Protein AF-A0A967WKM5-F1 (afdb_monomer)

Structure (mmCIF, N/CA/C/O backbone):
data_AF-A0A967WKM5-F1
#
_entry.id   AF-A0A967WKM5-F1
#
loop_
_atom_site.group_PDB
_atom_site.id
_atom_site.type_symbol
_atom_site.label_atom_id
_atom_site.label_alt_id
_atom_site.label_comp_id
_atom_site.label_asym_id
_atom_site.label_entity_id
_atom_site.label_seq_id
_atom_site.pdbx_PDB_ins_code
_atom_site.Cartn_x
_atom_site.Cartn_y
_atom_site.Cartn_z
_atom_site.occupancy
_atom_site.B_iso_or_equiv
_atom_site.auth_seq_id
_atom_site.auth_comp_id
_atom_site.auth_asym_id
_atom_site.auth_atom_id
_atom_site.pdbx_PDB_model_num
ATOM 1 N N . MET A 1 1 ? 4.775 59.586 15.380 1.00 35.59 1 MET A N 1
ATOM 2 C CA . MET A 1 1 ? 4.699 60.990 14.916 1.00 35.59 1 MET A CA 1
ATOM 3 C C . MET A 1 1 ? 3.391 61.178 14.154 1.00 35.59 1 MET A C 1
ATOM 5 O O . MET A 1 1 ? 3.144 60.388 13.263 1.00 35.59 1 MET A O 1
ATOM 9 N N . GLN A 1 2 ? 2.584 62.161 14.587 1.00 34.91 2 GLN A N 1
ATOM 10 C CA . GLN A 1 2 ? 1.493 62.902 13.900 1.00 34.91 2 GLN A CA 1
ATOM 11 C C . GLN A 1 2 ? 0.478 62.128 13.020 1.00 34.91 2 GLN A C 1
ATOM 13 O O . GLN A 1 2 ? 0.831 61.613 11.975 1.00 34.91 2 GLN A O 1
ATOM 18 N N . SER A 1 3 ? -0.787 61.973 13.456 1.00 36.44 3 SER A N 1
ATOM 19 C CA . SER A 1 3 ? -1.965 62.875 13.260 1.00 36.44 3 SER A CA 1
ATOM 20 C C . SER A 1 3 ? -2.527 62.838 11.819 1.00 36.44 3 SER A C 1
ATOM 22 O O . SER A 1 3 ? -1.747 63.012 10.897 1.00 36.44 3 SER A O 1
ATOM 24 N N . ARG A 1 4 ? -3.835 62.728 11.516 1.00 38.47 4 ARG A N 1
ATOM 25 C CA . ARG A 1 4 ? -4.995 63.443 12.092 1.00 38.47 4 ARG A CA 1
ATOM 26 C C . ARG A 1 4 ? -6.330 63.007 11.420 1.00 38.47 4 ARG A C 1
ATOM 28 O O . ARG A 1 4 ? -6.313 62.712 10.232 1.00 38.47 4 ARG A O 1
ATOM 35 N N . ARG A 1 5 ? -7.438 63.235 12.157 1.00 38.34 5 ARG A N 1
ATOM 36 C CA . ARG A 1 5 ? -8.863 63.504 11.780 1.00 38.34 5 ARG A CA 1
ATOM 37 C C . ARG A 1 5 ? -9.783 62.309 11.479 1.00 38.34 5 ARG A C 1
ATOM 39 O O . ARG A 1 5 ? -9.512 61.555 10.563 1.00 38.34 5 ARG A O 1
ATOM 46 N N . GLU A 1 6 ? -10.803 62.000 12.292 1.00 37.56 6 GLU A N 1
ATOM 47 C CA . GLU A 1 6 ? -12.009 62.733 12.787 1.00 37.56 6 GLU A CA 1
ATOM 48 C C . GLU A 1 6 ? -13.243 62.593 11.871 1.00 37.56 6 GLU A C 1
ATOM 50 O O . GLU A 1 6 ? -13.252 63.085 10.747 1.00 37.56 6 GLU A O 1
ATOM 55 N N . GLY A 1 7 ? -14.309 61.998 12.428 1.00 32.78 7 GLY A N 1
ATOM 56 C CA . GLY A 1 7 ? -15.678 61.968 11.904 1.00 32.78 7 GLY A CA 1
ATOM 57 C C . GLY A 1 7 ? -16.673 61.536 12.998 1.00 32.78 7 GLY A C 1
ATOM 58 O O . GLY A 1 7 ? -16.654 60.395 13.440 1.00 32.78 7 GLY A O 1
ATOM 59 N N . GLN A 1 8 ? -17.476 62.496 13.460 1.00 33.38 8 GLN A N 1
ATOM 60 C CA . GLN A 1 8 ? -18.478 62.516 14.550 1.00 33.38 8 GLN A CA 1
ATOM 61 C C . GLN A 1 8 ? -19.630 61.489 14.384 1.00 33.38 8 GLN A C 1
ATOM 63 O O . GLN A 1 8 ? -20.042 61.225 13.264 1.00 33.38 8 GLN A O 1
ATOM 68 N N . ALA A 1 9 ? -20.086 60.761 15.418 1.00 33.50 9 ALA A N 1
ATOM 69 C CA . ALA A 1 9 ? -20.976 61.095 16.555 1.00 33.50 9 ALA A CA 1
ATOM 70 C C . ALA A 1 9 ? -22.497 60.998 16.273 1.00 33.50 9 ALA A C 1
ATOM 72 O O . ALA A 1 9 ? -23.031 61.801 15.520 1.00 33.50 9 ALA A O 1
ATOM 73 N N . ALA A 1 10 ? -23.201 60.109 16.995 1.00 31.89 10 ALA A N 1
ATOM 74 C CA . ALA A 1 10 ? -24.553 60.348 17.531 1.00 31.89 10 ALA A CA 1
ATOM 75 C C . ALA A 1 10 ? -24.936 59.289 18.589 1.00 31.89 10 ALA A C 1
ATOM 77 O O . ALA A 1 10 ? -25.088 58.106 18.302 1.00 31.89 10 ALA A O 1
ATOM 78 N N . LEU A 1 11 ? -25.090 59.758 19.828 1.00 31.45 11 LEU A N 1
ATOM 79 C CA . LEU A 1 11 ? -25.551 59.040 21.017 1.00 31.45 11 LEU A CA 1
ATOM 80 C C . LEU A 1 11 ? -27.080 58.865 21.032 1.00 31.45 11 LEU A C 1
ATOM 82 O O . LEU A 1 11 ? -27.805 59.798 20.688 1.00 31.45 11 LEU A O 1
ATOM 86 N N . ARG A 1 12 ? -27.580 57.771 21.625 1.00 30.39 12 ARG A N 1
ATOM 87 C CA . ARG A 1 12 ? -28.900 57.765 22.282 1.00 30.39 12 ARG A CA 1
ATOM 88 C C . ARG A 1 12 ? -28.853 56.995 23.608 1.00 30.39 12 ARG A C 1
ATOM 90 O O . ARG A 1 12 ? -28.205 55.964 23.726 1.00 30.39 12 ARG A O 1
ATOM 97 N N . ARG A 1 13 ? -29.461 57.610 24.625 1.00 30.33 13 ARG A N 1
ATOM 98 C CA . ARG A 1 13 ? -29.318 57.375 26.070 1.00 30.33 13 ARG A CA 1
ATOM 99 C C . ARG A 1 13 ? -30.378 56.399 26.635 1.00 30.33 13 ARG A C 1
ATOM 101 O O . ARG A 1 13 ? -31.543 56.617 26.340 1.00 30.33 13 ARG A O 1
ATOM 108 N N . TRP A 1 14 ? -29.928 55.501 27.536 1.00 27.58 14 TRP A N 1
ATOM 109 C CA . TRP A 1 14 ? -30.427 55.170 28.908 1.00 27.58 14 TRP A CA 1
ATOM 110 C C . TRP A 1 14 ? -31.851 54.581 29.127 1.00 27.58 14 TRP A C 1
ATOM 112 O O . TRP A 1 14 ? -32.716 54.827 28.297 1.00 27.58 14 TRP A O 1
ATOM 122 N N . PRO A 1 15 ? -32.188 53.984 30.308 1.00 40.38 15 PRO A N 1
ATOM 123 C CA . PRO A 1 15 ? -31.382 53.320 31.361 1.00 40.38 15 PRO A CA 1
ATOM 124 C C . PRO A 1 15 ? -31.992 52.006 31.949 1.00 40.38 15 PRO A C 1
ATOM 126 O O . PRO A 1 15 ? -33.096 51.586 31.625 1.00 40.38 15 PRO A O 1
ATOM 129 N N . ARG A 1 16 ? -31.235 51.396 32.879 1.00 33.00 16 ARG A N 1
ATOM 130 C CA . ARG A 1 16 ? -31.607 50.330 33.838 1.00 33.00 16 ARG A CA 1
ATOM 131 C C . ARG A 1 16 ? -32.724 50.753 34.814 1.00 33.00 16 ARG A C 1
ATOM 133 O O . ARG A 1 16 ? -32.742 51.925 35.177 1.00 33.00 16 ARG A O 1
ATOM 140 N N . LEU A 1 17 ? -33.514 49.789 35.323 1.00 25.77 17 LEU A N 1
ATOM 141 C CA . LEU A 1 17 ? -33.870 49.566 36.751 1.00 25.77 17 LEU A CA 1
ATOM 142 C C . LEU A 1 17 ? -34.860 48.375 36.916 1.00 25.77 17 LEU A C 1
ATOM 144 O O . LEU A 1 17 ? -35.818 48.243 36.166 1.00 25.77 17 LEU A O 1
ATOM 148 N N . ILE A 1 18 ? -34.602 47.536 37.923 1.00 28.62 18 ILE A N 1
ATOM 149 C CA . ILE A 1 18 ? -35.412 46.445 38.534 1.00 28.62 18 ILE A CA 1
ATOM 150 C C . ILE A 1 18 ? -35.580 46.856 40.038 1.00 28.62 18 ILE A C 1
ATOM 152 O O . ILE A 1 18 ? -34.804 47.743 40.422 1.00 28.62 18 ILE A O 1
ATOM 156 N N . PRO A 1 19 ? -36.381 46.264 40.977 1.00 46.28 19 PRO A N 1
ATOM 157 C CA . PRO A 1 19 ? -37.577 45.370 41.003 1.00 46.28 19 PRO A CA 1
ATOM 158 C C . PRO A 1 19 ? -38.739 45.873 41.939 1.00 46.28 19 PRO A C 1
ATOM 160 O O . PRO A 1 19 ? -38.638 46.946 42.524 1.00 46.28 19 PRO A O 1
ATOM 163 N N . ILE A 1 20 ? -39.763 45.014 42.167 1.00 26.56 20 ILE A N 1
ATOM 164 C CA . ILE A 1 20 ? -40.458 44.674 43.456 1.00 26.56 20 ILE A CA 1
ATOM 165 C C . ILE A 1 20 ? -42.008 44.794 43.485 1.00 26.56 20 ILE A C 1
ATOM 167 O O . ILE A 1 20 ? -42.565 45.882 43.462 1.00 26.56 20 ILE A O 1
ATOM 171 N N . LEU A 1 21 ? -42.624 43.602 43.629 1.00 24.45 21 LEU A N 1
ATOM 172 C CA . LEU A 1 21 ? -43.833 43.133 44.351 1.00 24.45 21 LEU A CA 1
ATOM 173 C C . LEU A 1 21 ? -45.179 43.911 44.424 1.00 24.45 21 LEU A C 1
ATOM 175 O O . LEU A 1 21 ? -45.234 45.081 44.778 1.00 24.45 21 LEU A O 1
ATOM 179 N N . LEU A 1 22 ? -46.252 43.088 44.353 1.00 23.94 22 LEU A N 1
ATOM 180 C CA . LEU A 1 22 ? -47.340 42.847 45.347 1.00 23.94 22 LEU A CA 1
ATOM 181 C C . LEU A 1 22 ? -48.809 43.013 44.850 1.00 23.94 22 LEU A C 1
ATOM 183 O O . LEU A 1 22 ? -49.324 44.117 44.754 1.00 23.94 22 LEU A O 1
ATOM 187 N N . ILE A 1 23 ? -49.460 41.849 44.641 1.00 27.53 23 ILE A N 1
ATOM 188 C CA . ILE A 1 23 ? -50.830 41.400 45.026 1.00 27.53 23 ILE A CA 1
ATOM 189 C C . ILE A 1 23 ? -52.077 42.229 44.621 1.00 27.53 23 ILE A C 1
ATOM 191 O O . ILE A 1 23 ? -52.278 43.321 45.133 1.00 27.53 23 ILE A O 1
ATOM 195 N N . LEU A 1 24 ? -53.015 41.606 43.873 1.00 25.86 24 LEU A N 1
ATOM 196 C CA . LEU A 1 24 ? -54.389 41.198 44.296 1.00 25.86 24 LEU A CA 1
ATOM 197 C C . LEU A 1 24 ? -55.247 40.765 43.084 1.00 25.86 24 LEU A C 1
ATOM 199 O O . LEU A 1 24 ? -55.237 41.454 42.070 1.00 25.86 24 LEU A O 1
ATOM 203 N N . GLY A 1 25 ? -56.078 39.715 43.225 1.00 25.89 25 GLY A N 1
ATOM 204 C CA . GLY A 1 25 ? -57.298 39.598 42.398 1.00 25.89 25 GLY A CA 1
ATOM 205 C C . GLY A 1 25 ? -57.788 38.215 41.944 1.00 25.89 25 GLY A C 1
ATOM 206 O O . GLY A 1 25 ? -57.901 37.987 40.752 1.00 25.89 25 GLY A O 1
ATOM 207 N N . LEU A 1 26 ? -58.093 37.333 42.899 1.00 26.80 26 LEU A N 1
ATOM 208 C CA . LEU A 1 26 ? -59.172 36.325 42.927 1.00 26.80 26 LEU A CA 1
ATOM 209 C C . LEU A 1 26 ? -59.821 35.739 41.633 1.00 26.80 26 LEU A C 1
ATOM 211 O O . LEU A 1 26 ? -60.539 36.410 40.899 1.00 26.80 26 LEU A O 1
ATOM 215 N N . SER A 1 27 ? -59.777 34.397 41.602 1.00 25.61 27 SER A N 1
ATOM 216 C CA . SER A 1 27 ? -60.871 33.427 41.356 1.00 25.61 27 SER A CA 1
ATOM 217 C C . SER A 1 27 ? -61.491 33.249 39.962 1.00 25.61 27 SER A C 1
ATOM 219 O O . SER A 1 27 ? -62.365 34.010 39.560 1.00 25.61 27 SER A O 1
ATOM 221 N N . LEU A 1 28 ? -61.231 32.076 39.367 1.00 27.50 28 LEU A N 1
ATOM 222 C CA . LEU A 1 28 ? -62.293 31.177 38.896 1.00 27.50 28 LEU A CA 1
ATOM 223 C C . LEU A 1 28 ? -61.802 29.718 38.893 1.00 27.50 28 LEU A C 1
ATOM 225 O O . LEU A 1 28 ? -60.849 29.359 38.212 1.00 27.50 28 LEU A O 1
ATOM 229 N N . LEU A 1 29 ? -62.461 28.911 39.726 1.00 29.61 29 LEU A N 1
ATOM 230 C CA . LEU A 1 29 ? -62.327 27.462 39.847 1.00 29.61 29 LEU A CA 1
ATOM 231 C C . LEU A 1 29 ? -62.986 26.774 38.644 1.00 29.61 29 LEU A C 1
ATOM 233 O O . LEU A 1 29 ? -64.179 26.961 38.413 1.00 29.61 29 LEU A O 1
ATOM 237 N N . ALA A 1 30 ? -62.243 25.907 37.963 1.00 30.12 30 ALA A N 1
ATOM 238 C CA . ALA A 1 30 ? -62.787 24.759 37.247 1.00 30.12 30 ALA A CA 1
ATOM 239 C C . ALA A 1 30 ? -61.919 23.552 37.619 1.00 30.12 30 ALA A C 1
ATOM 241 O O . ALA A 1 30 ? -60.694 23.614 37.544 1.00 30.12 30 ALA A O 1
ATOM 242 N N . GLY A 1 31 ? -62.570 22.517 38.148 1.00 34.44 31 GLY A N 1
ATOM 243 C CA . GLY A 1 31 ? -61.935 21.392 38.818 1.00 34.44 31 GLY A CA 1
ATOM 244 C C . GLY A 1 31 ? -60.987 20.606 37.921 1.00 34.44 31 GLY A C 1
ATOM 245 O O . GLY A 1 31 ? -61.375 20.119 36.863 1.00 34.44 31 GLY A O 1
ATOM 246 N N . VAL A 1 32 ? -59.771 20.423 38.420 1.00 32.19 32 VAL A N 1
ATOM 247 C CA . VAL A 1 32 ? -58.906 19.305 38.066 1.00 32.19 32 VAL A CA 1
ATOM 248 C C . VAL A 1 32 ? -58.900 18.426 39.311 1.00 32.19 32 VAL A C 1
ATOM 250 O O . VAL A 1 32 ? -58.536 18.880 40.397 1.00 32.19 32 VAL A O 1
ATOM 253 N N . ALA A 1 33 ? -59.417 17.206 39.180 1.00 30.12 33 ALA A N 1
ATOM 254 C CA . ALA A 1 33 ? -59.194 16.168 40.177 1.00 30.12 33 ALA A CA 1
ATOM 255 C C . ALA A 1 33 ? -57.677 16.041 40.389 1.00 30.12 33 ALA A C 1
ATOM 257 O O . ALA A 1 33 ? -56.952 16.101 39.396 1.00 30.12 33 ALA A O 1
ATOM 258 N N . PRO A 1 34 ? -57.164 15.892 41.621 1.00 31.75 34 PRO A N 1
ATOM 259 C CA . PRO A 1 34 ? -55.751 15.616 41.785 1.00 31.75 34 PRO A CA 1
ATOM 260 C C . PRO A 1 34 ? -55.500 14.254 41.139 1.00 31.75 34 PRO A C 1
ATOM 262 O O . PRO A 1 34 ? -55.938 13.225 41.654 1.00 31.75 34 PRO A O 1
ATOM 265 N N . ALA A 1 35 ? -54.843 14.266 39.977 1.00 33.22 35 ALA A N 1
ATOM 266 C CA . ALA A 1 35 ? -54.069 13.122 39.555 1.00 33.22 35 ALA A CA 1
ATOM 267 C C . ALA A 1 35 ? -53.138 12.817 40.728 1.00 33.22 35 ALA A C 1
ATOM 269 O O . ALA A 1 35 ? -52.466 13.701 41.266 1.00 33.22 35 ALA A O 1
ATOM 270 N N . THR A 1 36 ? -53.256 11.585 41.196 1.00 31.77 36 THR A N 1
ATOM 271 C CA . THR A 1 36 ? -52.388 10.937 42.165 1.00 31.77 36 THR A CA 1
ATOM 272 C C . THR A 1 36 ? -50.953 11.414 42.010 1.00 31.77 36 THR A C 1
ATOM 274 O O . THR A 1 36 ? -50.439 11.455 40.896 1.00 31.77 36 THR A O 1
ATOM 277 N N . ALA A 1 37 ? -50.335 11.777 43.134 1.00 32.66 37 ALA A N 1
ATOM 278 C CA . ALA A 1 37 ? -48.906 12.012 43.227 1.00 32.66 37 ALA A CA 1
ATOM 279 C C . ALA A 1 37 ? -48.169 10.854 42.538 1.00 32.66 37 ALA A C 1
ATOM 281 O O . ALA A 1 37 ? -48.200 9.723 43.022 1.00 32.66 37 ALA A O 1
ATOM 282 N N . GLN A 1 38 ? -47.593 11.142 41.375 1.00 40.69 38 GLN A N 1
ATOM 283 C CA . GLN A 1 38 ? -46.623 10.291 40.711 1.00 40.69 38 GLN A CA 1
ATOM 284 C C . GLN A 1 38 ? -45.405 10.323 41.631 1.00 40.69 38 GLN A C 1
ATOM 286 O O . GLN A 1 38 ? -44.848 11.394 41.870 1.00 40.69 38 GLN A O 1
ATOM 291 N N . GLY A 1 39 ? -45.118 9.200 42.290 1.00 45.22 39 GLY A N 1
ATOM 292 C CA . GLY A 1 39 ? -43.896 9.082 43.076 1.00 45.22 39 GLY A CA 1
ATOM 293 C C . GLY A 1 39 ? -42.715 9.382 42.162 1.00 45.22 39 GLY A C 1
ATOM 294 O O . GLY A 1 39 ? -42.736 8.975 41.002 1.00 45.22 39 GLY A O 1
ATOM 295 N N . ASP A 1 40 ? -41.729 10.124 42.660 1.00 61.94 40 ASP A N 1
ATOM 296 C CA . ASP A 1 40 ? -40.439 10.241 41.985 1.00 61.94 40 ASP A CA 1
ATOM 297 C C . ASP A 1 40 ? -39.851 8.824 41.918 1.00 61.94 40 ASP A C 1
ATOM 299 O O . ASP A 1 40 ? -39.311 8.324 42.905 1.00 61.94 40 ASP A O 1
ATOM 303 N N . GLY A 1 41 ? -40.083 8.128 40.803 1.00 74.50 41 GLY A N 1
ATOM 304 C CA . GLY A 1 41 ? -39.574 6.782 40.575 1.00 74.50 41 GLY A CA 1
ATOM 305 C C . GLY A 1 41 ? -38.047 6.765 40.623 1.00 74.50 41 GLY A C 1
ATOM 306 O O . GLY A 1 41 ? -37.394 7.772 40.332 1.00 74.50 41 GLY A O 1
ATOM 307 N N . ALA A 1 42 ? -37.471 5.632 41.020 1.00 89.69 42 ALA A N 1
ATOM 308 C CA . ALA A 1 42 ? -36.025 5.474 41.116 1.00 89.69 42 ALA A CA 1
ATOM 309 C C . ALA A 1 42 ? -35.390 5.659 39.735 1.00 89.69 42 ALA A C 1
ATOM 311 O O . ALA A 1 42 ? -35.893 5.083 38.774 1.00 89.69 42 ALA A O 1
ATOM 312 N N . ILE A 1 43 ? -34.293 6.415 39.628 1.00 93.44 43 ILE A N 1
ATOM 313 C CA . ILE A 1 43 ? -33.552 6.598 38.373 1.00 93.44 43 ILE A CA 1
ATOM 314 C C . ILE A 1 43 ? -32.066 6.347 38.611 1.00 93.44 43 ILE A C 1
ATOM 316 O O . ILE A 1 43 ? -31.456 6.944 39.504 1.00 93.44 43 ILE A O 1
ATOM 320 N N . GLN A 1 44 ? -31.469 5.533 37.746 1.00 94.44 44 GLN A N 1
ATOM 321 C CA . GLN A 1 44 ? -30.039 5.259 37.710 1.00 94.44 44 GLN A CA 1
ATOM 322 C C . GLN A 1 44 ? -29.469 5.560 36.322 1.00 94.44 44 GLN A C 1
ATOM 324 O O . GLN A 1 44 ? -30.098 5.288 35.301 1.00 94.44 44 GLN A O 1
ATOM 329 N N . VAL A 1 45 ? -28.250 6.102 36.295 1.00 93.44 45 VAL A N 1
ATOM 330 C CA . VAL A 1 45 ? -27.464 6.284 35.070 1.00 93.44 45 VAL A CA 1
ATOM 331 C C . VAL A 1 45 ? -26.225 5.410 35.155 1.00 93.44 45 VAL A C 1
ATOM 333 O O . VAL A 1 45 ? -25.474 5.486 36.128 1.00 93.44 45 VAL A O 1
ATOM 336 N N . LEU A 1 46 ? -26.009 4.608 34.123 1.00 91.81 46 LEU A N 1
ATOM 337 C CA . LEU A 1 46 ? -24.822 3.797 33.920 1.00 91.81 46 LEU A CA 1
ATOM 338 C C . LEU A 1 46 ? -24.137 4.234 32.626 1.00 91.81 46 LEU A C 1
ATOM 340 O O . LEU A 1 46 ? -24.783 4.651 31.665 1.00 91.81 46 LEU A O 1
ATOM 344 N N . THR A 1 47 ? -22.814 4.165 32.613 1.00 90.75 47 THR A N 1
ATOM 345 C CA . THR A 1 47 ? -21.998 4.451 31.433 1.00 90.75 47 THR A CA 1
ATOM 346 C C . THR A 1 47 ? -20.975 3.349 31.278 1.00 90.75 47 THR A C 1
ATOM 348 O O . THR A 1 47 ? -20.397 2.908 32.273 1.00 90.75 47 THR A O 1
ATOM 351 N N . GLY A 1 48 ? -20.721 2.950 30.044 1.00 85.50 48 GLY A N 1
ATOM 352 C CA . GLY A 1 48 ? -19.718 1.951 29.723 1.00 85.50 48 GLY A CA 1
ATOM 353 C C . GLY A 1 48 ? -19.304 2.055 28.267 1.00 85.50 48 GLY A C 1
ATOM 354 O O . GLY A 1 48 ? -19.715 2.975 27.560 1.00 85.50 48 GLY A O 1
ATOM 355 N N . ARG A 1 49 ? -18.494 1.096 27.837 1.00 84.88 49 ARG A N 1
ATOM 356 C CA . ARG A 1 49 ? -18.071 0.913 26.455 1.00 84.88 49 ARG A CA 1
ATOM 357 C C . ARG A 1 49 ? -18.341 -0.529 26.071 1.00 84.88 49 ARG A C 1
ATOM 359 O O . ARG A 1 49 ? -18.079 -1.404 26.889 1.00 84.88 49 ARG A O 1
ATOM 366 N N . ILE A 1 50 ? -18.889 -0.723 24.880 1.00 85.12 50 ILE A N 1
ATOM 367 C CA . ILE A 1 50 ? -19.036 -2.025 24.233 1.00 85.12 50 ILE A CA 1
ATOM 368 C C . ILE A 1 50 ? -17.922 -2.111 23.200 1.00 85.12 50 ILE A C 1
ATOM 370 O O . ILE A 1 50 ? -17.865 -1.272 22.296 1.00 85.12 50 ILE A O 1
ATOM 374 N N . GLU A 1 51 ? -17.018 -3.067 23.362 1.00 80.88 51 GLU A N 1
ATOM 375 C CA . GLU A 1 51 ? -16.093 -3.471 22.304 1.00 80.88 51 GLU A CA 1
ATOM 376 C C . GLU A 1 51 ? -16.824 -4.345 21.261 1.00 80.88 51 GLU A C 1
ATOM 378 O O . GLU A 1 51 ? -17.910 -4.857 21.548 1.00 80.88 51 GLU A O 1
ATOM 383 N N . PRO A 1 52 ? -16.291 -4.508 20.035 1.00 76.38 52 PRO A N 1
ATOM 384 C CA . PRO A 1 52 ? -16.924 -5.343 19.014 1.00 76.38 52 PRO A CA 1
ATOM 385 C C . PRO A 1 52 ? -17.270 -6.740 19.550 1.00 76.38 52 PRO A C 1
ATOM 387 O O . PRO A 1 52 ? -16.389 -7.476 19.987 1.00 76.38 52 PRO A O 1
ATOM 390 N N . GLY A 1 53 ? -18.565 -7.070 19.558 1.00 74.00 53 GLY A N 1
ATOM 391 C CA . GLY A 1 53 ? -19.066 -8.382 19.979 1.00 74.00 53 GLY A CA 1
ATOM 392 C C . GLY A 1 53 ? -19.168 -8.575 21.487 1.00 74.00 53 GLY A C 1
ATOM 393 O O . GLY A 1 53 ? -19.615 -9.628 21.927 1.00 74.00 53 GLY A O 1
ATOM 394 N N . GLU A 1 54 ? -18.803 -7.569 22.284 1.00 78.75 54 GLU A N 1
ATOM 395 C CA . GLU A 1 54 ? -18.941 -7.622 23.736 1.00 78.75 54 GLU A CA 1
ATOM 396 C C . GLU A 1 54 ? -20.426 -7.582 24.131 1.00 78.75 54 GLU A C 1
ATOM 398 O O . GLU A 1 54 ? -21.228 -6.778 23.637 1.00 78.75 54 GLU A O 1
ATOM 403 N N . ILE A 1 55 ? -20.781 -8.451 25.073 1.00 81.81 55 ILE A N 1
ATOM 404 C CA . ILE A 1 55 ? -22.070 -8.448 25.754 1.00 81.81 55 ILE A CA 1
ATOM 405 C C . ILE A 1 55 ? -21.811 -8.105 27.218 1.00 81.81 55 ILE A C 1
ATOM 407 O O . ILE A 1 55 ? -20.961 -8.703 27.876 1.00 81.81 55 ILE A O 1
ATOM 411 N N . ILE A 1 56 ? -22.548 -7.129 27.741 1.00 85.81 56 ILE A N 1
ATOM 412 C CA . ILE A 1 56 ? -22.461 -6.708 29.140 1.00 85.81 56 ILE A CA 1
ATOM 413 C C . ILE A 1 56 ? -23.757 -7.099 29.841 1.00 85.81 56 ILE A C 1
ATOM 415 O O . ILE A 1 56 ? -24.842 -6.724 29.392 1.00 85.81 56 ILE A O 1
ATOM 419 N N . LEU A 1 57 ? -23.654 -7.812 30.965 1.00 88.94 57 LEU A N 1
ATOM 420 C CA . LEU A 1 57 ? -24.813 -8.208 31.760 1.00 88.94 57 LEU A CA 1
ATOM 421 C C . LEU A 1 57 ? -24.914 -7.372 33.036 1.00 88.94 57 LEU A C 1
ATOM 423 O O . LEU A 1 57 ? -23.963 -7.213 33.807 1.00 88.94 57 LEU A O 1
ATOM 427 N N . TYR A 1 58 ? -26.115 -6.868 33.285 1.00 91.75 58 TYR A N 1
ATOM 428 C CA . TYR A 1 58 ? -26.485 -6.201 34.523 1.00 91.75 58 TYR A CA 1
ATOM 429 C C . TYR A 1 58 ? -27.543 -7.018 35.259 1.00 91.75 58 TYR A C 1
ATOM 431 O O . TYR A 1 58 ? -28.567 -7.382 34.684 1.00 91.75 58 TYR A O 1
ATOM 439 N N . LEU A 1 59 ? -27.331 -7.262 36.549 1.00 93.12 59 LEU A N 1
ATOM 440 C CA . LEU A 1 59 ? -28.333 -7.846 37.428 1.00 93.12 59 LEU A CA 1
ATOM 441 C C . LEU A 1 59 ? -29.321 -6.759 37.866 1.00 93.12 59 LEU A C 1
ATOM 443 O O . LEU A 1 59 ? -28.916 -5.700 38.352 1.00 93.12 59 LEU A O 1
ATOM 447 N N . LEU A 1 60 ? -30.610 -7.051 37.722 1.00 94.38 60 LEU A N 1
ATOM 448 C CA . LEU A 1 60 ? -31.749 -6.258 38.178 1.00 94.38 60 LEU A CA 1
ATOM 449 C C . LEU A 1 60 ? -32.383 -6.970 39.387 1.00 94.38 60 LEU A C 1
ATOM 451 O O . LEU A 1 60 ? -33.263 -7.818 39.197 1.00 94.38 60 LEU A O 1
ATOM 455 N N . PRO A 1 61 ? -31.915 -6.704 40.618 1.00 93.50 61 PRO A N 1
ATOM 456 C CA . PRO A 1 61 ? -32.362 -7.442 41.788 1.00 93.50 61 PRO A CA 1
ATOM 457 C C . PRO A 1 61 ? -33.752 -7.011 42.264 1.00 93.50 61 PRO A C 1
ATOM 459 O O . PRO A 1 61 ? -34.133 -5.842 42.181 1.00 93.50 61 PRO A O 1
ATOM 462 N N . ASP A 1 62 ? -34.467 -7.954 42.874 1.00 91.94 62 ASP A N 1
ATOM 463 C CA . ASP A 1 62 ? -35.632 -7.712 43.726 1.00 91.94 62 ASP A CA 1
ATOM 464 C C . ASP A 1 62 ? -36.839 -7.015 43.062 1.00 91.94 62 ASP A C 1
ATOM 466 O O . ASP A 1 62 ? -37.713 -6.501 43.776 1.00 91.94 62 ASP A O 1
ATOM 470 N N . LEU A 1 63 ? -36.962 -7.059 41.730 1.00 93.62 63 LEU A N 1
ATOM 471 C CA . LEU A 1 63 ? -38.100 -6.481 41.008 1.00 93.62 63 LEU A CA 1
ATOM 472 C C . LEU A 1 63 ? -39.426 -7.114 41.455 1.00 93.62 63 LEU A C 1
ATOM 474 O O . LEU A 1 63 ? -39.513 -8.321 41.698 1.00 93.62 63 LEU A O 1
ATOM 478 N N . LYS A 1 64 ? -40.472 -6.291 41.594 1.00 93.88 64 LYS A N 1
ATOM 479 C CA . LYS A 1 64 ? -41.808 -6.707 42.047 1.00 93.88 64 LYS A CA 1
ATOM 480 C C . LYS A 1 64 ? -42.800 -6.735 40.899 1.00 93.88 64 LYS A C 1
ATOM 482 O O . LYS A 1 64 ? -42.820 -5.841 40.056 1.00 93.88 64 LYS A O 1
ATOM 487 N N . GLN A 1 65 ? -43.667 -7.737 40.910 1.00 94.62 65 GLN A N 1
ATOM 488 C CA . GLN A 1 65 ? -44.730 -7.914 39.937 1.00 94.62 65 GLN A CA 1
ATOM 489 C C . GLN A 1 65 ? -45.568 -6.635 39.795 1.00 94.62 65 GLN A C 1
ATOM 491 O O . GLN A 1 65 ? -46.063 -6.082 40.780 1.00 94.62 65 GLN A O 1
ATOM 496 N N . GLY A 1 66 ? -45.754 -6.192 38.552 1.00 91.25 66 GLY A N 1
ATOM 497 C CA . GLY A 1 66 ? -46.512 -4.990 38.209 1.00 91.25 66 GLY A CA 1
ATOM 498 C C . GLY A 1 66 ? -45.739 -3.671 38.322 1.00 91.25 66 GLY A C 1
ATOM 499 O O . GLY A 1 66 ? -46.304 -2.639 37.964 1.00 91.25 66 GLY A O 1
ATOM 500 N N . GLN A 1 67 ? -44.477 -3.676 38.776 1.00 93.81 67 GLN A N 1
ATOM 501 C CA . GLN A 1 67 ? -43.587 -2.523 38.589 1.00 93.81 67 GLN A CA 1
ATOM 502 C C . GLN A 1 67 ? -43.270 -2.333 37.107 1.00 93.81 67 GLN A C 1
ATOM 504 O O . GLN A 1 67 ? -43.212 -3.302 36.343 1.00 93.81 67 GLN A O 1
ATOM 509 N N . ARG A 1 68 ? -43.041 -1.082 36.707 1.00 94.94 68 ARG A N 1
ATOM 510 C CA . ARG A 1 68 ? -42.658 -0.733 35.337 1.00 94.94 68 ARG A CA 1
ATOM 511 C C . ARG A 1 68 ? -41.204 -0.303 35.294 1.00 94.94 68 ARG A C 1
ATOM 513 O O . ARG A 1 68 ? -40.835 0.706 35.890 1.00 94.94 68 ARG A O 1
ATOM 520 N N . LEU A 1 69 ? -40.391 -1.070 34.582 1.00 95.62 69 LEU A N 1
ATOM 521 C CA . LEU A 1 69 ? -39.008 -0.736 34.289 1.00 95.62 69 LEU A CA 1
ATOM 522 C C . LEU A 1 69 ? -38.950 0.011 32.954 1.00 95.62 69 LEU A C 1
ATOM 524 O O . LEU A 1 69 ? -39.391 -0.498 31.928 1.00 95.62 69 LEU A O 1
ATOM 528 N N . TYR A 1 70 ? -38.395 1.213 32.977 1.00 95.88 70 TYR A N 1
ATOM 529 C CA . TYR A 1 70 ? -38.134 2.033 31.803 1.00 95.88 70 TYR A CA 1
ATOM 530 C C . TYR A 1 70 ? -36.635 2.020 31.533 1.00 95.88 70 TYR A C 1
ATOM 532 O O . TYR A 1 70 ? -35.841 2.304 32.433 1.00 95.88 70 TYR A O 1
ATOM 540 N N . ILE A 1 71 ? -36.251 1.686 30.307 1.00 95.88 71 ILE A N 1
ATOM 541 C CA . ILE A 1 71 ? -34.855 1.568 29.885 1.00 95.88 71 ILE A CA 1
ATOM 542 C C . ILE A 1 71 ? -34.657 2.457 28.667 1.00 95.88 71 ILE A C 1
ATOM 544 O O . ILE A 1 71 ? -35.479 2.444 27.755 1.00 95.88 71 ILE A O 1
ATOM 548 N N . ARG A 1 72 ? -33.570 3.226 28.647 1.00 95.31 72 ARG A N 1
ATOM 549 C CA . ARG A 1 72 ? -33.129 3.973 27.467 1.00 95.31 72 ARG A CA 1
ATOM 550 C C . ARG A 1 72 ? -31.616 3.894 27.342 1.00 95.31 72 ARG A C 1
ATOM 552 O O . ARG A 1 72 ? -30.910 4.209 28.299 1.00 95.31 72 ARG A O 1
ATOM 559 N N . MET A 1 73 ? -31.117 3.520 26.173 1.00 94.69 73 MET A N 1
ATOM 560 C CA . MET A 1 73 ? -29.691 3.382 25.903 1.00 94.69 73 MET A CA 1
ATOM 561 C C . MET A 1 73 ? -29.287 4.228 24.699 1.00 94.69 73 MET A C 1
ATOM 563 O O . MET A 1 73 ? -29.878 4.133 23.632 1.00 94.69 73 MET A O 1
ATOM 567 N N . GLU A 1 74 ? -28.269 5.065 24.882 1.00 92.56 74 GLU A N 1
ATOM 568 C CA . GLU A 1 74 ? -27.824 6.038 23.883 1.00 92.56 74 GLU A CA 1
ATOM 569 C C . GLU A 1 74 ? -26.352 5.824 23.525 1.00 92.56 74 GLU A C 1
ATOM 571 O O . GLU A 1 74 ? -25.511 5.709 24.423 1.00 92.56 74 GLU A O 1
ATOM 576 N N . ASN A 1 75 ? -26.029 5.899 22.232 1.00 91.94 75 ASN A N 1
ATOM 577 C CA . ASN A 1 75 ? -24.655 6.020 21.744 1.00 91.94 75 ASN A CA 1
ATOM 578 C C . ASN A 1 75 ? -24.004 7.331 22.245 1.00 91.94 75 ASN A C 1
ATOM 580 O O . ASN A 1 75 ? -24.631 8.399 22.272 1.00 91.94 75 ASN A O 1
ATOM 584 N N . LYS A 1 76 ? -22.730 7.250 22.647 1.00 91.00 76 LYS A N 1
ATOM 585 C CA . LYS A 1 76 ? -21.869 8.395 22.990 1.00 91.00 76 LYS A CA 1
ATOM 586 C C . LYS A 1 76 ? -20.589 8.475 22.159 1.00 91.00 76 LYS A C 1
ATOM 588 O O . LYS A 1 76 ? -20.049 9.575 22.036 1.00 91.00 76 LYS A O 1
ATOM 593 N N . SER A 1 77 ? -20.111 7.369 21.594 1.00 89.12 77 SER A N 1
ATOM 594 C CA . SER A 1 77 ? -18.968 7.353 20.675 1.00 89.12 77 SER A CA 1
ATOM 595 C C . SER A 1 77 ? -19.016 6.143 19.738 1.00 89.12 77 SER A C 1
ATOM 597 O O . SER A 1 77 ? -19.873 5.273 19.887 1.00 89.12 77 SER A O 1
ATOM 599 N N . GLY A 1 78 ? -18.098 6.094 18.768 1.00 87.94 78 GLY A N 1
ATOM 600 C CA . GLY A 1 78 ? -18.014 5.005 17.795 1.00 87.94 78 GLY A CA 1
ATOM 601 C C . GLY A 1 78 ? -19.248 4.915 16.898 1.00 87.94 78 GLY A C 1
ATOM 602 O O . GLY A 1 78 ? -19.981 5.892 16.724 1.00 87.94 78 GLY A O 1
ATOM 603 N N . ASN A 1 79 ? -19.474 3.731 16.339 1.00 89.19 79 ASN A N 1
ATOM 604 C CA . ASN A 1 79 ? -20.625 3.423 15.493 1.00 89.19 79 ASN A CA 1
ATOM 605 C C . ASN A 1 79 ? -21.714 2.639 16.225 1.00 89.19 79 ASN A C 1
ATOM 607 O O . ASN A 1 79 ? -22.591 2.106 15.551 1.00 89.19 79 ASN A O 1
ATOM 611 N N . LEU A 1 80 ? -21.625 2.538 17.559 1.00 90.69 80 LEU A N 1
ATOM 612 C CA . LEU A 1 80 ? -22.536 1.759 18.390 1.00 90.69 80 LEU A CA 1
ATOM 613 C C . LEU A 1 80 ? -23.988 2.032 18.005 1.00 90.69 80 LEU A C 1
ATOM 615 O O . LEU A 1 80 ? -24.455 3.165 18.125 1.00 90.69 80 LEU A O 1
ATOM 619 N N . ASP A 1 81 ? -24.674 0.978 17.603 1.00 90.25 81 ASP A N 1
ATOM 620 C CA . ASP A 1 81 ? -26.116 0.932 17.480 1.00 90.25 81 ASP A CA 1
ATOM 621 C C . ASP A 1 81 ? -26.623 0.195 18.728 1.00 90.25 81 ASP A C 1
ATOM 623 O O . ASP A 1 81 ? -26.429 -1.015 18.832 1.00 90.25 81 ASP A O 1
ATOM 627 N N . PRO A 1 82 ? -27.084 0.902 19.771 1.00 92.00 82 PRO A N 1
ATOM 628 C CA . PRO A 1 82 ? -27.412 0.302 21.057 1.00 92.00 82 PRO A CA 1
ATOM 629 C C . PRO A 1 82 ? -28.505 -0.759 20.933 1.00 92.00 82 PRO A C 1
ATOM 631 O O . PRO A 1 82 ? -29.556 -0.492 20.374 1.00 92.00 82 PRO A O 1
ATOM 634 N N . ALA A 1 83 ? -28.309 -1.921 21.548 1.00 92.12 83 ALA A N 1
ATOM 635 C CA . ALA A 1 83 ? -29.350 -2.929 21.693 1.00 92.12 83 ALA A CA 1
ATOM 636 C C . ALA A 1 83 ? -29.338 -3.511 23.105 1.00 92.12 83 ALA A C 1
ATOM 638 O O . ALA A 1 83 ? -28.280 -3.687 23.720 1.00 92.12 83 ALA A O 1
ATOM 639 N N . PHE A 1 84 ? -30.512 -3.846 23.629 1.00 94.06 84 PHE A N 1
ATOM 640 C CA . PHE A 1 84 ? -30.603 -4.534 24.910 1.00 94.06 84 PHE A CA 1
ATOM 641 C C . PHE A 1 84 ? -31.759 -5.530 24.978 1.00 94.06 84 PHE A C 1
ATOM 643 O O . PHE A 1 84 ? -32.724 -5.466 24.219 1.00 94.06 84 PHE A O 1
ATOM 650 N N . GLY A 1 85 ? -31.662 -6.453 25.932 1.00 94.06 85 GLY A N 1
ATOM 651 C CA . GLY A 1 85 ? -32.644 -7.506 26.175 1.00 94.06 85 GLY A CA 1
ATOM 652 C C . GLY A 1 85 ? -32.804 -7.824 27.655 1.00 94.06 85 GLY A C 1
ATOM 653 O O . GLY A 1 85 ? -31.863 -7.680 28.427 1.00 94.06 85 GLY A O 1
ATOM 654 N N . ILE A 1 86 ? -33.985 -8.272 28.068 1.00 95.25 86 ILE A N 1
ATOM 655 C CA . ILE A 1 86 ? -34.277 -8.686 29.443 1.00 95.25 86 ILE A CA 1
ATOM 656 C C . ILE A 1 86 ? -34.523 -10.190 29.469 1.00 95.25 86 ILE A C 1
ATOM 658 O O . ILE A 1 86 ? -35.330 -10.711 28.698 1.00 95.25 86 ILE A O 1
ATOM 662 N N . VAL A 1 87 ? -33.876 -10.880 30.403 1.00 94.25 87 VAL A N 1
ATOM 663 C CA . VAL A 1 87 ? -34.101 -12.303 30.687 1.00 94.25 87 VAL A CA 1
ATOM 664 C C . VAL A 1 87 ? -34.285 -12.537 32.181 1.00 94.25 87 VAL A C 1
ATOM 666 O O . VAL A 1 87 ? -33.934 -11.704 33.016 1.00 94.25 87 VAL A O 1
ATOM 669 N N . ASP A 1 88 ? -34.855 -13.683 32.538 1.00 92.25 88 ASP A N 1
ATOM 670 C CA . ASP A 1 88 ? -34.913 -14.126 33.932 1.00 92.25 88 ASP A CA 1
ATOM 671 C C . ASP A 1 88 ? -33.490 -14.414 34.441 1.00 92.25 88 ASP A C 1
ATOM 673 O O . ASP A 1 88 ? -32.719 -15.063 33.731 1.00 92.25 88 ASP A O 1
ATOM 677 N N . ALA A 1 89 ? -33.130 -13.980 35.656 1.00 88.38 89 ALA A N 1
ATOM 678 C CA . ALA A 1 89 ? -31.771 -14.168 36.180 1.00 88.38 89 ALA A CA 1
ATOM 679 C C . ALA A 1 89 ? -31.385 -15.643 36.399 1.00 88.38 89 ALA A C 1
ATOM 681 O O . ALA A 1 89 ? -30.210 -15.957 36.564 1.00 88.38 89 ALA A O 1
ATOM 682 N N . ARG A 1 90 ? -32.350 -16.573 36.383 1.00 87.62 90 ARG A N 1
ATOM 683 C CA . ARG A 1 90 ? -32.088 -18.023 36.419 1.00 87.62 90 ARG A CA 1
ATOM 684 C C . ARG A 1 90 ? -31.649 -18.583 35.066 1.00 87.62 90 ARG A C 1
ATOM 686 O O . ARG A 1 90 ? -31.243 -19.741 35.010 1.00 87.62 90 ARG A O 1
ATOM 693 N N . THR A 1 91 ? -31.780 -17.805 33.994 1.00 86.75 91 THR A N 1
ATOM 694 C CA . THR A 1 91 ? -31.339 -18.190 32.651 1.00 86.75 91 THR A CA 1
ATOM 695 C C . THR A 1 91 ? -29.822 -18.208 32.620 1.00 86.75 91 THR A C 1
ATOM 697 O O . THR A 1 91 ? -29.192 -17.216 32.982 1.00 86.75 91 THR A O 1
ATOM 700 N N . ASP A 1 92 ? -29.251 -19.331 32.204 1.00 85.06 92 ASP A N 1
ATOM 701 C CA . ASP A 1 92 ? -27.812 -19.482 32.022 1.00 85.06 92 ASP A CA 1
ATOM 702 C C . ASP A 1 92 ? -27.352 -18.655 30.800 1.00 85.06 92 ASP A C 1
ATOM 704 O O . ASP A 1 92 ? -27.848 -18.919 29.699 1.00 85.06 92 ASP A O 1
ATOM 708 N N . PRO A 1 93 ? -26.486 -17.636 30.975 1.00 82.44 93 PRO A N 1
ATOM 709 C CA . PRO A 1 93 ? -26.033 -16.770 29.888 1.00 82.44 93 PRO A CA 1
ATOM 710 C C . PRO A 1 93 ? -25.314 -17.535 28.775 1.00 82.44 93 PRO A C 1
ATOM 712 O O . PRO A 1 93 ? -25.618 -17.311 27.608 1.00 82.44 93 PRO A O 1
ATOM 715 N N . ASP A 1 94 ? -24.457 -18.495 29.126 1.00 80.19 94 ASP A N 1
ATOM 716 C CA . ASP A 1 94 ? -23.668 -19.257 28.150 1.00 80.19 94 ASP A CA 1
ATOM 717 C C . ASP A 1 94 ? -24.583 -20.142 27.291 1.00 80.19 94 ASP A C 1
ATOM 719 O O . ASP A 1 94 ? -24.442 -20.262 26.073 1.00 80.19 94 ASP A O 1
ATOM 723 N N . ALA A 1 95 ? -25.594 -20.746 27.923 1.00 83.88 95 ALA A N 1
ATOM 724 C CA . ALA A 1 95 ? -26.590 -21.545 27.217 1.00 83.88 95 ALA A CA 1
ATOM 725 C C . ALA A 1 95 ? -27.497 -20.688 26.320 1.00 83.88 95 ALA A C 1
ATOM 727 O O . ALA A 1 95 ? -27.971 -21.171 25.289 1.00 83.88 95 ALA A O 1
ATOM 728 N N . LEU A 1 96 ? -27.770 -19.443 26.722 1.00 84.81 96 LEU A N 1
ATOM 729 C CA . LEU A 1 96 ? -28.534 -18.483 25.932 1.00 84.81 96 LEU A CA 1
ATOM 730 C C . LEU A 1 96 ? -27.747 -18.059 24.689 1.00 84.81 96 LEU A C 1
ATOM 732 O O . LEU A 1 96 ? -28.296 -18.112 23.592 1.00 84.81 96 LEU A O 1
ATOM 736 N N . GLU A 1 97 ? -26.476 -17.699 24.850 1.00 81.75 97 GLU A N 1
ATOM 737 C CA . GLU A 1 97 ? -25.579 -17.344 23.748 1.00 81.75 97 GLU A CA 1
ATOM 738 C C . GLU A 1 97 ? -25.459 -18.492 22.738 1.00 81.75 97 GLU A C 1
ATOM 740 O O . GLU A 1 97 ? -25.767 -18.309 21.559 1.00 81.75 97 GLU A O 1
ATOM 745 N N . ALA A 1 98 ? -25.187 -19.713 23.208 1.00 82.19 98 ALA A N 1
ATOM 746 C CA . ALA A 1 98 ? -25.137 -20.897 22.349 1.00 82.19 98 ALA A CA 1
ATOM 747 C C . ALA A 1 98 ? -26.467 -21.159 21.613 1.00 82.19 98 ALA A C 1
ATOM 749 O O . ALA A 1 98 ? -26.482 -21.628 20.474 1.00 82.19 98 ALA A O 1
ATOM 750 N N . ALA A 1 99 ? -27.610 -20.870 22.244 1.00 84.31 99 ALA A N 1
ATOM 751 C CA . ALA A 1 99 ? -28.913 -21.011 21.598 1.00 84.31 99 ALA A CA 1
ATOM 752 C C . ALA A 1 99 ? -29.136 -19.962 20.495 1.00 84.31 99 ALA A C 1
ATOM 754 O O . ALA A 1 99 ? -29.714 -20.295 19.456 1.00 84.31 99 ALA A O 1
ATOM 755 N N . PHE A 1 100 ? -28.660 -18.730 20.697 1.00 83.69 100 PHE A N 1
ATOM 756 C CA . PHE A 1 100 ? -28.662 -17.679 19.679 1.00 83.69 100 PHE A CA 1
ATOM 757 C C . PHE A 1 100 ? -27.782 -18.053 18.485 1.00 83.69 100 PHE A C 1
ATOM 759 O O . PHE A 1 100 ? -28.251 -17.974 17.351 1.00 83.69 100 PHE A O 1
ATOM 766 N N . GLU A 1 101 ? -26.555 -18.521 18.722 1.00 82.75 101 GLU A N 1
ATOM 767 C CA . GLU A 1 101 ? -25.650 -18.965 17.654 1.00 82.75 101 GLU A CA 1
ATOM 768 C C . GLU A 1 101 ? -26.279 -20.074 16.808 1.00 82.75 101 GLU A C 1
ATOM 770 O O . GLU A 1 101 ? -26.346 -19.968 15.585 1.00 82.75 101 GLU A O 1
ATOM 775 N N . VAL A 1 102 ? -26.844 -21.102 17.452 1.00 85.81 102 VAL A N 1
ATOM 776 C CA . VAL A 1 102 ? -27.517 -22.203 16.747 1.00 85.81 102 VAL A CA 1
ATOM 777 C C . VAL A 1 102 ? -28.699 -21.706 15.911 1.00 85.81 102 VAL A C 1
ATOM 779 O O . VAL A 1 102 ? -28.921 -22.214 14.809 1.00 85.81 102 VAL A O 1
ATOM 782 N N . ALA A 1 103 ? -29.467 -20.734 16.409 1.00 83.31 103 ALA A N 1
ATOM 783 C CA . ALA A 1 103 ? -30.584 -20.154 15.667 1.00 83.31 103 ALA A CA 1
ATOM 784 C C . ALA A 1 103 ? -30.104 -19.373 14.431 1.00 83.31 103 ALA A C 1
ATOM 786 O O . ALA A 1 103 ? -30.677 -19.527 13.348 1.00 83.31 103 ALA A O 1
ATOM 787 N N . LEU A 1 104 ? -29.031 -18.588 14.566 1.00 83.25 104 LEU A N 1
ATOM 788 C CA . LEU A 1 104 ? -28.436 -17.831 13.463 1.00 83.25 104 LEU A CA 1
ATOM 789 C C . LEU A 1 104 ? -27.792 -18.750 12.415 1.00 83.25 104 LEU A C 1
ATOM 791 O O . LEU A 1 104 ? -28.003 -18.543 11.220 1.00 83.25 104 LEU A O 1
ATOM 795 N N . ASP A 1 105 ? -27.093 -19.805 12.835 1.00 84.62 105 ASP A N 1
ATOM 796 C CA . ASP A 1 105 ? -26.498 -20.805 11.941 1.00 84.62 105 ASP A CA 1
ATOM 797 C C . ASP A 1 105 ? -27.558 -21.554 11.125 1.00 84.62 105 ASP A C 1
ATOM 799 O O . ASP A 1 105 ? -27.399 -21.777 9.920 1.00 84.62 105 ASP A O 1
ATOM 803 N N . GLN A 1 106 ? -28.670 -21.930 11.763 1.00 84.38 106 GLN A N 1
ATOM 804 C CA . GLN A 1 106 ? -29.802 -22.551 11.073 1.00 84.38 106 GLN A CA 1
ATOM 805 C C . GLN A 1 106 ? -30.421 -21.595 10.056 1.00 84.38 106 GLN A C 1
ATOM 807 O O . GLN A 1 106 ? -30.644 -21.980 8.907 1.00 84.38 106 GLN A O 1
ATOM 812 N N . ALA A 1 107 ? -30.637 -20.340 10.442 1.00 82.44 107 ALA A N 1
ATOM 813 C CA . ALA A 1 107 ? -31.180 -19.327 9.552 1.00 82.44 107 ALA A CA 1
ATOM 814 C C . ALA A 1 107 ? -30.254 -19.057 8.351 1.00 82.44 107 ALA A C 1
ATOM 816 O O . ALA A 1 107 ? -30.723 -18.982 7.212 1.00 82.44 107 ALA A O 1
ATOM 817 N N . ALA A 1 108 ? -28.938 -19.006 8.574 1.00 81.62 108 ALA A N 1
ATOM 818 C CA . ALA A 1 108 ? -27.940 -18.879 7.517 1.00 81.62 108 ALA A CA 1
ATOM 819 C C . ALA A 1 108 ? -27.963 -20.083 6.558 1.00 81.62 108 ALA A C 1
ATOM 821 O O . ALA A 1 108 ? -27.931 -19.901 5.338 1.00 81.62 108 ALA A O 1
ATOM 822 N N . ALA A 1 109 ? -28.086 -21.310 7.078 1.00 85.94 109 ALA A N 1
ATOM 823 C CA . ALA A 1 109 ? -28.213 -22.523 6.266 1.00 85.94 109 ALA A CA 1
ATOM 824 C C . ALA A 1 109 ? -29.506 -22.551 5.425 1.00 85.94 109 ALA A C 1
ATOM 826 O O . ALA A 1 109 ? -29.526 -23.119 4.330 1.00 85.94 109 ALA A O 1
ATOM 827 N N . GLU A 1 110 ? -30.571 -21.915 5.911 1.00 88.31 110 GLU A N 1
ATOM 828 C CA . GLU A 1 110 ? -31.851 -21.754 5.212 1.00 88.31 110 GLU A CA 1
ATOM 829 C C . GLU A 1 110 ? -31.878 -20.545 4.254 1.00 88.31 110 GLU A C 1
ATOM 831 O O . GLU A 1 110 ? -32.845 -20.367 3.509 1.00 88.31 110 GLU A O 1
ATOM 836 N N . GLY A 1 111 ? -30.806 -19.743 4.214 1.00 83.44 111 GLY A N 1
ATOM 837 C CA . GLY A 1 111 ? -30.697 -18.547 3.375 1.00 83.44 111 GLY A CA 1
ATOM 838 C C . GLY A 1 111 ? -31.559 -17.373 3.852 1.0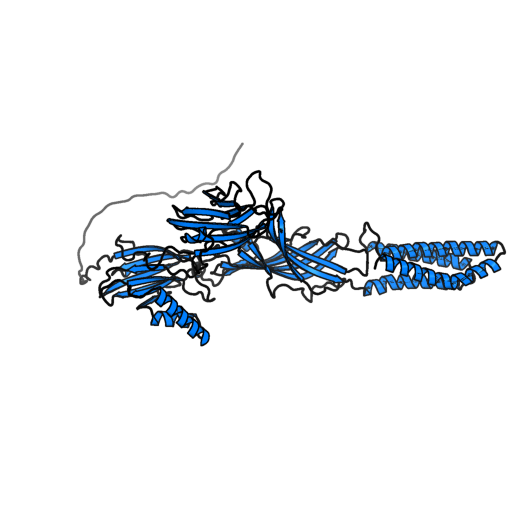0 83.44 111 GLY A C 1
ATOM 839 O O . GLY A 1 111 ? -31.908 -16.506 3.048 1.00 83.44 111 GLY A O 1
ATOM 840 N N . ILE A 1 112 ? -31.930 -17.360 5.133 1.00 83.50 112 ILE A N 1
ATOM 841 C CA . ILE A 1 112 ? -32.654 -16.266 5.786 1.00 83.50 112 ILE A CA 1
ATOM 842 C C . ILE A 1 112 ? -31.681 -15.100 6.013 1.00 83.50 112 ILE A C 1
ATOM 844 O O . ILE A 1 112 ? -30.486 -15.298 6.235 1.00 83.50 112 ILE A O 1
ATOM 848 N N . ASN A 1 113 ? -32.182 -13.865 5.924 1.00 81.56 113 ASN A N 1
ATOM 849 C CA . ASN A 1 113 ? -31.381 -12.687 6.235 1.00 81.56 113 ASN A CA 1
ATOM 850 C C . ASN A 1 113 ? -30.958 -12.715 7.715 1.00 81.56 113 ASN A C 1
ATOM 852 O O . ASN A 1 113 ? -31.782 -12.976 8.587 1.00 81.56 113 ASN A O 1
ATOM 856 N N . VAL A 1 114 ? -29.685 -12.426 7.994 1.00 76.31 114 VAL A N 1
ATOM 857 C CA . VAL A 1 114 ? -29.126 -12.452 9.357 1.00 76.31 114 VAL A CA 1
ATOM 858 C C . VAL A 1 114 ? -29.874 -11.502 10.301 1.00 76.31 114 VAL A C 1
ATOM 860 O O . VAL A 1 114 ? -30.067 -11.840 11.465 1.00 76.31 114 VAL A O 1
ATOM 863 N N . LEU A 1 115 ? -30.345 -10.353 9.810 1.00 75.81 115 LEU A N 1
ATOM 864 C CA . LEU A 1 115 ? -31.106 -9.393 10.610 1.00 75.81 115 LEU A CA 1
ATOM 865 C C . LEU A 1 115 ? -32.460 -9.978 11.043 1.00 75.81 115 LEU A C 1
ATOM 867 O O . LEU A 1 115 ? -32.731 -10.051 12.238 1.00 75.81 115 LEU A O 1
ATOM 871 N N . ASP A 1 116 ? -33.236 -10.511 10.092 1.00 80.06 116 ASP A N 1
ATOM 872 C CA . ASP A 1 116 ? -34.530 -11.160 10.365 1.00 80.06 116 ASP A CA 1
ATOM 873 C C . ASP A 1 116 ? -34.368 -12.353 11.329 1.00 80.06 116 ASP A C 1
ATOM 875 O O . ASP A 1 116 ? -35.189 -12.583 12.219 1.00 80.06 116 ASP A O 1
ATOM 879 N N . ALA A 1 117 ? -33.287 -13.122 11.164 1.00 82.44 117 ALA A N 1
ATOM 880 C CA . ALA A 1 117 ? -32.948 -14.233 12.046 1.00 82.44 117 ALA A CA 1
ATOM 881 C C . ALA A 1 117 ? -32.626 -13.769 13.474 1.00 82.44 117 ALA A C 1
ATOM 883 O O . ALA A 1 117 ? -33.027 -14.417 14.442 1.00 82.44 117 ALA A O 1
ATOM 884 N N . THR A 1 118 ? -31.926 -12.639 13.603 1.00 80.88 118 THR A N 1
ATOM 885 C CA . THR A 1 118 ? -31.565 -12.050 14.896 1.00 80.88 118 THR A CA 1
ATOM 886 C C . THR A 1 118 ? -32.809 -11.587 15.647 1.00 80.88 118 THR A C 1
ATOM 888 O O . THR A 1 118 ? -32.957 -11.911 16.824 1.00 80.88 118 THR A O 1
ATOM 891 N N . GLU A 1 119 ? -33.736 -10.899 14.977 1.00 83.50 119 GLU A N 1
ATOM 892 C CA . GLU A 1 119 ? -35.015 -10.489 15.573 1.00 83.50 119 GLU A CA 1
ATOM 893 C C . GLU A 1 119 ? -35.840 -11.700 16.031 1.00 83.50 119 GLU A C 1
ATOM 895 O O . GLU A 1 119 ? -36.296 -11.750 17.174 1.00 83.50 119 GLU A O 1
ATOM 900 N N . GLY A 1 120 ? -35.952 -12.732 15.186 1.00 84.94 120 GLY A N 1
ATOM 901 C CA . GLY A 1 120 ? -36.669 -13.961 15.532 1.00 84.94 120 GLY A CA 1
ATOM 902 C C . GLY A 1 120 ? -36.077 -14.693 16.741 1.00 84.94 120 GLY A C 1
ATOM 903 O O . GLY A 1 120 ? -36.820 -15.195 17.587 1.00 84.94 120 GLY A O 1
ATOM 904 N N . ALA A 1 121 ? -34.746 -14.726 16.862 1.00 86.06 121 ALA A N 1
ATOM 905 C CA . ALA A 1 121 ? -34.074 -15.290 18.031 1.00 86.06 121 ALA A CA 1
ATOM 906 C C . ALA A 1 121 ? -34.346 -14.454 19.295 1.00 86.06 121 ALA A C 1
ATOM 908 O O . ALA A 1 121 ? -34.665 -15.012 20.348 1.00 86.06 121 ALA A O 1
ATOM 909 N N . ARG A 1 122 ? -34.300 -13.119 19.195 1.00 88.50 122 ARG A N 1
ATOM 910 C CA . ARG A 1 122 ? -34.632 -12.217 20.310 1.00 88.50 122 ARG A CA 1
ATOM 911 C C . ARG A 1 122 ? -36.056 -12.436 20.818 1.00 88.50 122 ARG A C 1
ATOM 913 O O . ARG A 1 122 ? -36.235 -12.607 22.021 1.00 88.50 122 ARG A O 1
ATOM 920 N N . ASP A 1 123 ? -37.034 -12.541 19.924 1.00 89.25 123 ASP A N 1
ATOM 921 C CA . ASP A 1 123 ? -38.433 -12.820 20.279 1.00 89.25 123 ASP A CA 1
ATOM 922 C C . ASP A 1 123 ? -38.637 -14.191 20.938 1.00 89.25 123 ASP A C 1
ATOM 924 O O . ASP A 1 123 ? -39.541 -14.374 21.757 1.00 89.25 123 ASP A O 1
ATOM 928 N N . GLN A 1 124 ? -37.818 -15.178 20.573 1.00 89.19 124 GLN A N 1
ATOM 929 C CA . GLN A 1 124 ? -37.923 -16.529 21.110 1.00 89.19 124 GLN A CA 1
ATOM 930 C C . GLN A 1 124 ? -37.324 -16.654 22.515 1.00 89.19 124 GLN A C 1
ATOM 932 O O . GLN A 1 124 ? -37.861 -17.396 23.345 1.00 89.19 124 GLN A O 1
ATOM 937 N N . TYR A 1 125 ? -36.192 -15.997 22.762 1.00 88.69 125 TYR A N 1
ATOM 938 C CA . TYR A 1 125 ? -35.367 -16.256 23.941 1.00 88.69 125 TYR A CA 1
ATOM 939 C C . TYR A 1 125 ? -35.377 -15.129 24.983 1.00 88.69 125 TYR A C 1
ATOM 941 O O . TYR A 1 125 ? -35.054 -15.387 26.145 1.00 88.69 125 TYR A O 1
ATOM 949 N N . LEU A 1 126 ? -35.759 -13.903 24.613 1.00 92.44 126 LEU A N 1
ATOM 950 C CA . LEU A 1 126 ? -35.796 -12.751 25.518 1.00 92.44 126 LEU A CA 1
ATOM 951 C C . LEU A 1 126 ? -37.227 -12.477 25.997 1.00 92.44 126 LEU A C 1
ATOM 953 O O . LEU A 1 126 ? -38.199 -12.687 25.278 1.00 92.44 126 LEU A O 1
ATOM 957 N N . LEU A 1 127 ? -37.372 -11.987 27.231 1.00 93.56 127 LEU A N 1
ATOM 958 C CA . LEU A 1 127 ? -38.674 -11.575 27.774 1.00 93.56 127 LEU A CA 1
ATOM 959 C C . LEU A 1 127 ? -39.155 -10.266 27.145 1.00 93.56 127 LEU A C 1
ATOM 961 O O . LEU A 1 127 ? -40.357 -10.063 26.978 1.00 93.56 127 LEU A O 1
ATOM 965 N N . ALA A 1 128 ? -38.210 -9.377 26.854 1.00 93.69 128 ALA A N 1
ATOM 966 C CA . ALA A 1 128 ? -38.408 -8.146 26.111 1.00 93.69 128 ALA A CA 1
ATOM 967 C C . ALA A 1 128 ? -37.049 -7.647 25.604 1.00 93.69 128 ALA A C 1
ATOM 969 O O . ALA A 1 128 ? -36.020 -7.945 26.214 1.00 93.69 128 ALA A O 1
ATOM 970 N N . TRP A 1 129 ? -37.032 -6.896 24.511 1.00 93.88 129 TRP A N 1
ATOM 971 C CA . TRP A 1 129 ? -35.816 -6.350 23.914 1.00 93.88 129 TRP A CA 1
ATOM 972 C C . TRP A 1 129 ? -36.147 -5.092 23.115 1.00 93.88 129 TRP A C 1
ATOM 974 O O . TRP A 1 129 ? -37.317 -4.856 22.813 1.00 93.88 129 TRP A O 1
ATOM 984 N N . ASP A 1 130 ? -35.131 -4.284 22.826 1.00 92.19 130 ASP A N 1
ATOM 985 C CA . ASP A 1 130 ? -35.243 -3.126 21.940 1.00 92.19 130 ASP A CA 1
ATOM 986 C C . ASP A 1 130 ? -33.871 -2.724 21.377 1.00 92.19 130 ASP A C 1
ATOM 988 O O . ASP A 1 130 ? -32.844 -2.941 22.034 1.00 92.19 130 ASP A O 1
ATOM 992 N N . ASP A 1 131 ? -33.856 -2.126 20.188 1.00 86.81 131 ASP A N 1
ATOM 993 C CA . ASP A 1 131 ? -32.678 -1.510 19.566 1.00 86.81 131 ASP A CA 1
ATOM 994 C C . ASP A 1 131 ? -32.929 -0.096 18.995 1.00 86.81 131 ASP A C 1
ATOM 996 O O . ASP A 1 131 ? -32.038 0.747 19.088 1.00 86.81 131 ASP A O 1
ATOM 1000 N N . ASP A 1 132 ? -34.131 0.236 18.505 1.00 83.62 132 ASP A N 1
ATOM 1001 C CA . ASP A 1 132 ? -34.376 1.527 17.827 1.00 83.62 132 ASP A CA 1
ATOM 1002 C C . ASP A 1 132 ? -35.638 2.323 18.257 1.00 83.62 132 ASP A C 1
ATOM 1004 O O . ASP A 1 132 ? -35.866 3.451 17.785 1.00 83.62 132 ASP A O 1
ATOM 1008 N N . SER A 1 133 ? -36.453 1.836 19.204 1.00 79.25 133 SER A N 1
ATOM 1009 C CA . SER A 1 133 ? -37.745 2.471 19.551 1.00 79.25 133 SER A CA 1
ATOM 1010 C C . SER A 1 133 ? -37.620 3.836 20.243 1.00 79.25 133 SER A C 1
ATOM 1012 O O . SER A 1 133 ? -38.591 4.597 20.328 1.00 79.25 133 SER A O 1
ATOM 1014 N N . GLY A 1 134 ? -36.434 4.193 20.736 1.00 60.16 134 GLY A N 1
ATOM 1015 C CA . GLY A 1 134 ? -36.118 5.486 21.350 1.00 60.16 134 GLY A CA 1
ATOM 1016 C C . GLY A 1 134 ? -35.946 6.640 20.361 1.00 60.16 134 GLY A C 1
ATOM 1017 O O . GLY A 1 134 ? -35.754 7.781 20.810 1.00 60.16 134 GLY A O 1
ATOM 1018 N N . GLY A 1 135 ? -36.049 6.348 19.059 1.00 71.94 135 GLY A N 1
ATOM 1019 C CA . GLY A 1 135 ? -35.929 7.276 17.942 1.00 71.94 135 GLY A CA 1
ATOM 1020 C C . GLY A 1 135 ? -34.498 7.359 17.425 1.00 71.94 135 GLY A C 1
ATOM 1021 O O . GLY A 1 135 ? -33.600 7.772 18.158 1.00 71.94 135 GLY A O 1
ATOM 1022 N N . GLY A 1 136 ? -34.313 7.035 16.146 1.00 81.00 136 GLY A N 1
ATOM 1023 C CA . GLY A 1 136 ? -32.975 6.938 15.575 1.00 81.00 136 GLY A CA 1
ATOM 1024 C C . GLY A 1 136 ? -32.302 5.612 15.938 1.00 81.00 136 GLY A C 1
ATOM 1025 O O . GLY A 1 136 ? -32.985 4.601 16.001 1.00 81.00 136 GLY A O 1
ATOM 1026 N N . LEU A 1 137 ? -31.002 5.629 16.233 1.00 81.00 137 LEU A N 1
ATOM 1027 C CA . LEU A 1 137 ? -30.215 4.508 16.770 1.00 81.00 137 LEU A CA 1
ATOM 1028 C C . LEU A 1 137 ? -30.236 4.532 18.304 1.00 81.00 137 LEU A C 1
ATOM 1030 O O . LEU A 1 137 ? -29.199 4.551 18.965 1.00 81.00 137 LEU A O 1
ATOM 1034 N N . THR A 1 138 ? -31.410 4.711 18.901 1.00 87.88 138 THR A N 1
ATOM 1035 C CA . THR A 1 138 ? -31.556 4.719 20.359 1.00 87.88 138 THR A CA 1
ATOM 1036 C C . THR A 1 138 ? -32.531 3.635 20.756 1.00 87.88 138 THR A C 1
ATOM 1038 O O . THR A 1 138 ? -33.706 3.732 20.418 1.00 87.88 138 THR A O 1
ATOM 1041 N N . ALA A 1 139 ? -32.084 2.712 21.598 1.00 92.00 139 ALA A N 1
ATOM 1042 C CA . ALA A 1 139 ? -32.958 1.722 22.195 1.00 92.00 139 ALA A CA 1
ATOM 1043 C C . ALA A 1 139 ? -33.727 2.329 23.381 1.00 92.00 139 ALA A C 1
ATOM 1045 O O . ALA A 1 139 ? -33.131 2.944 24.277 1.00 92.00 139 ALA A O 1
ATOM 1046 N N . ALA A 1 140 ? -35.046 2.167 23.423 1.00 94.06 140 ALA A N 1
ATOM 1047 C CA . ALA A 1 140 ? -35.882 2.541 24.552 1.00 94.06 140 ALA A CA 1
ATOM 1048 C C . ALA A 1 140 ? -37.098 1.615 24.713 1.00 94.06 140 ALA A C 1
ATOM 1050 O O . ALA A 1 140 ? -37.912 1.465 23.810 1.00 94.06 140 ALA A O 1
ATOM 1051 N N . LEU A 1 141 ? -37.279 1.072 25.918 1.00 95.00 141 LEU A N 1
ATOM 1052 C CA . LEU A 1 141 ? -38.298 0.065 26.211 1.00 95.00 141 LEU A CA 1
ATOM 1053 C C . LEU A 1 141 ? -38.996 0.341 27.543 1.00 95.00 141 LEU A C 1
ATOM 1055 O O . LEU A 1 141 ? -38.367 0.733 28.530 1.00 95.00 141 LEU A O 1
ATOM 1059 N N . GLU A 1 142 ? -40.296 0.054 27.583 1.00 95.19 142 GLU A N 1
ATOM 1060 C CA . GLU A 1 142 ? -41.061 -0.130 28.815 1.00 95.19 142 GLU A CA 1
ATOM 1061 C C . GLU A 1 142 ? -41.314 -1.627 29.048 1.00 95.19 142 GLU A C 1
ATOM 1063 O O . GLU A 1 142 ? -41.879 -2.311 28.195 1.00 95.19 142 GLU A O 1
ATOM 1068 N N . PHE A 1 143 ? -40.936 -2.129 30.222 1.00 95.56 143 PHE A N 1
ATOM 1069 C CA . PHE A 1 143 ? -41.124 -3.517 30.633 1.00 95.56 143 PHE A CA 1
ATOM 1070 C C . PHE A 1 143 ? -41.954 -3.598 31.918 1.00 95.56 143 PHE A C 1
ATOM 1072 O O . PHE A 1 143 ? -41.572 -3.062 32.959 1.00 95.56 143 PHE A O 1
ATOM 1079 N N . GLU A 1 144 ? -43.094 -4.289 31.862 1.00 96.38 144 GLU A N 1
ATOM 1080 C CA . GLU A 1 144 ? -43.910 -4.585 33.043 1.00 96.38 144 GLU A CA 1
ATOM 1081 C C . GLU A 1 144 ? -43.456 -5.909 33.667 1.00 96.38 144 GLU A C 1
ATOM 1083 O O . GLU A 1 144 ? -43.495 -6.956 33.021 1.00 96.38 144 GLU A O 1
ATOM 1088 N N . VAL A 1 145 ? -43.035 -5.869 34.932 1.00 95.12 145 VAL A N 1
ATOM 1089 C CA . VAL A 1 145 ? -42.445 -7.023 35.620 1.00 95.12 145 VAL A CA 1
ATOM 1090 C C . VAL A 1 145 ? -43.502 -8.125 35.809 1.00 95.12 145 VAL A C 1
ATOM 1092 O O . VAL A 1 145 ? -44.483 -7.913 36.535 1.00 95.12 145 VAL A O 1
ATOM 1095 N N . PRO A 1 146 ? -43.323 -9.321 35.213 1.00 94.06 146 PRO A N 1
ATOM 1096 C CA . PRO A 1 146 ? -44.363 -10.350 35.197 1.00 94.06 146 PRO A CA 1
ATOM 1097 C C . PRO A 1 146 ? -44.498 -11.100 36.529 1.00 94.06 146 PRO A C 1
ATOM 1099 O O . PRO A 1 146 ? -45.594 -11.553 36.874 1.00 94.06 146 PRO A O 1
ATOM 1102 N N . ALA A 1 147 ? -43.402 -11.236 37.278 1.00 94.12 147 ALA A N 1
ATOM 1103 C CA . ALA A 1 147 ? -43.344 -11.919 38.566 1.00 94.12 147 ALA A CA 1
ATOM 1104 C C . ALA A 1 147 ? -42.234 -11.339 39.456 1.00 94.12 147 ALA A C 1
ATOM 1106 O O . ALA A 1 147 ? -41.239 -10.825 38.947 1.00 94.12 147 ALA A O 1
ATOM 1107 N N . ASP A 1 148 ? -42.392 -11.465 40.775 1.00 95.00 148 ASP A N 1
ATOM 1108 C CA . ASP A 1 148 ? -41.350 -11.096 41.736 1.00 95.00 148 ASP A CA 1
ATOM 1109 C C . ASP A 1 148 ? -40.073 -11.914 41.493 1.00 95.00 148 ASP A C 1
ATOM 1111 O O . ASP A 1 148 ? -40.132 -13.148 41.434 1.00 95.00 148 ASP A O 1
ATOM 1115 N N . GLY A 1 149 ? -38.922 -11.251 41.410 1.00 94.31 149 GLY A N 1
ATOM 1116 C CA . GLY A 1 149 ? -37.636 -11.929 41.275 1.00 94.31 149 GLY A CA 1
ATOM 1117 C C . GLY A 1 149 ? -36.528 -11.059 40.700 1.00 94.31 149 GLY A C 1
ATOM 1118 O O . GLY A 1 149 ? -36.708 -9.866 40.459 1.00 94.31 149 GLY A O 1
ATOM 1119 N N . ASP A 1 150 ? -35.387 -11.703 40.481 1.00 94.62 150 ASP A N 1
ATOM 1120 C CA . ASP A 1 150 ? -34.216 -11.096 39.863 1.00 94.62 150 ASP A CA 1
ATOM 1121 C C . ASP A 1 150 ? -34.258 -11.310 38.346 1.00 94.62 150 ASP A C 1
ATOM 1123 O O . ASP A 1 150 ? -34.615 -12.386 37.852 1.00 94.62 150 ASP A O 1
ATOM 1127 N N . TYR A 1 151 ? -33.856 -10.286 37.603 1.00 95.06 151 TYR A N 1
ATOM 1128 C CA . TYR A 1 151 ? -33.767 -10.310 36.145 1.00 95.06 151 TYR A CA 1
ATOM 1129 C C . TYR A 1 151 ? -32.356 -9.920 35.706 1.00 95.06 151 TYR A C 1
ATOM 1131 O O . TYR A 1 151 ? -31.587 -9.352 36.480 1.00 95.06 151 TYR A O 1
ATOM 1139 N N . ARG A 1 152 ? -32.009 -10.211 34.456 1.00 94.00 152 ARG A N 1
ATOM 1140 C CA . ARG A 1 152 ? -30.774 -9.744 33.825 1.00 94.00 152 ARG A CA 1
ATOM 1141 C C . ARG A 1 152 ? -31.099 -8.854 32.643 1.00 94.00 152 ARG A C 1
ATOM 1143 O O . ARG A 1 152 ? -31.973 -9.178 31.842 1.00 94.00 152 ARG A O 1
ATOM 1150 N N . LEU A 1 153 ? -30.369 -7.754 32.550 1.00 94.56 153 LEU A N 1
ATOM 1151 C CA . LEU A 1 153 ? -30.352 -6.860 31.409 1.00 94.56 153 LEU A CA 1
ATOM 1152 C C . LEU A 1 153 ? -29.080 -7.123 30.604 1.00 94.56 153 LEU A C 1
ATOM 1154 O O . LEU A 1 153 ? -27.972 -6.925 31.099 1.00 94.56 153 LEU A O 1
ATOM 1158 N N . ILE A 1 154 ? -29.273 -7.569 29.373 1.00 91.94 154 ILE A N 1
ATOM 1159 C CA . ILE A 1 154 ? -28.251 -7.793 28.359 1.00 91.94 154 ILE A CA 1
ATOM 1160 C C . ILE A 1 154 ? -28.061 -6.486 27.604 1.00 91.94 154 ILE A C 1
ATOM 1162 O O . ILE A 1 154 ? -29.040 -5.930 27.119 1.00 91.94 154 ILE A O 1
ATOM 1166 N N . VAL A 1 155 ? -26.829 -5.998 27.502 1.00 91.88 155 VAL A N 1
ATOM 1167 C CA . VAL A 1 155 ? -26.469 -4.751 26.817 1.00 91.88 155 VAL A CA 1
ATOM 1168 C C . VAL A 1 155 ? -25.412 -5.059 25.761 1.00 91.88 155 VAL A C 1
ATOM 1170 O O . VAL A 1 155 ? -24.367 -5.620 26.086 1.00 91.88 155 VAL A O 1
ATOM 1173 N N . THR A 1 156 ? -25.681 -4.715 24.502 1.00 88.94 156 THR A N 1
ATOM 1174 C CA . THR A 1 156 ? -24.798 -5.011 23.363 1.00 88.94 156 THR A CA 1
ATOM 1175 C C . THR A 1 156 ? -24.998 -4.006 22.216 1.00 88.94 156 THR A C 1
ATOM 1177 O O . THR A 1 156 ? -25.757 -3.043 22.345 1.00 88.94 156 THR A O 1
ATOM 1180 N N . GLY A 1 157 ? -24.275 -4.193 21.112 1.00 87.69 157 GLY A N 1
ATOM 1181 C CA . GLY A 1 157 ? -24.473 -3.469 19.860 1.00 87.69 157 GLY A CA 1
ATOM 1182 C C . GLY A 1 157 ? -25.287 -4.294 18.860 1.00 87.69 157 GLY A C 1
ATOM 1183 O O . GLY A 1 157 ? -25.045 -5.489 18.689 1.00 87.69 157 GLY A O 1
ATOM 1184 N N . ALA A 1 158 ? -26.241 -3.671 18.171 1.00 83.88 158 ALA A N 1
ATOM 1185 C CA . ALA A 1 158 ? -26.922 -4.266 17.030 1.00 83.88 158 ALA A CA 1
ATOM 1186 C C . ALA A 1 158 ? -25.949 -4.475 15.856 1.00 83.88 158 ALA A C 1
ATOM 1188 O O . ALA A 1 158 ? -24.892 -3.837 15.757 1.00 83.88 158 ALA A O 1
ATOM 1189 N N . LEU A 1 159 ? -26.310 -5.386 14.951 1.00 75.81 159 LEU A N 1
ATOM 1190 C CA . LEU A 1 159 ? -25.566 -5.599 13.715 1.00 75.81 159 LEU A CA 1
ATOM 1191 C C . LEU A 1 159 ? -25.800 -4.420 12.769 1.00 75.81 159 LEU A C 1
ATOM 1193 O O . LEU A 1 159 ? -26.933 -4.053 12.473 1.00 75.81 159 LEU A O 1
ATOM 1197 N N . SER A 1 160 ? -24.718 -3.861 12.234 1.00 73.62 160 SER A N 1
ATOM 1198 C CA . SER A 1 160 ? -24.808 -2.847 11.186 1.00 73.62 160 SER A CA 1
ATOM 1199 C C . SER A 1 160 ? -25.442 -3.415 9.910 1.00 73.62 160 SER A C 1
ATOM 1201 O O . SER A 1 160 ? -25.422 -4.618 9.656 1.00 73.62 160 SER A O 1
ATOM 1203 N N . ILE A 1 161 ? -25.897 -2.532 9.016 1.00 64.81 161 ILE A N 1
ATOM 1204 C CA . ILE A 1 161 ? -26.454 -2.894 7.695 1.00 64.81 161 ILE A CA 1
ATOM 1205 C C . ILE A 1 161 ? -25.478 -3.742 6.848 1.00 64.81 161 ILE A C 1
ATOM 1207 O O . ILE A 1 161 ? -25.899 -4.471 5.951 1.00 64.81 161 ILE A O 1
ATOM 1211 N N . ARG A 1 162 ? -24.166 -3.666 7.114 1.00 65.69 162 ARG A N 1
ATOM 1212 C CA . ARG A 1 162 ? -23.140 -4.483 6.438 1.00 65.69 162 ARG A CA 1
ATOM 1213 C C . ARG A 1 162 ? -22.847 -5.810 7.151 1.00 65.69 162 ARG A C 1
ATOM 1215 O O . ARG A 1 162 ? -21.938 -6.517 6.730 1.00 65.69 162 ARG A O 1
ATOM 1222 N N . GLY A 1 163 ? -23.590 -6.135 8.208 1.00 65.00 163 GLY A N 1
ATOM 1223 C CA . GLY A 1 163 ? -23.407 -7.324 9.042 1.00 65.00 163 GLY A CA 1
ATOM 1224 C C . GLY A 1 163 ? -22.255 -7.221 10.045 1.00 65.00 163 GLY A C 1
ATOM 1225 O O . GLY A 1 163 ? -21.977 -8.190 10.739 1.00 65.00 163 GLY A O 1
ATOM 1226 N N . GLY A 1 164 ? -21.572 -6.074 10.126 1.00 72.00 164 GLY A N 1
ATOM 1227 C CA . GLY A 1 164 ? -20.505 -5.842 11.103 1.00 72.00 164 GLY A CA 1
ATOM 1228 C C . GLY A 1 164 ? -21.062 -5.460 12.473 1.00 72.00 164 GLY A C 1
ATOM 1229 O O . GLY A 1 164 ? -22.076 -4.764 12.544 1.00 72.00 164 GLY A O 1
ATOM 1230 N N . GLN A 1 165 ? -20.390 -5.879 13.544 1.00 81.88 165 GLN A N 1
ATOM 1231 C CA . GLN A 1 165 ? -20.729 -5.490 14.914 1.00 81.88 165 GLN A CA 1
ATOM 1232 C C . GLN A 1 165 ? -20.518 -3.986 15.126 1.00 81.88 165 GLN A C 1
ATOM 1234 O O . GLN A 1 165 ? -19.596 -3.382 14.569 1.00 81.88 165 GLN A O 1
ATOM 1239 N N . THR A 1 166 ? -21.384 -3.378 15.930 1.00 87.62 166 THR A N 1
ATOM 1240 C CA . THR A 1 166 ? -21.275 -1.968 16.305 1.00 87.62 166 THR A CA 1
ATOM 1241 C C . THR A 1 166 ? -20.702 -1.840 17.714 1.00 87.62 166 THR A C 1
ATOM 1243 O O . THR A 1 166 ? -20.913 -2.701 18.565 1.00 87.62 166 THR A O 1
ATOM 1246 N N . PHE A 1 167 ? -19.921 -0.790 17.955 1.00 89.88 167 PHE A N 1
ATOM 1247 C CA . PHE A 1 167 ? -19.141 -0.637 19.183 1.00 89.88 167 PHE A CA 1
ATOM 1248 C C . PHE A 1 167 ? -18.967 0.837 19.552 1.00 89.88 167 PHE A C 1
ATOM 1250 O O . PHE A 1 167 ? -19.070 1.739 18.711 1.00 89.88 167 PHE A O 1
ATOM 1257 N N . GLY A 1 168 ? -18.690 1.100 20.826 1.00 89.12 168 GLY A N 1
ATOM 1258 C CA . GLY A 1 168 ? -18.504 2.455 21.334 1.00 89.12 168 GLY A CA 1
ATOM 1259 C C . GLY A 1 168 ? -19.012 2.663 22.753 1.00 89.12 168 GLY A C 1
ATOM 1260 O O . GLY A 1 168 ? -19.467 1.739 23.430 1.00 89.12 168 GLY A O 1
ATOM 1261 N N . ASP A 1 169 ? -18.903 3.903 23.220 1.00 90.69 169 ASP A N 1
ATOM 1262 C CA . ASP A 1 169 ? -19.353 4.277 24.557 1.00 90.69 169 ASP A CA 1
ATOM 1263 C C . ASP A 1 169 ? -20.875 4.458 24.568 1.00 90.69 169 ASP A C 1
ATOM 1265 O O . ASP A 1 169 ? -21.454 5.003 23.624 1.00 90.69 169 ASP A O 1
ATOM 1269 N N . TYR A 1 170 ? -21.523 4.059 25.659 1.00 92.69 170 TYR A N 1
ATOM 1270 C CA . TYR A 1 170 ? -22.965 4.185 25.846 1.00 92.69 170 TYR A CA 1
ATOM 1271 C C . TYR A 1 170 ? -23.331 4.892 27.150 1.00 92.69 170 TYR A C 1
ATOM 1273 O O . TYR A 1 170 ? -22.588 4.902 28.137 1.00 92.69 170 TYR A O 1
ATOM 1281 N N . ARG A 1 171 ? -24.541 5.453 27.163 1.00 94.00 171 ARG A N 1
ATOM 1282 C CA . ARG A 1 171 ? -25.247 5.895 28.370 1.00 94.00 171 ARG A CA 1
ATOM 1283 C C . ARG A 1 171 ? -26.530 5.089 28.503 1.00 94.00 171 ARG A C 1
ATOM 1285 O O . ARG A 1 171 ? -27.383 5.165 27.628 1.00 94.00 171 ARG A O 1
ATOM 1292 N N . LEU A 1 172 ? -26.671 4.381 29.614 1.00 94.75 172 LEU A N 1
ATOM 1293 C CA . LEU A 1 172 ? -27.836 3.580 29.962 1.00 94.75 172 LEU A CA 1
ATOM 1294 C C . LEU A 1 172 ? -28.603 4.262 31.103 1.00 94.75 172 LEU A C 1
ATOM 1296 O O . LEU A 1 172 ? -28.067 4.477 32.191 1.00 94.75 172 LEU A O 1
ATOM 1300 N N . LEU A 1 173 ? -29.850 4.630 30.839 1.00 94.62 173 LEU A N 1
ATOM 1301 C CA . LEU A 1 173 ? -30.795 5.210 31.786 1.00 94.62 173 LEU A CA 1
ATOM 1302 C C . LEU A 1 173 ? -31.797 4.135 32.197 1.00 94.62 173 LEU A C 1
ATOM 1304 O O . LEU A 1 173 ? -32.440 3.528 31.342 1.00 94.62 173 LEU A O 1
ATOM 1308 N N . LEU A 1 174 ? -31.942 3.931 33.501 1.00 95.62 174 LEU A N 1
ATOM 1309 C CA . LEU A 1 174 ? -32.869 2.966 34.082 1.00 95.62 174 LEU A CA 1
ATOM 1310 C C . LEU A 1 174 ? -33.817 3.685 35.030 1.00 95.62 174 LEU A C 1
ATOM 1312 O O . LEU A 1 174 ? -33.376 4.523 35.817 1.00 95.62 174 LEU A O 1
ATOM 1316 N N . GLY A 1 175 ? -35.101 3.347 34.962 1.00 94.50 175 GLY A N 1
ATOM 1317 C CA . GLY A 1 175 ? -36.145 3.947 35.781 1.00 94.50 175 GLY A CA 1
ATOM 1318 C C . GLY A 1 175 ? -37.136 2.921 36.302 1.00 94.50 175 GLY A C 1
ATOM 1319 O O . GLY A 1 175 ? -37.721 2.201 35.503 1.00 94.50 175 GLY A O 1
ATOM 1320 N N . LEU A 1 176 ? -37.389 2.882 37.609 1.00 93.62 176 LEU A N 1
ATOM 1321 C CA . LEU A 1 176 ? -38.502 2.115 38.179 1.00 93.62 176 LEU A CA 1
ATOM 1322 C C . LEU A 1 176 ? -39.678 3.048 38.434 1.00 93.62 176 LEU A C 1
ATOM 1324 O O . LEU A 1 176 ? -39.563 4.001 39.201 1.00 93.62 176 LEU A O 1
ATOM 1328 N N . ASP A 1 177 ? -40.794 2.780 37.760 1.00 92.12 177 ASP A N 1
ATOM 1329 C CA . ASP A 1 177 ? -42.007 3.599 37.767 1.00 92.12 177 ASP A CA 1
ATOM 1330 C C . ASP A 1 177 ? -41.741 5.071 37.364 1.00 92.12 177 ASP A C 1
ATOM 1332 O O . ASP A 1 177 ? -42.457 5.992 37.761 1.00 92.12 177 ASP A O 1
ATOM 1336 N N . ALA A 1 178 ? -40.710 5.283 36.534 1.00 92.31 178 ALA A N 1
ATOM 1337 C CA . ALA A 1 178 ? -40.196 6.582 36.096 1.00 92.31 178 ALA A CA 1
ATOM 1338 C C . ALA A 1 178 ? -40.255 6.738 34.557 1.00 92.31 178 ALA A C 1
ATOM 1340 O O . ALA A 1 178 ? -39.221 6.644 33.889 1.00 92.31 178 ALA A O 1
ATOM 1341 N N . PRO A 1 179 ? -41.437 7.006 33.964 1.00 91.44 179 PRO A N 1
ATOM 1342 C CA . PRO A 1 179 ? -41.606 7.095 32.507 1.00 91.44 179 PRO A CA 1
ATOM 1343 C C . PRO A 1 179 ? -40.755 8.182 31.835 1.00 91.44 179 PRO A C 1
ATOM 1345 O O . PRO A 1 179 ? -40.409 8.056 30.663 1.00 91.44 179 PRO A O 1
ATOM 1348 N N . GLN A 1 180 ? -40.355 9.219 32.578 1.00 89.25 180 GLN A N 1
ATOM 1349 C CA . GLN A 1 180 ? -39.454 10.275 32.109 1.00 89.25 180 GLN A CA 1
ATOM 1350 C C . GLN A 1 180 ? -38.085 9.757 31.626 1.00 89.25 180 GLN A C 1
ATOM 1352 O O . GLN A 1 180 ? -37.381 10.465 30.911 1.00 89.25 180 GLN A O 1
ATOM 1357 N N . VAL A 1 181 ? -37.693 8.524 31.970 1.00 90.75 181 VAL A N 1
ATOM 1358 C CA . VAL A 1 181 ? -36.469 7.894 31.444 1.00 90.75 181 VAL A CA 1
ATOM 1359 C C . VAL A 1 181 ? -36.494 7.775 29.922 1.00 90.75 181 VAL A C 1
ATOM 1361 O O . VAL A 1 181 ? -35.469 8.016 29.281 1.00 90.75 181 VAL A O 1
ATOM 1364 N N . LEU A 1 182 ? -37.659 7.499 29.332 1.00 90.31 182 LEU A N 1
ATOM 1365 C CA . LEU A 1 182 ? -37.797 7.373 27.880 1.00 90.31 182 LEU A CA 1
ATOM 1366 C C . LEU A 1 182 ? -37.563 8.708 27.150 1.00 90.31 182 LEU A C 1
ATOM 1368 O O . LEU A 1 182 ? -37.186 8.705 25.980 1.00 90.31 182 LEU A O 1
ATOM 1372 N N . GLU A 1 183 ? -37.706 9.843 27.845 1.00 86.94 183 GLU A N 1
ATOM 1373 C CA . GLU A 1 183 ? -37.432 11.184 27.309 1.00 86.94 183 GLU A CA 1
ATOM 1374 C C . GLU A 1 183 ? -35.928 11.539 27.283 1.00 86.94 183 GLU A C 1
ATOM 1376 O O . GLU A 1 183 ? -35.545 12.542 26.679 1.00 86.94 183 GLU A O 1
ATOM 1381 N N . GLY A 1 184 ? -35.057 10.759 27.943 1.00 83.69 184 GLY A N 1
ATOM 1382 C CA . GLY A 1 184 ? -33.591 10.937 27.937 1.00 83.69 184 GLY A CA 1
ATOM 1383 C C . GLY A 1 184 ? -33.029 12.050 28.838 1.00 83.69 184 GLY A C 1
ATOM 1384 O O . GLY A 1 184 ? -31.808 12.168 29.010 1.00 83.69 184 GLY A O 1
ATOM 1385 N N . ASN A 1 185 ? -33.902 12.850 29.455 1.00 84.12 185 ASN A N 1
ATOM 1386 C CA . ASN A 1 185 ? -33.567 13.996 30.312 1.00 84.12 185 ASN A CA 1
ATOM 1387 C C . ASN A 1 185 ? -33.671 13.693 31.824 1.00 84.12 185 ASN A C 1
ATOM 1389 O O . ASN A 1 185 ? -33.558 14.607 32.640 1.00 84.12 185 ASN A O 1
ATOM 1393 N N . ALA A 1 186 ? -33.889 12.428 32.191 1.00 84.31 186 ALA A N 1
ATOM 1394 C CA . ALA A 1 186 ? -34.042 11.995 33.572 1.00 84.31 186 ALA A CA 1
ATOM 1395 C C . ALA A 1 186 ? -32.731 12.132 34.373 1.00 84.31 186 ALA A C 1
ATOM 1397 O O . ALA A 1 186 ? -31.658 11.725 33.916 1.00 84.31 186 ALA A O 1
ATOM 1398 N N . GLU A 1 187 ? -32.834 12.688 35.582 1.00 86.94 187 GLU A N 1
ATOM 1399 C CA . GLU A 1 187 ? -31.719 12.863 36.519 1.00 86.94 187 GLU A CA 1
ATOM 1400 C C . GLU A 1 187 ? -31.676 11.705 37.535 1.00 86.94 187 GLU A C 1
ATOM 1402 O O . GLU A 1 187 ? -32.732 11.290 38.020 1.00 86.94 187 GLU A O 1
ATOM 1407 N N . PRO A 1 188 ? -30.489 11.181 37.892 1.00 89.31 188 PRO A N 1
ATOM 1408 C CA . PRO A 1 188 ? -30.377 10.071 38.833 1.00 89.31 188 PRO A CA 1
ATOM 1409 C C . PRO A 1 188 ? -30.853 10.444 40.242 1.00 89.31 188 PRO A C 1
ATOM 1411 O O . PRO A 1 188 ? -30.469 11.477 40.794 1.00 89.31 188 PRO A O 1
ATOM 1414 N N . THR A 1 189 ? -31.636 9.559 40.861 1.00 88.75 189 THR A N 1
ATOM 1415 C CA . THR A 1 189 ? -32.162 9.743 42.227 1.00 88.75 189 THR A CA 1
ATOM 1416 C C . THR A 1 189 ? -31.230 9.186 43.308 1.00 88.75 189 THR A C 1
ATOM 1418 O O . THR A 1 189 ? -31.403 9.486 44.488 1.00 88.75 189 THR A O 1
ATOM 1421 N N . GLY A 1 190 ? -30.211 8.411 42.914 1.00 80.12 190 GLY A N 1
ATOM 1422 C CA . GLY A 1 190 ? -29.215 7.807 43.807 1.00 80.12 190 GLY A CA 1
ATOM 1423 C C . GLY A 1 190 ? -29.563 6.395 44.287 1.00 80.12 190 GLY A C 1
ATOM 1424 O O . GLY A 1 190 ? -28.750 5.773 44.971 1.00 80.12 190 GLY A O 1
ATOM 1425 N N . GLU A 1 191 ? -30.733 5.873 43.920 1.00 87.25 191 GLU A N 1
ATOM 1426 C CA . GLU A 1 191 ? -31.101 4.474 44.142 1.00 87.25 191 GLU A CA 1
ATOM 1427 C C . GLU A 1 191 ? -30.426 3.560 43.106 1.00 87.25 191 GLU A C 1
ATOM 1429 O O . GLU A 1 191 ? -30.184 3.951 41.964 1.00 87.25 191 GLU A O 1
ATOM 1434 N N . THR A 1 192 ? -30.078 2.340 43.521 1.00 90.56 192 THR A N 1
ATOM 1435 C CA . THR A 1 192 ? -29.465 1.333 42.644 1.00 90.56 192 THR A CA 1
ATOM 1436 C C . THR A 1 192 ? -30.549 0.396 42.129 1.00 90.56 192 THR A C 1
ATOM 1438 O O . THR A 1 192 ? -31.204 -0.271 42.922 1.00 90.56 192 THR A O 1
ATOM 1441 N N . ILE A 1 193 ? -30.727 0.365 40.811 1.00 91.69 193 ILE A N 1
ATOM 1442 C CA . ILE A 1 193 ? -31.703 -0.459 40.082 1.00 91.69 193 ILE A CA 1
ATOM 1443 C C . ILE A 1 193 ? -31.001 -1.655 39.435 1.00 91.69 193 ILE A C 1
ATOM 1445 O O . ILE A 1 193 ? -31.528 -2.760 39.438 1.00 91.69 193 ILE A O 1
ATOM 1449 N N . ALA A 1 194 ? -29.805 -1.428 38.898 1.00 92.62 194 ALA A N 1
ATOM 1450 C CA . ALA A 1 194 ? -28.964 -2.408 38.242 1.00 92.62 194 ALA A CA 1
ATOM 1451 C C . ALA A 1 194 ? -27.546 -2.376 38.813 1.00 92.62 194 ALA A C 1
ATOM 1453 O O . ALA A 1 194 ? -26.980 -1.307 39.081 1.00 92.62 194 ALA A O 1
ATOM 1454 N N . VAL A 1 195 ? -26.946 -3.553 38.939 1.00 90.19 195 VAL A N 1
ATOM 1455 C CA . VAL A 1 195 ? -25.532 -3.732 39.284 1.00 90.19 195 VAL A CA 1
ATOM 1456 C C . VAL A 1 195 ? -24.857 -4.593 38.218 1.00 90.19 195 VAL A C 1
ATOM 1458 O O . VAL A 1 195 ? -25.513 -5.479 37.678 1.00 90.19 195 VAL A O 1
ATOM 1461 N N . PRO A 1 196 ? -23.580 -4.351 37.871 1.00 84.12 196 PRO A N 1
ATOM 1462 C CA . PRO A 1 196 ? -22.856 -5.243 36.968 1.00 84.12 196 PRO A CA 1
ATOM 1463 C C . PRO A 1 196 ? -22.906 -6.684 37.489 1.00 84.12 196 PRO A C 1
ATOM 1465 O O . PRO A 1 196 ? -22.566 -6.922 38.652 1.00 84.12 196 PRO A O 1
ATOM 1468 N N . ASP A 1 197 ? -23.336 -7.629 36.655 1.00 82.25 197 ASP A N 1
ATOM 1469 C CA . ASP A 1 197 ? -23.327 -9.051 36.999 1.00 82.25 197 ASP A CA 1
ATOM 1470 C C . ASP A 1 197 ? -21.921 -9.599 36.732 1.00 82.25 197 ASP A C 1
ATOM 1472 O O . ASP A 1 197 ? -21.623 -10.071 35.641 1.00 82.25 197 ASP A O 1
ATOM 1476 N N . LEU A 1 198 ? -21.027 -9.455 37.715 1.00 68.94 198 LEU A N 1
ATOM 1477 C CA . LEU A 1 198 ? -19.618 -9.860 37.602 1.00 68.94 198 LEU A CA 1
ATOM 1478 C C . LEU A 1 198 ? -19.419 -11.384 37.609 1.00 68.94 198 LEU A C 1
ATOM 1480 O O . LEU A 1 198 ? -18.343 -11.847 37.243 1.00 68.94 198 LEU A O 1
ATOM 1484 N N . GLU A 1 199 ? -20.416 -12.153 38.063 1.00 65.19 199 GLU A N 1
ATOM 1485 C CA . GLU A 1 199 ? -20.379 -13.620 37.997 1.00 65.19 199 GLU A CA 1
ATOM 1486 C C . GLU A 1 199 ? -20.755 -14.108 36.593 1.00 65.19 199 GLU A C 1
ATOM 1488 O O . GLU A 1 199 ? -20.129 -15.037 36.096 1.00 65.19 199 GLU A O 1
ATOM 1493 N N . ALA A 1 200 ? -21.728 -13.456 35.946 1.00 65.38 200 ALA A N 1
ATOM 1494 C CA . ALA A 1 200 ? -22.132 -13.741 34.567 1.00 65.38 200 ALA A CA 1
ATOM 1495 C C . ALA A 1 200 ? -21.296 -13.000 33.505 1.00 65.38 200 ALA A C 1
ATOM 1497 O O . ALA A 1 200 ? -21.277 -13.401 32.350 1.00 65.38 200 ALA A O 1
ATOM 1498 N N . THR A 1 201 ? -20.611 -11.920 33.892 1.00 61.62 201 THR A N 1
ATOM 1499 C CA . THR A 1 201 ? -19.683 -11.135 33.060 1.00 61.62 201 THR A CA 1
ATOM 1500 C C . THR A 1 201 ? -18.311 -11.128 33.746 1.00 61.62 201 THR A C 1
ATOM 1502 O O . THR A 1 201 ? -17.922 -10.112 34.341 1.00 61.62 201 THR A O 1
ATOM 1505 N N . PRO A 1 202 ? -17.586 -12.263 33.769 1.00 57.94 202 PRO A N 1
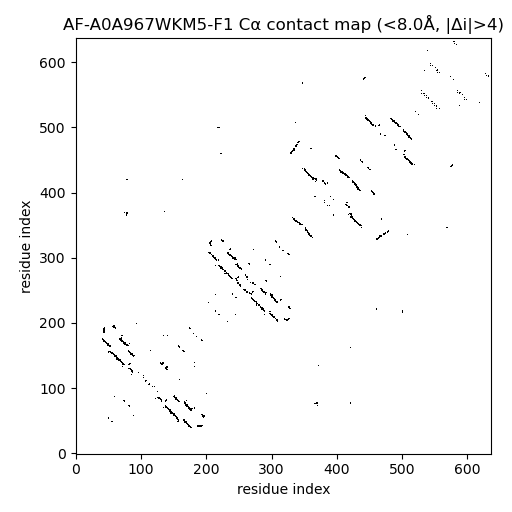ATOM 1506 C CA . PRO A 1 202 ? -16.269 -12.318 34.391 1.00 57.94 202 PRO A CA 1
ATOM 1507 C C . PRO A 1 202 ? -15.339 -11.249 33.786 1.00 57.94 202 PRO A C 1
ATOM 1509 O O . PRO A 1 202 ? -15.518 -10.855 32.629 1.00 57.94 202 PRO A O 1
ATOM 1512 N N . PRO A 1 203 ? -14.346 -10.735 34.545 1.00 60.72 203 PRO A N 1
ATOM 1513 C CA . PRO A 1 203 ? -13.355 -9.808 34.008 1.00 60.72 203 PRO A CA 1
ATOM 1514 C C . PRO A 1 203 ? -12.771 -10.417 32.742 1.00 60.72 203 PRO A C 1
ATOM 1516 O O . PRO A 1 203 ? -12.223 -11.512 32.828 1.00 60.72 203 PRO A O 1
ATOM 1519 N N . GLY A 1 204 ? -12.924 -9.736 31.600 1.00 65.62 204 GLY A N 1
ATOM 1520 C CA . GLY A 1 204 ? -12.599 -10.310 30.295 1.00 65.62 204 GLY A CA 1
ATOM 1521 C C . GLY A 1 204 ? -11.251 -11.016 30.341 1.00 65.62 204 GLY A C 1
ATOM 1522 O O . GLY A 1 204 ? -10.232 -10.367 30.594 1.00 65.62 204 GLY A O 1
ATOM 1523 N N . VAL A 1 205 ? -11.288 -12.337 30.186 1.00 76.06 205 VAL A N 1
ATOM 1524 C CA . VAL A 1 205 ? -10.112 -13.174 29.998 1.00 76.06 205 VAL A CA 1
ATOM 1525 C C . VAL A 1 205 ? -9.800 -13.144 28.511 1.00 76.06 205 VAL A C 1
ATOM 1527 O O . VAL A 1 205 ? -10.693 -13.040 27.669 1.00 76.06 205 VAL A O 1
ATOM 1530 N N . GLY A 1 206 ? -8.523 -13.147 28.179 1.00 82.81 206 GLY A N 1
ATOM 1531 C CA . GLY A 1 206 ? -8.094 -13.202 26.795 1.00 82.81 206 GLY A CA 1
ATOM 1532 C C . GLY A 1 206 ? -6.661 -13.660 26.747 1.00 82.81 206 GLY A C 1
ATOM 1533 O O . GLY A 1 206 ? -5.839 -13.160 27.515 1.00 82.81 206 GLY A O 1
ATOM 1534 N N . VAL A 1 207 ? -6.377 -14.615 25.871 1.00 88.31 207 VAL A N 1
ATOM 1535 C CA . VAL A 1 207 ? -5.032 -15.117 25.610 1.00 88.31 207 VAL A CA 1
ATOM 1536 C C . VAL A 1 207 ? -4.793 -15.014 24.113 1.00 88.31 207 VAL A C 1
ATOM 1538 O O . VAL A 1 207 ? -5.594 -15.480 23.312 1.00 88.31 207 VAL A O 1
ATOM 1541 N N . GLN A 1 208 ? -3.690 -14.387 23.732 1.00 90.94 208 GLN A N 1
ATOM 1542 C CA . GLN A 1 208 ? -3.274 -14.246 22.346 1.00 90.94 208 GLN A CA 1
ATOM 1543 C C . GLN A 1 208 ? -1.818 -14.656 22.193 1.00 90.94 208 GLN A C 1
ATOM 1545 O O . GLN A 1 208 ? -0.974 -14.412 23.061 1.00 90.94 208 GLN A O 1
ATOM 1550 N N . GLU A 1 209 ? -1.531 -15.264 21.050 1.00 92.00 209 GLU A N 1
ATOM 1551 C CA . GLU A 1 209 ? -0.197 -15.689 20.667 1.00 92.00 209 GLU A CA 1
ATOM 1552 C C . GLU A 1 209 ? 0.276 -14.913 19.440 1.00 92.00 209 GLU A C 1
ATOM 1554 O O . GLU A 1 209 ? -0.462 -14.727 18.476 1.00 92.00 209 GLU A O 1
ATOM 1559 N N . LEU A 1 210 ? 1.538 -14.499 19.466 1.00 92.00 210 LEU A N 1
ATOM 1560 C CA . LEU A 1 210 ? 2.230 -13.878 18.351 1.00 92.00 210 LEU A CA 1
ATOM 1561 C C . LEU A 1 210 ? 3.593 -14.546 18.169 1.00 92.00 210 LEU A C 1
ATOM 1563 O O . LEU A 1 210 ? 4.354 -14.706 19.123 1.00 92.00 210 LEU A O 1
ATOM 1567 N N . ALA A 1 211 ? 3.940 -14.876 16.930 1.00 93.25 211 ALA A N 1
ATOM 1568 C CA . ALA A 1 211 ? 5.288 -15.296 16.566 1.00 93.25 211 ALA A CA 1
ATOM 1569 C C . ALA A 1 211 ? 6.035 -14.154 15.865 1.00 93.25 211 ALA A C 1
ATOM 1571 O O . ALA A 1 211 ? 5.441 -13.352 15.140 1.00 93.25 211 ALA A O 1
ATOM 1572 N N . GLY A 1 212 ? 7.350 -14.092 16.049 1.00 91.62 212 GLY A N 1
ATOM 1573 C CA . GLY A 1 212 ? 8.194 -13.114 15.372 1.00 91.62 212 GLY A CA 1
ATOM 1574 C C . GLY A 1 212 ? 9.664 -13.504 15.378 1.00 91.62 212 GLY A C 1
ATOM 1575 O O . GLY A 1 212 ? 10.040 -14.550 15.896 1.00 91.62 212 GLY A O 1
ATOM 1576 N N . SER A 1 213 ? 10.504 -12.650 14.799 1.00 91.81 213 SER A N 1
ATOM 1577 C CA . SER A 1 213 ? 11.947 -12.876 14.694 1.00 91.81 213 SER A CA 1
ATOM 1578 C C . SER A 1 213 ? 12.728 -11.607 15.011 1.00 91.81 213 SER A C 1
ATOM 1580 O O . SER A 1 213 ? 12.314 -10.508 14.632 1.00 91.81 213 SER A O 1
ATOM 1582 N N . LEU A 1 214 ? 13.883 -11.762 15.654 1.00 90.50 214 LEU A N 1
ATOM 1583 C CA . LEU A 1 214 ? 14.859 -10.697 15.872 1.00 90.50 214 LEU A CA 1
ATOM 1584 C C . LEU A 1 214 ? 16.161 -11.047 15.152 1.00 90.50 214 LEU A C 1
ATOM 1586 O O . LEU A 1 214 ? 16.692 -12.150 15.301 1.00 90.50 214 LEU A O 1
ATOM 1590 N N . THR A 1 215 ? 16.679 -10.100 14.374 1.00 88.50 215 THR A N 1
ATOM 1591 C CA . THR A 1 215 ? 17.908 -10.266 13.586 1.00 88.50 215 THR A CA 1
ATOM 1592 C C . THR A 1 215 ? 18.969 -9.264 14.043 1.00 88.50 215 THR A C 1
ATOM 1594 O O . THR A 1 215 ? 18.650 -8.314 14.762 1.00 88.50 215 THR A O 1
ATOM 1597 N N . PRO A 1 216 ? 20.237 -9.416 13.624 1.00 84.50 216 PRO A N 1
ATOM 1598 C CA . PRO A 1 216 ? 21.262 -8.411 13.899 1.00 84.50 216 PRO A CA 1
ATOM 1599 C C . PRO A 1 216 ? 20.913 -7.003 13.383 1.00 84.50 216 PRO A C 1
ATOM 1601 O O . PRO A 1 216 ? 21.390 -6.013 13.933 1.00 84.50 216 PRO A O 1
ATOM 1604 N N . GLU A 1 217 ? 20.077 -6.909 12.348 1.00 81.31 217 GLU A N 1
ATOM 1605 C CA . GLU A 1 217 ? 19.579 -5.662 11.758 1.00 81.31 217 GLU A CA 1
ATOM 1606 C C . GLU A 1 217 ? 18.289 -5.158 12.430 1.00 81.31 217 GLU A C 1
ATOM 1608 O O . GLU A 1 217 ? 18.030 -3.955 12.415 1.00 81.31 217 GLU A O 1
ATOM 1613 N N . LYS A 1 218 ? 17.500 -6.056 13.038 1.00 83.69 218 LYS A N 1
ATOM 1614 C CA . LYS A 1 218 ? 16.283 -5.758 13.812 1.00 83.69 218 LYS A CA 1
ATOM 1615 C C . LYS A 1 218 ? 16.422 -6.311 15.230 1.00 83.69 218 LYS A C 1
ATOM 1617 O O . LYS A 1 218 ? 15.878 -7.361 15.571 1.00 83.69 218 LYS A O 1
ATOM 1622 N N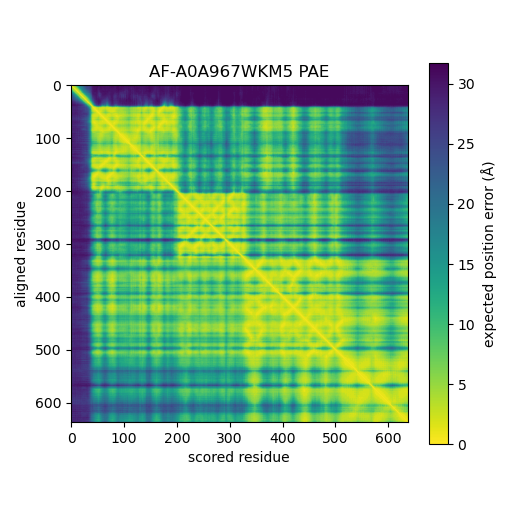 . THR A 1 219 ? 17.170 -5.589 16.062 1.00 87.75 219 THR A N 1
ATOM 1623 C CA . THR A 1 219 ? 17.518 -6.017 17.427 1.00 87.75 219 THR A CA 1
ATOM 1624 C C . THR A 1 219 ? 16.382 -5.855 18.433 1.00 87.75 219 THR A C 1
ATOM 1626 O O . THR A 1 219 ? 16.472 -6.410 19.528 1.00 87.75 219 THR A O 1
ATOM 1629 N N . ALA A 1 220 ? 15.343 -5.088 18.096 1.00 89.50 220 ALA A N 1
ATOM 1630 C CA . ALA A 1 220 ? 14.156 -4.889 18.917 1.00 89.50 220 ALA A CA 1
ATOM 1631 C C . ALA A 1 220 ? 12.910 -4.654 18.049 1.00 89.50 220 ALA A C 1
ATOM 1633 O O . ALA A 1 220 ? 12.996 -4.206 16.906 1.00 89.50 220 ALA A O 1
ATOM 1634 N N . THR A 1 221 ? 11.745 -4.944 18.612 1.00 90.94 221 THR A N 1
ATOM 1635 C CA . THR A 1 221 ? 10.418 -4.661 18.056 1.00 90.94 221 THR A CA 1
ATOM 1636 C C . THR A 1 221 ? 9.452 -4.371 19.204 1.00 90.94 221 THR A C 1
ATOM 1638 O O . THR A 1 221 ? 9.825 -4.447 20.376 1.00 90.94 221 THR A O 1
ATOM 1641 N N . PHE A 1 222 ? 8.216 -3.995 18.903 1.00 92.44 222 PHE A N 1
ATOM 1642 C CA . PHE A 1 222 ? 7.209 -3.797 19.934 1.00 92.44 222 PHE A CA 1
ATOM 1643 C C . PHE A 1 222 ? 5.821 -4.181 19.442 1.00 92.44 222 PHE A C 1
ATOM 1645 O O . PHE A 1 222 ? 5.530 -4.129 18.252 1.00 92.44 222 PHE A O 1
ATOM 1652 N N . VAL A 1 223 ? 4.951 -4.508 20.391 1.00 92.12 223 VAL A N 1
ATOM 1653 C CA . VAL A 1 223 ? 3.532 -4.773 20.149 1.00 92.12 223 VAL A CA 1
ATOM 1654 C C . VAL A 1 223 ? 2.713 -3.794 20.975 1.00 92.12 223 VAL A C 1
ATOM 1656 O O . VAL A 1 223 ? 3.026 -3.537 22.142 1.00 92.12 223 VAL A O 1
ATOM 1659 N N . GLN A 1 224 ? 1.690 -3.195 20.371 1.00 91.56 224 GLN A N 1
ATOM 1660 C CA . GLN A 1 224 ? 0.765 -2.328 21.098 1.00 91.56 224 GLN A CA 1
ATOM 1661 C C . GLN A 1 224 ? -0.248 -3.167 21.863 1.00 91.56 224 GLN A C 1
ATOM 1663 O O . GLN A 1 224 ? -0.621 -4.247 21.424 1.00 91.56 224 GLN A O 1
ATOM 1668 N N . LEU A 1 225 ? -0.695 -2.664 23.007 1.00 91.50 225 LEU A N 1
ATOM 1669 C CA . LEU A 1 225 ? -1.721 -3.318 23.808 1.00 91.50 225 LEU A CA 1
ATOM 1670 C C . LEU A 1 225 ? -3.047 -2.563 23.701 1.00 91.50 225 LEU A C 1
ATOM 1672 O O . LEU A 1 225 ? -3.065 -1.329 23.579 1.00 91.50 225 LEU A O 1
ATOM 1676 N N . HIS A 1 226 ? -4.154 -3.298 23.794 1.00 87.81 226 HIS A N 1
ATOM 1677 C CA . HIS A 1 226 ? -5.463 -2.710 24.055 1.00 87.81 226 HIS A CA 1
ATOM 1678 C C . HIS A 1 226 ? -5.488 -2.023 25.431 1.00 87.81 226 HIS A C 1
ATOM 1680 O O . HIS A 1 226 ? -4.569 -2.139 26.245 1.00 87.81 226 HIS A O 1
ATOM 1686 N N . SER A 1 227 ? -6.525 -1.222 25.671 1.00 85.94 227 SER A N 1
ATOM 1687 C CA . SER A 1 227 ? -6.694 -0.536 26.955 1.00 85.94 227 SER A CA 1
ATOM 1688 C C . SER A 1 227 ? -6.988 -1.550 28.059 1.00 85.94 227 SER A C 1
ATOM 1690 O O . SER A 1 227 ? -7.617 -2.560 27.770 1.00 85.94 227 SER A O 1
ATOM 1692 N N . PHE A 1 228 ? -6.612 -1.267 29.307 1.00 85.94 228 PHE A N 1
ATOM 1693 C CA . PHE A 1 228 ? -6.882 -2.107 30.482 1.00 85.94 228 PHE A CA 1
ATOM 1694 C C . PHE A 1 228 ? -7.774 -1.374 31.490 1.00 85.94 228 PHE A C 1
ATOM 1696 O O . PHE A 1 228 ? -7.563 -0.187 31.757 1.00 85.94 228 PHE A O 1
ATOM 1703 N N . LYS A 1 229 ? -8.754 -2.087 32.058 1.00 83.69 229 LYS A N 1
ATOM 1704 C CA . LYS A 1 229 ? -9.647 -1.611 33.122 1.00 83.69 229 LYS A CA 1
ATOM 1705 C C . LYS A 1 229 ? -8.896 -1.677 34.470 1.00 83.69 229 LYS A C 1
ATOM 1707 O O . LYS A 1 229 ? -7.975 -2.483 34.627 1.00 83.69 229 LYS A O 1
ATOM 1712 N N . PRO A 1 230 ? -9.251 -0.846 35.469 1.00 82.75 230 PRO A N 1
ATOM 1713 C CA . PRO A 1 230 ? -8.687 -0.974 36.812 1.00 82.75 230 PRO A CA 1
ATOM 1714 C C . PRO A 1 230 ? -8.906 -2.387 37.375 1.00 82.75 230 PRO A C 1
ATOM 1716 O O . PRO A 1 230 ? -10.037 -2.860 37.424 1.00 82.75 230 PRO A O 1
ATOM 1719 N N . GLY A 1 231 ? -7.838 -3.039 37.832 1.00 84.25 231 GLY A N 1
ATOM 1720 C CA . GLY A 1 231 ? -7.868 -4.405 38.365 1.00 84.25 231 GLY A CA 1
ATOM 1721 C C . GLY A 1 231 ? -7.469 -5.494 37.366 1.00 84.25 231 GLY A C 1
ATOM 1722 O O . GLY A 1 231 ? -7.093 -6.576 37.813 1.00 84.25 231 GLY A O 1
ATOM 1723 N N . ASP A 1 232 ? -7.455 -5.203 36.060 1.00 88.62 232 ASP A N 1
ATOM 1724 C CA . ASP A 1 232 ? -6.958 -6.146 35.053 1.00 88.62 232 ASP A CA 1
ATOM 1725 C C . ASP A 1 232 ? -5.492 -6.494 35.328 1.00 88.62 232 ASP A C 1
ATOM 1727 O O . ASP A 1 232 ? -4.671 -5.617 35.629 1.00 88.62 232 ASP A O 1
ATOM 1731 N N . THR A 1 233 ? -5.145 -7.774 35.199 1.00 92.31 233 THR A N 1
ATOM 1732 C CA . THR A 1 233 ? -3.761 -8.245 35.309 1.00 92.31 233 THR A CA 1
ATOM 1733 C C . THR A 1 233 ? -3.267 -8.776 33.975 1.00 92.31 233 THR A C 1
ATOM 1735 O O . THR A 1 233 ? -3.799 -9.746 33.455 1.00 92.31 233 THR A O 1
ATOM 1738 N N . LEU A 1 234 ? -2.228 -8.144 33.433 1.00 95.25 234 LEU A N 1
ATOM 1739 C CA . LEU A 1 234 ? -1.507 -8.598 32.250 1.00 95.25 234 LEU A CA 1
ATOM 1740 C C . LEU A 1 234 ? -0.464 -9.643 32.642 1.00 95.25 234 LEU A C 1
ATOM 1742 O O . LEU A 1 234 ? 0.365 -9.386 33.522 1.00 95.25 234 LEU A O 1
ATOM 1746 N N . TYR A 1 235 ? -0.465 -10.761 31.931 1.00 96.19 235 TYR A N 1
ATOM 1747 C CA . TYR A 1 235 ? 0.511 -11.838 31.994 1.00 96.19 235 TYR A CA 1
ATOM 1748 C C . TYR A 1 235 ? 1.185 -11.971 30.631 1.00 96.19 235 TYR A C 1
ATOM 1750 O O . TYR A 1 235 ? 0.526 -11.938 29.596 1.00 96.19 235 TYR A O 1
ATOM 1758 N N . VAL A 1 236 ? 2.509 -12.089 30.619 1.00 97.12 236 VAL A N 1
ATOM 1759 C CA . VAL A 1 236 ? 3.294 -12.220 29.387 1.00 97.12 236 VAL A CA 1
ATOM 1760 C C . VAL A 1 236 ? 4.313 -13.326 29.565 1.00 97.12 236 VAL A C 1
ATOM 1762 O O . VAL A 1 236 ? 5.033 -13.362 30.569 1.00 97.12 236 VAL A O 1
ATOM 1765 N N . TYR A 1 237 ? 4.405 -14.172 28.553 1.00 96.88 237 TYR A N 1
ATOM 1766 C CA . TYR A 1 237 ? 5.396 -15.216 28.397 1.00 96.88 237 TYR A CA 1
ATOM 1767 C C . TYR A 1 237 ? 6.028 -15.095 27.015 1.00 96.88 237 TYR A C 1
ATOM 1769 O O . TYR A 1 237 ? 5.341 -15.088 26.002 1.00 96.88 237 TYR A O 1
ATOM 1777 N N . LEU A 1 238 ? 7.345 -14.960 26.971 1.00 96.69 238 LEU A N 1
ATOM 1778 C CA . LEU A 1 238 ? 8.114 -14.816 25.746 1.00 96.69 238 LEU A CA 1
ATOM 1779 C C . LEU A 1 238 ? 9.213 -15.872 25.744 1.00 96.69 238 LEU A C 1
ATOM 1781 O O . LEU A 1 238 ? 10.051 -15.869 26.642 1.00 96.69 238 LEU A O 1
ATOM 1785 N N . GLU A 1 239 ? 9.238 -16.742 24.744 1.00 95.94 239 GLU A N 1
ATOM 1786 C CA . GLU A 1 239 ? 10.266 -17.773 24.587 1.00 95.94 239 GLU A CA 1
ATOM 1787 C C . GLU A 1 239 ? 10.995 -17.639 23.251 1.00 95.94 239 GLU A C 1
ATOM 1789 O O . GLU A 1 239 ? 10.389 -17.330 22.227 1.00 95.94 239 GLU A O 1
ATOM 1794 N N . ALA A 1 240 ? 12.304 -17.884 23.254 1.00 95.44 240 ALA A N 1
ATOM 1795 C CA . ALA A 1 240 ? 13.068 -18.084 22.031 1.00 95.44 240 ALA A CA 1
ATOM 1796 C C . ALA A 1 240 ? 12.797 -19.489 21.477 1.00 95.44 240 ALA A C 1
ATOM 1798 O O . ALA A 1 240 ? 12.978 -20.488 22.176 1.00 95.44 240 ALA A O 1
ATOM 1799 N N . THR A 1 241 ? 12.394 -19.571 20.212 1.00 95.56 241 THR A N 1
ATOM 1800 C CA . THR A 1 241 ? 12.070 -20.828 19.522 1.00 95.56 241 THR A CA 1
ATOM 1801 C C . THR A 1 241 ? 13.177 -21.276 18.568 1.00 95.56 241 THR A C 1
ATOM 1803 O O . THR A 1 241 ? 13.245 -22.456 18.215 1.00 95.56 241 THR A O 1
ATOM 1806 N N . SER A 1 242 ? 14.081 -20.374 18.175 1.00 94.44 242 SER A N 1
ATOM 1807 C CA . SER A 1 242 ? 15.231 -20.687 17.326 1.00 94.44 242 SER A CA 1
ATOM 1808 C C . SER A 1 242 ? 16.439 -19.783 17.619 1.00 94.44 242 SER A C 1
ATOM 1810 O O . SER A 1 242 ? 16.346 -18.806 18.360 1.00 94.44 242 SER A O 1
ATOM 1812 N N . GLY A 1 243 ? 17.591 -20.117 17.026 1.00 90.81 243 GLY A N 1
ATOM 1813 C CA . GLY A 1 243 ? 18.800 -19.292 17.091 1.00 90.81 243 GLY A CA 1
ATOM 1814 C C . GLY A 1 243 ? 19.499 -19.283 18.454 1.00 90.81 243 GLY A C 1
ATOM 1815 O O . GLY A 1 243 ? 19.416 -20.241 19.224 1.00 90.81 243 GLY A O 1
ATOM 1816 N N . ASP A 1 244 ? 20.246 -18.212 18.716 1.00 91.19 244 ASP A N 1
ATOM 1817 C CA . ASP A 1 244 ? 20.917 -17.934 19.991 1.00 91.19 244 ASP A CA 1
ATOM 1818 C C . ASP A 1 244 ? 20.211 -16.827 20.790 1.00 91.19 244 ASP A C 1
ATOM 1820 O O . ASP A 1 244 ? 20.792 -16.262 21.719 1.00 91.19 244 ASP A O 1
ATOM 1824 N N . LEU A 1 245 ? 18.960 -16.520 20.421 1.00 92.31 245 LEU A N 1
ATOM 1825 C CA . LEU A 1 245 ? 18.163 -15.443 20.986 1.00 92.31 245 LEU A CA 1
ATOM 1826 C C . LEU A 1 245 ? 18.029 -15.568 22.508 1.00 92.31 245 LEU A C 1
ATOM 1828 O O . LEU A 1 245 ? 17.530 -16.560 23.039 1.00 92.31 245 LEU A O 1
ATOM 1832 N N . ILE A 1 246 ? 18.408 -14.496 23.200 1.00 93.25 246 ILE A N 1
ATOM 1833 C CA . ILE A 1 246 ? 18.098 -14.275 24.612 1.00 93.25 246 ILE A CA 1
ATOM 1834 C C . ILE A 1 246 ? 17.114 -13.102 24.652 1.00 93.25 246 ILE A C 1
ATOM 1836 O O . ILE A 1 246 ? 17.543 -11.948 24.537 1.00 93.25 246 ILE A O 1
ATOM 1840 N N . PRO A 1 247 ? 15.800 -13.373 24.733 1.00 94.00 247 PRO A N 1
ATOM 1841 C CA . PRO A 1 247 ? 14.792 -12.342 24.586 1.00 94.00 247 PRO A CA 1
ATOM 1842 C C . PRO A 1 247 ? 14.586 -11.587 25.899 1.00 94.00 247 PRO A C 1
ATOM 1844 O O . PRO A 1 247 ? 14.553 -12.170 26.983 1.00 94.00 247 PRO A O 1
ATOM 1847 N N . THR A 1 248 ? 14.386 -10.282 25.800 1.00 93.75 248 THR A N 1
ATOM 1848 C CA . THR A 1 248 ? 13.961 -9.421 26.904 1.00 93.75 248 THR A CA 1
ATOM 1849 C C . THR A 1 248 ? 12.614 -8.806 26.559 1.00 93.75 248 THR A C 1
ATOM 1851 O O . THR A 1 248 ? 12.334 -8.539 25.389 1.00 93.75 248 THR A O 1
ATOM 1854 N N . VAL A 1 249 ? 11.769 -8.608 27.569 1.00 94.94 249 VAL A N 1
ATOM 1855 C CA . VAL A 1 249 ? 10.457 -7.980 27.385 1.00 94.94 249 VAL A CA 1
ATOM 1856 C C . VAL A 1 249 ? 10.259 -6.862 28.391 1.00 94.94 249 VAL A C 1
ATOM 1858 O O . VAL A 1 249 ? 10.558 -7.015 29.576 1.00 94.94 249 VAL A O 1
ATOM 1861 N N . GLU A 1 250 ? 9.740 -5.730 27.936 1.00 95.44 250 GLU A N 1
ATOM 1862 C CA . GLU A 1 250 ? 9.465 -4.573 28.775 1.00 95.44 250 GLU A CA 1
ATOM 1863 C C . GLU A 1 250 ? 8.067 -4.019 28.508 1.00 95.44 250 GLU A C 1
ATOM 1865 O O . GLU A 1 250 ? 7.731 -3.616 27.398 1.00 95.44 250 GLU A O 1
ATOM 1870 N N . LEU A 1 251 ? 7.251 -3.952 29.558 1.00 96.88 251 LEU A N 1
ATOM 1871 C CA . LEU A 1 251 ? 5.994 -3.222 29.543 1.00 96.88 251 LEU A CA 1
ATOM 1872 C C . LEU A 1 251 ? 6.281 -1.735 29.719 1.00 96.88 251 LEU A C 1
ATOM 1874 O O . LEU A 1 251 ? 6.760 -1.305 30.774 1.00 96.88 251 LEU A O 1
ATOM 1878 N N . GLN A 1 252 ? 5.908 -0.949 28.719 1.00 95.69 252 GLN A N 1
ATOM 1879 C CA . GLN A 1 252 ? 6.072 0.495 28.709 1.00 95.69 252 GLN A CA 1
ATOM 1880 C C . GLN A 1 252 ? 4.726 1.203 28.613 1.00 95.69 252 GLN A C 1
ATOM 1882 O O . GLN A 1 252 ? 3.804 0.753 27.932 1.00 95.69 252 GLN A O 1
ATOM 1887 N N . ASN A 1 253 ? 4.628 2.353 29.275 1.00 92.44 253 ASN A N 1
ATOM 1888 C CA . ASN A 1 253 ? 3.479 3.239 29.108 1.00 92.44 253 ASN A CA 1
ATOM 1889 C C . ASN A 1 253 ? 3.593 4.087 27.823 1.00 92.44 253 ASN A C 1
ATOM 1891 O O . ASN A 1 253 ? 4.610 4.066 27.128 1.00 92.44 253 ASN A O 1
ATOM 1895 N N . PHE A 1 254 ? 2.580 4.917 27.562 1.00 86.69 254 PHE A N 1
ATOM 1896 C CA . PHE A 1 254 ? 2.528 5.830 26.410 1.00 86.69 254 PHE A CA 1
ATOM 1897 C C . PHE A 1 254 ? 3.735 6.782 26.279 1.00 86.69 254 PHE A C 1
ATOM 1899 O O . PHE A 1 254 ? 4.042 7.253 25.187 1.00 86.69 254 PHE A O 1
ATOM 1906 N N . ALA A 1 255 ? 4.441 7.073 27.378 1.00 90.19 255 ALA A N 1
ATOM 1907 C CA . ALA A 1 255 ? 5.639 7.913 27.391 1.00 90.19 255 ALA A CA 1
ATOM 1908 C C . ALA A 1 255 ? 6.937 7.112 27.168 1.00 90.19 255 ALA A C 1
ATOM 1910 O O . ALA A 1 255 ? 8.025 7.662 27.343 1.00 90.19 255 ALA A O 1
ATOM 1911 N N . ARG A 1 256 ? 6.831 5.822 26.814 1.00 90.44 256 ARG A N 1
ATOM 1912 C CA . ARG A 1 256 ? 7.939 4.857 26.723 1.00 90.44 256 ARG A CA 1
ATOM 1913 C C . ARG A 1 256 ? 8.709 4.694 28.034 1.00 90.44 256 ARG A C 1
ATOM 1915 O O . ARG A 1 256 ? 9.902 4.417 28.036 1.00 90.44 256 ARG A O 1
ATOM 1922 N N . LYS A 1 257 ? 8.040 4.904 29.171 1.00 92.88 257 LYS A N 1
ATOM 1923 C CA . LYS A 1 257 ? 8.638 4.668 30.485 1.00 92.88 257 LYS A CA 1
ATOM 1924 C C . LYS A 1 257 ? 8.466 3.189 30.858 1.00 92.88 257 LYS A C 1
ATOM 1926 O O . LYS A 1 257 ? 7.315 2.741 30.869 1.00 92.88 257 LYS A O 1
ATOM 1931 N N . PRO A 1 258 ? 9.544 2.485 31.251 1.00 93.06 258 PRO A N 1
ATOM 1932 C CA . PRO A 1 258 ? 9.457 1.129 31.782 1.00 93.06 258 PRO A CA 1
ATOM 1933 C C . PRO A 1 258 ? 8.539 1.077 33.006 1.00 93.06 258 PRO A C 1
ATOM 1935 O O . PRO A 1 258 ? 8.702 1.860 33.950 1.00 93.06 258 PRO A O 1
ATOM 1938 N N . ILE A 1 259 ? 7.596 0.141 33.013 1.00 95.06 259 ILE A N 1
ATOM 1939 C CA . ILE A 1 259 ? 6.693 -0.142 34.140 1.00 95.06 259 ILE A CA 1
ATOM 1940 C C . ILE A 1 259 ? 7.057 -1.473 34.794 1.00 95.06 259 ILE A C 1
ATOM 1942 O O . ILE A 1 259 ? 7.121 -1.586 36.026 1.00 95.06 259 ILE A O 1
ATOM 1946 N N . ARG A 1 260 ? 7.300 -2.482 33.958 1.00 95.19 260 ARG A N 1
ATOM 1947 C CA . ARG A 1 260 ? 7.730 -3.828 34.329 1.00 95.19 260 ARG A CA 1
ATOM 1948 C C . ARG A 1 260 ? 8.595 -4.399 33.224 1.00 95.19 260 ARG A C 1
ATOM 1950 O O . ARG A 1 260 ? 8.440 -4.022 32.072 1.00 95.19 260 ARG A O 1
ATOM 1957 N N . SER A 1 261 ? 9.463 -5.328 33.579 1.00 93.88 261 SER A N 1
ATOM 1958 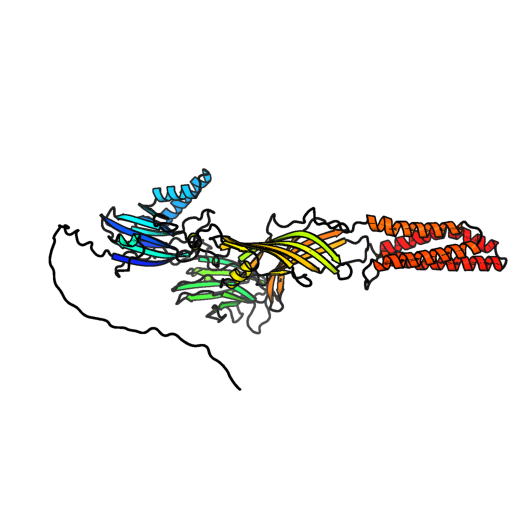C CA . SER A 1 261 ? 10.328 -5.993 32.622 1.00 93.88 261 SER A CA 1
ATOM 1959 C C . SER A 1 261 ? 10.599 -7.433 33.033 1.00 93.88 261 SER A C 1
ATOM 1961 O O . SER A 1 261 ? 10.518 -7.778 34.215 1.00 93.88 261 SER A O 1
ATOM 1963 N N . GLY A 1 262 ? 10.897 -8.262 32.040 1.00 92.62 262 GLY A N 1
ATOM 1964 C CA . GLY A 1 262 ? 11.270 -9.662 32.163 1.00 92.62 262 GLY A CA 1
ATOM 1965 C C . GLY A 1 262 ? 12.624 -9.903 31.501 1.00 92.62 262 GLY A C 1
ATOM 1966 O O . GLY A 1 262 ? 12.905 -9.361 30.432 1.00 92.62 262 GLY A O 1
ATOM 1967 N N . ASN A 1 263 ? 13.467 -10.706 32.153 1.00 90.88 263 ASN A N 1
ATOM 1968 C CA . ASN A 1 263 ? 14.780 -11.137 31.654 1.00 90.88 263 ASN A CA 1
ATOM 1969 C C . ASN A 1 263 ? 15.763 -10.009 31.247 1.00 90.88 263 ASN A C 1
ATOM 1971 O O . ASN A 1 263 ? 16.674 -10.246 30.463 1.00 90.88 263 ASN A O 1
ATOM 1975 N N . LEU A 1 264 ? 15.672 -8.794 31.815 1.00 83.69 264 LEU A N 1
ATOM 1976 C CA . LEU A 1 264 ? 16.630 -7.703 31.514 1.00 83.69 264 LEU A CA 1
ATOM 1977 C C . LEU A 1 264 ? 18.099 -8.047 31.810 1.00 83.69 264 LEU A C 1
ATOM 1979 O O . LEU A 1 264 ? 18.991 -7.362 31.327 1.00 83.69 264 LEU A O 1
ATOM 1983 N N . GLY A 1 265 ? 18.358 -9.059 32.642 1.00 76.62 265 GLY A N 1
ATOM 1984 C CA . GLY A 1 265 ? 19.711 -9.537 32.928 1.00 76.62 265 GLY A CA 1
ATOM 1985 C C . GLY A 1 265 ? 20.307 -10.443 31.844 1.00 76.62 265 GLY A C 1
ATOM 1986 O O . GLY A 1 265 ? 21.484 -10.774 31.953 1.00 76.62 265 GLY A O 1
ATOM 1987 N N . GLY A 1 266 ? 19.517 -10.853 30.842 1.00 74.31 266 GLY A N 1
ATOM 1988 C CA . GLY A 1 266 ? 19.981 -11.620 29.683 1.00 74.31 266 GLY A CA 1
ATOM 1989 C C . GLY A 1 266 ? 20.493 -13.029 30.002 1.00 74.31 266 GLY A C 1
ATOM 1990 O O . GLY A 1 266 ? 21.537 -13.424 29.487 1.00 74.31 266 GLY A O 1
ATOM 1991 N N . GLY A 1 267 ? 19.802 -13.778 30.869 1.00 79.19 267 GLY A N 1
ATOM 1992 C CA . GLY A 1 267 ? 20.275 -15.085 31.359 1.00 79.19 267 GLY A CA 1
ATOM 1993 C C . GLY A 1 267 ? 19.523 -16.303 30.824 1.00 79.19 267 GLY A C 1
ATOM 1994 O O . GLY A 1 267 ? 20.100 -17.388 30.766 1.00 79.19 267 GLY A O 1
ATOM 1995 N N . ASP A 1 268 ? 18.266 -16.119 30.428 1.00 86.38 268 ASP A N 1
ATOM 1996 C CA . ASP A 1 268 ? 17.349 -17.208 30.095 1.00 86.38 268 ASP A CA 1
ATOM 1997 C C . ASP A 1 268 ? 16.825 -17.085 28.656 1.00 86.38 268 ASP A C 1
ATOM 1999 O O . ASP A 1 268 ? 16.748 -15.993 28.097 1.00 86.38 268 ASP A O 1
ATOM 2003 N N . THR A 1 269 ? 16.418 -18.202 28.053 1.00 90.88 269 THR A N 1
ATOM 2004 C CA . THR A 1 269 ? 15.726 -18.220 26.747 1.00 90.88 269 THR A CA 1
ATOM 2005 C C . THR A 1 269 ? 14.235 -17.897 26.870 1.00 90.88 269 THR A C 1
ATOM 2007 O O . THR A 1 269 ? 13.512 -17.927 25.878 1.00 90.88 269 THR A O 1
ATOM 2010 N N . VAL A 1 270 ? 13.770 -17.615 28.089 1.00 94.00 270 VAL A N 1
ATOM 2011 C CA . VAL A 1 270 ? 12.382 -17.300 28.418 1.00 94.00 270 VAL A CA 1
ATOM 2012 C C . VAL A 1 270 ? 12.350 -16.027 29.257 1.00 94.00 270 VAL A C 1
ATOM 2014 O O . VAL A 1 270 ? 13.111 -15.878 30.213 1.00 94.00 270 VAL A O 1
ATOM 2017 N N . ALA A 1 271 ? 11.440 -15.120 28.927 1.00 94.50 271 ALA A N 1
ATOM 2018 C CA . ALA A 1 271 ? 11.164 -13.910 29.675 1.00 94.50 271 ALA A CA 1
ATOM 2019 C C . ALA A 1 271 ? 9.683 -13.860 30.046 1.00 94.50 271 ALA A C 1
ATOM 2021 O O . ALA A 1 271 ? 8.810 -13.999 29.195 1.00 94.50 271 ALA A O 1
ATOM 2022 N N . THR A 1 272 ? 9.392 -13.633 31.323 1.00 96.00 272 THR A N 1
ATOM 2023 C CA . THR A 1 272 ? 8.020 -13.475 31.808 1.00 96.00 272 THR A CA 1
ATOM 2024 C C . THR A 1 272 ? 7.856 -12.143 32.522 1.00 96.00 272 THR A C 1
ATOM 2026 O O . THR A 1 272 ? 8.783 -11.645 33.169 1.00 96.00 272 THR A O 1
ATOM 2029 N N . LEU A 1 273 ? 6.670 -11.545 32.413 1.00 95.50 273 LEU A N 1
ATOM 2030 C CA . LEU A 1 273 ? 6.278 -10.408 33.243 1.00 95.50 273 LEU A CA 1
ATOM 2031 C C . LEU A 1 273 ? 4.806 -10.507 33.641 1.00 95.50 273 LEU A C 1
ATOM 2033 O O . LEU A 1 273 ? 3.996 -11.112 32.944 1.00 95.50 273 LEU A O 1
ATOM 2037 N N . GLN A 1 274 ? 4.473 -9.893 34.777 1.00 96.56 274 GLN A N 1
ATOM 2038 C CA . GLN A 1 274 ? 3.091 -9.707 35.210 1.00 96.56 274 GLN A CA 1
ATOM 2039 C C . GLN A 1 274 ? 2.876 -8.288 35.740 1.00 96.56 274 GLN A C 1
ATOM 2041 O O . GLN A 1 274 ? 3.749 -7.721 36.420 1.00 96.56 274 GLN A O 1
ATOM 2046 N N . HIS A 1 275 ? 1.711 -7.712 35.461 1.00 95.81 275 HIS A N 1
ATOM 2047 C CA . HIS A 1 275 ? 1.353 -6.383 35.937 1.00 95.81 275 HIS A CA 1
ATOM 2048 C C . HIS A 1 275 ? -0.156 -6.212 36.112 1.00 95.81 275 HIS A C 1
ATOM 2050 O O . HIS A 1 275 ? -0.905 -6.346 35.155 1.00 95.81 275 HIS A O 1
ATOM 2056 N N . THR A 1 276 ? -0.581 -5.840 37.320 1.00 94.50 276 THR A N 1
ATOM 2057 C CA . THR A 1 276 ? -1.964 -5.428 37.599 1.00 94.50 276 THR A CA 1
ATOM 2058 C C . THR A 1 276 ? -2.098 -3.917 37.463 1.00 94.50 276 THR A C 1
ATOM 2060 O O . THR A 1 276 ? -1.355 -3.169 38.112 1.00 94.50 276 THR A O 1
ATOM 2063 N N . PHE A 1 277 ? -3.052 -3.466 36.652 1.00 91.50 277 PHE A N 1
ATOM 2064 C CA . PHE A 1 277 ? -3.289 -2.050 36.393 1.00 91.50 277 PHE A CA 1
ATOM 2065 C C . PHE A 1 277 ? -4.139 -1.429 37.513 1.00 91.50 277 PHE A C 1
ATOM 2067 O O . PHE A 1 277 ? -5.272 -1.850 37.736 1.00 91.50 277 PHE A O 1
ATOM 2074 N N . PRO A 1 278 ? -3.636 -0.416 38.242 1.00 87.25 278 PRO A N 1
ATOM 2075 C CA . PRO A 1 278 ? -4.381 0.199 39.344 1.00 87.25 278 PRO A CA 1
ATOM 2076 C C . PRO A 1 278 ? -5.467 1.172 38.868 1.00 87.25 278 PRO A C 1
ATOM 2078 O O . PRO A 1 278 ? -6.364 1.525 39.630 1.00 87.25 278 PRO A O 1
ATOM 2081 N N . THR A 1 279 ? -5.357 1.649 37.631 1.00 86.75 279 THR A N 1
ATOM 2082 C CA . THR A 1 279 ? -6.254 2.616 37.002 1.00 86.75 279 THR A CA 1
ATOM 2083 C C . THR A 1 279 ? -6.455 2.234 35.548 1.00 86.75 279 THR A C 1
ATOM 2085 O O . THR A 1 279 ? -5.658 1.479 34.984 1.00 86.75 279 THR A O 1
ATOM 2088 N N . GLU A 1 280 ? -7.468 2.827 34.927 1.00 83.12 280 GLU A N 1
ATOM 2089 C CA . GLU A 1 280 ? -7.667 2.713 33.492 1.00 83.12 280 GLU A CA 1
ATOM 2090 C C . GLU A 1 280 ? -6.401 3.160 32.754 1.00 83.12 280 GLU A C 1
ATOM 2092 O O . GLU A 1 280 ? -5.763 4.158 33.113 1.00 83.12 280 GLU A O 1
ATOM 2097 N N . SER A 1 281 ? -5.970 2.337 31.806 1.00 85.75 281 SER A N 1
ATOM 2098 C CA . SER A 1 281 ? -4.644 2.416 31.207 1.00 85.75 2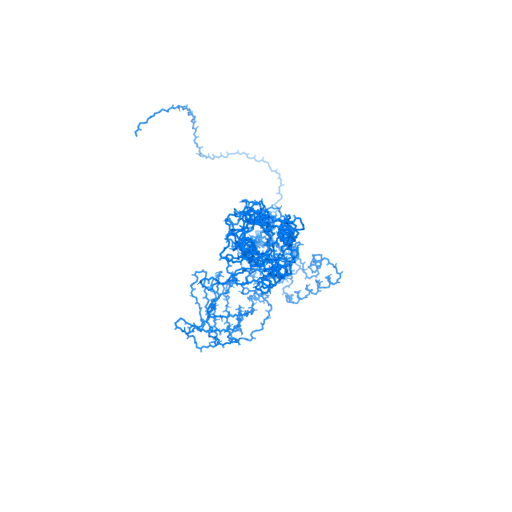81 SER A CA 1
ATOM 2099 C C . SER A 1 281 ? -4.748 2.237 29.700 1.00 85.75 281 SER A C 1
ATOM 2101 O O . SER A 1 281 ? -5.219 1.209 29.229 1.00 85.75 281 SER A O 1
ATOM 2103 N N . HIS A 1 282 ? -4.277 3.229 28.942 1.00 88.12 282 HIS A N 1
ATOM 2104 C CA . HIS A 1 282 ? -4.336 3.247 27.477 1.00 88.12 282 HIS A CA 1
ATOM 2105 C C . HIS A 1 282 ? -2.938 3.381 26.868 1.00 88.12 282 HIS A C 1
ATOM 2107 O O . HIS A 1 282 ? -2.039 3.965 27.481 1.00 88.12 282 HIS A O 1
ATOM 2113 N N . ASN A 1 283 ? -2.777 2.911 25.626 1.00 85.69 283 ASN A N 1
ATOM 2114 C CA . ASN A 1 283 ? -1.568 3.095 24.811 1.00 85.69 283 ASN A CA 1
ATOM 2115 C C . ASN A 1 283 ? -0.288 2.550 25.472 1.00 85.69 283 ASN A C 1
ATOM 2117 O O . ASN A 1 283 ? 0.778 3.168 25.403 1.00 85.69 283 ASN A O 1
ATOM 2121 N N . PHE A 1 284 ? -0.401 1.402 26.138 1.00 93.38 284 PHE A N 1
ATOM 2122 C CA . PHE A 1 284 ? 0.756 0.642 26.598 1.00 93.38 284 PHE A CA 1
ATOM 2123 C C . PHE A 1 284 ? 1.312 -0.194 25.446 1.00 93.38 284 PHE A C 1
ATOM 2125 O O . PHE A 1 284 ? 0.610 -0.502 24.481 1.00 93.38 284 PHE A O 1
ATOM 2132 N N . ARG A 1 285 ? 2.589 -0.552 25.544 1.00 94.62 285 ARG A N 1
ATOM 2133 C CA . ARG A 1 285 ? 3.250 -1.434 24.582 1.00 94.62 285 ARG A CA 1
ATOM 2134 C C . ARG A 1 285 ? 4.175 -2.411 25.289 1.00 94.62 285 ARG A C 1
ATOM 2136 O O . ARG A 1 285 ? 4.708 -2.093 26.355 1.00 94.62 285 ARG A O 1
ATOM 2143 N N . LEU A 1 286 ? 4.377 -3.564 24.670 1.00 95.06 286 LEU A N 1
ATOM 2144 C CA . LEU A 1 286 ? 5.423 -4.512 25.025 1.00 95.06 286 LEU A CA 1
ATOM 2145 C C . LEU A 1 286 ? 6.584 -4.311 24.063 1.00 95.06 286 LEU A C 1
ATOM 2147 O O . LEU A 1 286 ? 6.433 -4.527 22.866 1.00 95.06 286 LEU A O 1
ATOM 2151 N N . GLU A 1 287 ? 7.725 -3.869 24.574 1.00 93.81 287 GLU A N 1
ATOM 2152 C CA . GLU A 1 287 ? 8.977 -3.857 23.824 1.00 93.81 287 GLU A CA 1
ATOM 2153 C C . GLU A 1 287 ? 9.650 -5.222 23.968 1.00 93.81 287 GLU A C 1
ATOM 2155 O O . GLU A 1 287 ? 9.792 -5.727 25.081 1.00 93.81 287 GLU A O 1
ATOM 2160 N N . ILE A 1 288 ? 10.023 -5.822 22.841 1.00 93.44 288 ILE A N 1
ATOM 2161 C CA . ILE A 1 288 ? 10.673 -7.127 22.737 1.00 93.44 288 ILE A CA 1
ATOM 2162 C C . ILE A 1 288 ? 12.041 -6.891 22.114 1.00 93.44 288 ILE A C 1
ATOM 2164 O O . ILE A 1 288 ? 12.131 -6.394 20.992 1.00 93.44 288 ILE A O 1
ATOM 2168 N N . ALA A 1 289 ? 13.108 -7.240 22.820 1.00 91.69 289 ALA A N 1
ATOM 2169 C CA . ALA A 1 289 ? 14.464 -6.977 22.359 1.00 91.69 289 ALA A CA 1
ATOM 2170 C C . ALA A 1 289 ? 15.377 -8.188 22.528 1.00 91.69 289 ALA A C 1
ATOM 2172 O O . ALA A 1 289 ? 15.223 -8.989 23.451 1.00 91.69 289 ALA A O 1
ATOM 2173 N N . SER A 1 290 ? 16.354 -8.283 21.632 1.00 89.00 290 SER A N 1
ATOM 2174 C CA . SER A 1 290 ? 17.503 -9.174 21.768 1.00 89.00 290 SER A CA 1
ATOM 2175 C C . SER A 1 290 ? 18.365 -8.730 22.953 1.00 89.00 290 SER A C 1
ATOM 2177 O O . SER A 1 290 ? 18.249 -7.593 23.407 1.00 89.00 290 SER A O 1
ATOM 2179 N N . CYS A 1 291 ? 19.170 -9.659 23.475 1.00 79.38 291 CYS A N 1
ATOM 2180 C CA . CYS A 1 291 ? 19.914 -9.565 24.735 1.00 79.38 291 CYS A CA 1
ATOM 2181 C C . CYS A 1 291 ? 20.401 -8.163 25.166 1.00 79.38 291 CYS A C 1
ATOM 2183 O O . CYS A 1 291 ? 20.796 -7.308 24.377 1.00 79.38 291 CYS A O 1
ATOM 2185 N N . CYS A 1 292 ? 20.407 -7.998 26.484 1.00 68.88 292 CYS A N 1
ATOM 2186 C CA . CYS A 1 292 ? 20.443 -6.770 27.264 1.00 68.88 292 CYS A CA 1
ATOM 2187 C C . CYS A 1 292 ? 21.608 -5.790 27.024 1.00 68.88 292 CYS A C 1
ATOM 2189 O O . CYS A 1 292 ? 22.667 -6.124 26.494 1.00 68.88 292 CYS A O 1
ATOM 2191 N N . GLU A 1 293 ? 21.408 -4.565 27.526 1.00 58.03 293 GLU A N 1
ATOM 2192 C CA . GLU A 1 293 ? 22.307 -3.406 27.445 1.00 58.03 293 GLU A CA 1
ATOM 2193 C C . GLU A 1 293 ? 23.796 -3.772 27.662 1.00 58.03 293 GLU A C 1
ATOM 2195 O O . GLU A 1 293 ? 24.236 -4.087 28.769 1.00 58.03 293 GLU A O 1
ATOM 2200 N N . GLY A 1 294 ? 24.592 -3.728 26.584 1.00 62.84 294 GLY A N 1
ATOM 2201 C CA . GLY A 1 294 ? 26.040 -3.990 26.604 1.00 62.84 294 GLY A CA 1
ATOM 2202 C C . GLY A 1 294 ? 26.477 -5.446 26.368 1.00 62.84 294 GLY A C 1
ATOM 2203 O O . GLY A 1 294 ? 27.683 -5.707 26.365 1.00 62.84 294 GLY A O 1
ATOM 2204 N N . GLY A 1 295 ? 25.543 -6.380 26.160 1.00 68.62 295 GLY A N 1
ATOM 2205 C CA . GLY A 1 295 ? 25.810 -7.761 25.737 1.00 68.62 295 GLY A CA 1
ATOM 2206 C C . GLY A 1 295 ? 26.007 -7.919 24.218 1.00 68.62 295 GLY A C 1
ATOM 2207 O O . GLY A 1 295 ? 25.797 -6.969 23.460 1.00 68.62 295 GLY A O 1
ATOM 2208 N N . PRO A 1 296 ? 26.444 -9.102 23.740 1.00 78.19 296 PRO A N 1
ATOM 2209 C CA . PRO A 1 296 ? 26.447 -9.408 22.313 1.00 78.19 296 PRO A CA 1
ATOM 2210 C C . PRO A 1 296 ? 25.009 -9.484 21.781 1.00 78.19 296 PRO A C 1
ATOM 2212 O O . PRO A 1 296 ? 24.123 -10.014 22.450 1.00 78.19 296 PRO A O 1
ATOM 2215 N N . VAL A 1 297 ? 24.797 -8.976 20.565 1.00 83.94 297 VAL A N 1
ATOM 2216 C CA . VAL A 1 297 ? 23.512 -9.101 19.864 1.00 83.94 297 VAL A CA 1
ATOM 2217 C C . VAL A 1 297 ? 23.227 -10.582 19.630 1.00 83.94 297 VAL A C 1
ATOM 2219 O O . VAL A 1 297 ? 24.074 -11.294 19.093 1.00 83.94 297 VAL A O 1
ATOM 2222 N N . THR A 1 298 ? 22.044 -11.022 20.050 1.00 90.50 298 THR A N 1
ATOM 2223 C CA . THR A 1 298 ? 21.535 -12.385 19.842 1.00 90.50 298 THR A CA 1
ATOM 2224 C C . THR A 1 298 ? 20.411 -12.348 18.815 1.00 90.50 298 THR A C 1
ATOM 2226 O O . THR A 1 298 ? 19.787 -11.303 18.621 1.00 90.50 298 THR A O 1
ATOM 2229 N N . SER A 1 299 ? 20.158 -13.457 18.132 1.00 91.94 299 SER A N 1
ATOM 2230 C CA . SER A 1 299 ? 19.191 -13.504 17.033 1.00 91.94 299 SER A CA 1
ATOM 2231 C C . SER A 1 299 ? 18.463 -14.838 16.971 1.00 91.94 299 SER A C 1
ATOM 2233 O O . SER A 1 299 ? 18.997 -15.876 17.364 1.00 91.94 299 SER A O 1
ATOM 2235 N N . GLY A 1 300 ? 17.236 -14.811 16.471 1.00 93.88 300 GLY A N 1
ATOM 2236 C CA . GLY A 1 300 ? 16.388 -15.990 16.383 1.00 93.88 300 GLY A CA 1
ATOM 2237 C C . GLY A 1 300 ? 14.909 -15.645 16.381 1.00 93.88 300 GLY A C 1
ATOM 2238 O O . GLY A 1 300 ? 14.515 -14.477 16.469 1.00 93.88 300 GLY A O 1
ATOM 2239 N N . ASP A 1 301 ? 14.102 -16.688 16.286 1.00 96.19 301 ASP A N 1
ATOM 2240 C CA . ASP A 1 301 ? 12.651 -16.600 16.337 1.00 96.19 301 ASP A CA 1
ATOM 2241 C C . ASP A 1 301 ? 12.171 -16.658 17.789 1.00 96.19 301 ASP A C 1
ATOM 2243 O O . ASP A 1 301 ? 12.824 -17.238 18.664 1.00 96.19 301 ASP A O 1
ATOM 2247 N N . TYR A 1 302 ? 11.020 -16.050 18.047 1.00 95.38 302 TYR A N 1
ATOM 2248 C CA . TYR A 1 302 ? 10.367 -16.059 19.343 1.00 95.38 302 TYR A CA 1
ATOM 2249 C C . TYR A 1 302 ? 8.873 -16.344 19.220 1.00 95.38 302 TYR A C 1
ATOM 2251 O O . TYR A 1 302 ? 8.237 -16.071 18.198 1.00 95.38 302 TYR A O 1
ATOM 2259 N N . ARG A 1 303 ? 8.315 -16.851 20.316 1.00 96.31 303 ARG A N 1
ATOM 2260 C CA . ARG A 1 303 ? 6.882 -16.998 20.550 1.00 96.31 303 ARG A CA 1
ATOM 2261 C C . ARG A 1 303 ? 6.503 -16.162 21.765 1.00 96.31 303 ARG A C 1
ATOM 2263 O O . ARG A 1 303 ? 7.089 -16.305 22.837 1.00 96.31 303 ARG A O 1
ATOM 2270 N N . LEU A 1 304 ? 5.556 -15.257 21.570 1.00 95.38 304 LEU A N 1
ATOM 2271 C CA . LEU A 1 304 ? 4.994 -14.374 22.578 1.00 95.38 304 LEU A CA 1
ATOM 2272 C C . LEU A 1 304 ? 3.570 -14.841 22.878 1.00 95.38 304 LEU A C 1
ATOM 2274 O O . LEU A 1 304 ? 2.711 -14.792 22.008 1.00 95.38 304 LEU A O 1
ATOM 2278 N N . LEU A 1 305 ? 3.319 -15.231 24.119 1.00 95.19 305 LEU A N 1
ATOM 2279 C CA . LEU A 1 305 ? 1.996 -15.510 24.652 1.00 95.19 305 LEU A CA 1
ATOM 2280 C C . LEU A 1 305 ? 1.641 -14.402 25.644 1.00 95.19 305 LEU A C 1
ATOM 2282 O O . LEU A 1 305 ? 2.377 -14.146 26.603 1.00 95.19 305 LEU A O 1
ATOM 2286 N N . VAL A 1 306 ? 0.536 -13.711 25.405 1.00 94.31 306 VAL A N 1
ATOM 2287 C CA . VAL A 1 306 ? 0.059 -12.614 26.249 1.00 94.31 306 VAL A CA 1
ATOM 2288 C C . VAL A 1 306 ? -1.361 -12.910 26.667 1.00 94.31 306 VAL A C 1
ATOM 2290 O O . VAL A 1 306 ? -2.171 -13.301 25.837 1.00 94.31 306 VAL A O 1
ATOM 2293 N N . GLY A 1 307 ? -1.684 -12.675 27.933 1.00 91.88 307 GLY A N 1
ATOM 2294 C CA . GLY A 1 307 ? -3.067 -12.727 28.360 1.00 91.88 307 GLY A CA 1
ATOM 2295 C C . GLY A 1 307 ? -3.424 -11.738 29.448 1.00 91.88 307 GLY A C 1
ATOM 2296 O O . GLY A 1 307 ? -2.568 -11.181 30.138 1.00 91.88 307 GLY A O 1
ATOM 2297 N N . VAL A 1 308 ? -4.720 -11.505 29.576 1.00 90.62 308 VAL A N 1
ATOM 2298 C CA . VAL A 1 308 ? -5.325 -10.671 30.606 1.00 90.62 308 VAL A CA 1
ATOM 2299 C C . VAL A 1 308 ? -6.161 -11.558 31.516 1.00 90.62 308 VAL A C 1
ATOM 2301 O O . VAL A 1 308 ? -6.927 -12.391 31.048 1.00 90.62 308 VAL A O 1
ATOM 2304 N N . ASN A 1 309 ? -5.964 -11.412 32.824 1.00 88.38 309 ASN A N 1
ATOM 2305 C CA . ASN A 1 309 ? -6.635 -12.183 33.871 1.00 88.38 309 ASN A CA 1
ATOM 2306 C C . ASN A 1 309 ? -6.445 -13.716 33.780 1.00 88.38 309 ASN A C 1
ATOM 2308 O O . ASN A 1 309 ? -7.105 -14.433 34.522 1.00 88.38 309 ASN A O 1
ATOM 2312 N N . GLU A 1 310 ? -5.482 -14.194 32.976 1.00 89.75 310 GLU A N 1
ATOM 2313 C CA . GLU A 1 310 ? -5.133 -15.614 32.823 1.00 89.75 310 GLU A CA 1
ATOM 2314 C C . GLU A 1 310 ? -3.697 -15.916 33.308 1.00 89.75 310 GLU A C 1
ATOM 2316 O O . GLU A 1 310 ? -2.723 -15.679 32.580 1.00 89.75 310 GLU A O 1
ATOM 2321 N N . PRO A 1 311 ? -3.511 -16.402 34.550 1.00 91.31 311 PRO A N 1
ATOM 2322 C CA . PRO A 1 311 ? -2.187 -16.673 35.104 1.00 91.31 311 PRO A CA 1
ATOM 2323 C C . PRO A 1 311 ? -1.461 -17.859 34.451 1.00 91.31 311 PRO A C 1
ATOM 2325 O O . PRO A 1 311 ? -0.226 -17.909 34.535 1.00 91.31 311 PRO A O 1
ATOM 2328 N N . GLU A 1 312 ? -2.159 -18.798 33.799 1.00 91.94 312 GLU A N 1
ATOM 2329 C CA . GLU A 1 312 ? -1.529 -19.941 33.123 1.00 91.94 312 GLU A CA 1
ATOM 2330 C C . GLU A 1 312 ? -0.619 -19.507 31.967 1.00 91.94 312 GLU A C 1
ATOM 2332 O O . GLU A 1 312 ? 0.313 -20.237 31.615 1.00 91.94 312 GLU A O 1
ATOM 2337 N N . VAL A 1 313 ? -0.777 -18.279 31.455 1.00 93.44 313 VAL A N 1
ATOM 2338 C CA . VAL A 1 313 ? 0.102 -17.694 30.428 1.00 93.44 313 VAL A CA 1
ATOM 2339 C C . VAL A 1 313 ? 1.563 -17.743 30.859 1.00 93.44 313 VAL A C 1
ATOM 2341 O O . VAL A 1 313 ? 2.427 -18.071 30.051 1.00 93.44 313 VAL A O 1
ATOM 2344 N N . LEU A 1 314 ? 1.861 -17.515 32.144 1.00 94.19 314 LEU A N 1
ATOM 2345 C CA . LEU A 1 314 ? 3.233 -17.540 32.671 1.00 94.19 314 LEU A CA 1
ATOM 2346 C C . LEU A 1 314 ? 3.913 -18.914 32.562 1.00 94.19 314 LEU A C 1
ATOM 2348 O O . LEU A 1 314 ? 5.131 -19.002 32.729 1.00 94.19 314 LEU A O 1
ATOM 2352 N N . THR A 1 315 ? 3.149 -19.978 32.316 1.00 91.88 315 THR A N 1
ATOM 2353 C CA . THR A 1 315 ? 3.672 -21.335 32.112 1.00 91.88 315 THR A CA 1
ATOM 2354 C C . THR A 1 315 ? 3.970 -21.647 30.643 1.00 91.88 315 THR A C 1
ATOM 2356 O O . THR A 1 315 ? 4.628 -22.648 30.367 1.00 91.88 315 THR A O 1
ATOM 2359 N N . GLY A 1 316 ? 3.500 -20.808 29.710 1.00 89.38 316 GLY A N 1
ATOM 2360 C CA . GLY A 1 316 ? 3.546 -21.058 28.266 1.00 89.38 316 GLY A CA 1
ATOM 2361 C C . GLY A 1 316 ? 2.522 -22.091 27.769 1.00 89.38 316 GLY A C 1
ATOM 2362 O O . GLY A 1 316 ? 2.581 -22.477 26.601 1.00 89.38 316 GLY A O 1
ATOM 2363 N N . GLN A 1 317 ? 1.618 -22.555 28.645 1.00 89.81 317 GLN A N 1
ATOM 2364 C CA . GLN A 1 317 ? 0.641 -23.619 28.367 1.00 89.81 317 GLN A CA 1
ATOM 2365 C C . GLN A 1 317 ? -0.821 -23.156 28.364 1.00 89.81 317 GLN A C 1
ATOM 2367 O O . GLN A 1 317 ? -1.685 -24.003 28.164 1.00 89.81 317 GLN A O 1
ATOM 2372 N N . ALA A 1 318 ? -1.100 -21.864 28.580 1.00 87.38 318 ALA A N 1
ATOM 2373 C CA . ALA A 1 318 ? -2.473 -21.365 28.531 1.00 87.38 318 ALA A CA 1
ATOM 2374 C C . ALA A 1 318 ? -3.119 -21.685 27.179 1.00 87.38 318 ALA A C 1
ATOM 2376 O O . ALA A 1 318 ? -2.500 -21.486 26.126 1.00 87.38 318 ALA A O 1
ATOM 2377 N N . GLU A 1 319 ? -4.352 -22.180 27.224 1.00 82.44 319 GLU A N 1
ATOM 2378 C CA . GLU A 1 319 ? -5.137 -22.414 26.021 1.00 82.44 319 GLU A CA 1
ATOM 2379 C C . GLU A 1 319 ? -5.530 -21.070 25.399 1.00 82.44 319 GLU A C 1
ATOM 2381 O O . GLU A 1 319 ? -5.887 -20.114 26.089 1.00 82.44 319 GLU A O 1
ATOM 2386 N N . ILE A 1 320 ? -5.419 -20.988 24.072 1.00 78.50 320 ILE A N 1
ATOM 2387 C CA . ILE A 1 320 ? -5.917 -19.847 23.304 1.00 78.50 320 ILE A CA 1
ATOM 2388 C C . ILE A 1 320 ? -7.423 -20.056 23.167 1.00 78.50 320 ILE A C 1
ATOM 2390 O O . ILE A 1 320 ? -7.914 -20.540 22.147 1.00 78.50 320 ILE A O 1
ATOM 2394 N N . GLU A 1 321 ? -8.144 -19.775 24.242 1.00 61.94 321 GLU A N 1
ATOM 2395 C CA . GLU A 1 321 ? -9.594 -19.669 24.212 1.00 61.94 321 GLU A CA 1
ATOM 2396 C C . GLU A 1 321 ? -9.954 -18.246 23.768 1.00 61.94 321 GLU A C 1
ATOM 2398 O O . GLU A 1 321 ? -9.302 -17.273 24.160 1.00 61.94 321 GLU A O 1
ATOM 2403 N N . GLY A 1 322 ? -10.947 -18.126 22.881 1.00 54.09 322 GLY A N 1
ATOM 2404 C CA . GLY A 1 322 ? -11.451 -16.827 22.437 1.00 54.09 322 GLY A CA 1
ATOM 2405 C C . GLY A 1 322 ? -11.810 -15.934 23.629 1.00 54.09 322 GLY A C 1
ATOM 2406 O O . GLY A 1 322 ? -12.127 -16.414 24.714 1.00 54.09 322 GLY A O 1
ATOM 2407 N N . GLY A 1 323 ? -11.721 -14.620 23.453 1.00 66.25 323 GLY A N 1
ATOM 2408 C CA . GLY A 1 323 ? -11.903 -13.682 24.553 1.00 66.25 323 GLY A CA 1
ATOM 2409 C C . GLY A 1 323 ? -11.492 -12.273 24.162 1.00 66.25 323 GLY A C 1
ATOM 2410 O O . GLY A 1 323 ? -11.448 -11.925 22.985 1.00 66.25 323 GLY A O 1
ATOM 2411 N N . ARG A 1 324 ? -11.180 -11.443 25.156 1.00 74.94 324 ARG A N 1
ATOM 2412 C CA . ARG A 1 324 ? -10.791 -10.050 24.918 1.00 74.94 324 ARG A CA 1
ATOM 2413 C C . ARG A 1 324 ? -9.435 -9.958 24.219 1.00 74.94 324 ARG A C 1
ATOM 2415 O O . ARG A 1 324 ? -8.435 -10.435 24.754 1.00 74.94 324 ARG A O 1
ATOM 2422 N N . ASP A 1 325 ? -9.378 -9.216 23.118 1.00 80.00 325 ASP A N 1
ATOM 2423 C CA . ASP A 1 325 ? -8.114 -8.908 22.451 1.00 80.00 325 ASP A CA 1
ATOM 2424 C C . ASP A 1 325 ? -7.170 -8.117 23.367 1.00 80.00 325 ASP A C 1
ATOM 2426 O O . ASP A 1 325 ? -7.522 -7.076 23.937 1.00 80.00 325 ASP A O 1
ATOM 2430 N N . VAL A 1 326 ? -5.942 -8.618 23.515 1.00 87.25 326 VAL A N 1
ATOM 2431 C CA . VAL A 1 326 ? -4.923 -8.015 24.387 1.00 87.25 326 VAL A CA 1
ATOM 2432 C C . VAL A 1 326 ? -3.911 -7.220 23.570 1.00 87.25 326 VAL A C 1
ATOM 2434 O O . VAL A 1 326 ? -3.497 -6.128 23.974 1.00 87.25 326 VAL A O 1
ATOM 2437 N N . LEU A 1 327 ? -3.530 -7.745 22.410 1.00 88.94 327 LEU A N 1
ATOM 2438 C CA . LEU A 1 327 ? -2.608 -7.154 21.454 1.00 88.94 327 LEU A CA 1
ATOM 2439 C C . LEU A 1 327 ? -3.387 -6.357 20.409 1.00 88.94 327 LEU A C 1
ATOM 2441 O O . LEU A 1 327 ? -4.364 -6.832 19.846 1.00 88.94 327 LEU A O 1
ATOM 2445 N N . ARG A 1 328 ? -2.920 -5.142 20.128 1.00 87.12 328 ARG A N 1
ATOM 2446 C CA . ARG A 1 328 ? -3.338 -4.374 18.956 1.00 87.12 328 ARG A CA 1
ATOM 2447 C C . ARG A 1 328 ? -2.445 -4.762 17.797 1.00 87.12 328 ARG A C 1
ATOM 2449 O O . ARG A 1 328 ? -1.274 -4.366 17.761 1.00 87.12 328 ARG A O 1
ATOM 2456 N N . GLU A 1 329 ? -3.000 -5.528 16.873 1.00 85.00 329 GLU A N 1
ATOM 2457 C CA . GLU A 1 329 ? -2.308 -5.867 15.639 1.00 85.00 329 GLU A CA 1
ATOM 2458 C C . GLU A 1 329 ? -2.120 -4.627 14.748 1.00 85.00 329 GLU A C 1
ATOM 2460 O O . GLU A 1 329 ? -2.914 -3.679 14.811 1.00 85.00 329 GLU A O 1
ATOM 2465 N N . PRO A 1 330 ? -1.056 -4.591 13.927 1.00 90.06 330 PRO A N 1
ATOM 2466 C CA . PRO A 1 330 ? -0.888 -3.550 12.925 1.00 90.06 330 PRO A CA 1
ATOM 2467 C C . PRO A 1 330 ? -2.069 -3.540 11.957 1.00 90.06 330 PRO A C 1
ATOM 2469 O O . PRO A 1 330 ? -2.497 -4.590 11.484 1.00 90.06 330 PRO A O 1
ATOM 2472 N N . LEU A 1 331 ? -2.557 -2.350 11.617 1.00 92.75 331 LEU A N 1
ATOM 2473 C CA . LEU A 1 331 ? -3.654 -2.203 10.672 1.00 92.75 331 LEU A CA 1
ATOM 2474 C C . LEU A 1 331 ? -3.203 -2.653 9.282 1.00 92.75 331 LEU A C 1
ATOM 2476 O O . LEU A 1 331 ? -2.231 -2.131 8.726 1.00 92.75 331 LEU A O 1
ATOM 2480 N N . GLU A 1 332 ? -3.923 -3.612 8.712 1.00 96.12 332 GLU A N 1
ATOM 2481 C CA . GLU A 1 332 ? -3.726 -4.002 7.323 1.00 96.12 332 GLU A CA 1
ATOM 2482 C C . GLU A 1 332 ? -4.252 -2.899 6.395 1.00 96.12 332 GLU A C 1
ATOM 2484 O O . GLU A 1 332 ? -5.393 -2.444 6.508 1.00 96.12 332 GLU A O 1
ATOM 2489 N N . VAL A 1 333 ? -3.406 -2.467 5.463 1.00 97.94 333 VAL A N 1
ATOM 2490 C CA . VAL A 1 333 ? -3.722 -1.465 4.446 1.00 97.94 333 VAL A CA 1
ATOM 2491 C C . VAL A 1 333 ? -3.586 -2.127 3.084 1.00 97.94 333 VAL A C 1
ATOM 2493 O O . VAL A 1 333 ? -2.481 -2.374 2.595 1.00 97.94 333 VAL A O 1
ATOM 2496 N N . ARG A 1 334 ? -4.718 -2.408 2.447 1.00 98.31 334 ARG A N 1
ATOM 2497 C CA . ARG A 1 334 ? -4.751 -2.975 1.100 1.00 98.31 334 ARG A CA 1
ATOM 2498 C C . ARG A 1 334 ? -4.466 -1.877 0.092 1.00 98.31 334 ARG A C 1
ATOM 2500 O O . ARG A 1 334 ? -5.214 -0.909 0.027 1.00 98.31 334 ARG A O 1
ATOM 2507 N N . ILE A 1 335 ? -3.403 -2.017 -0.686 1.00 98.44 335 ILE A N 1
ATOM 2508 C CA . ILE A 1 335 ? -2.910 -0.999 -1.615 1.00 98.44 335 ILE A CA 1
ATOM 2509 C C . ILE A 1 335 ? -2.857 -1.542 -3.045 1.00 98.44 335 ILE A C 1
ATOM 2511 O O . ILE A 1 335 ? -2.484 -2.692 -3.281 1.00 98.44 335 ILE A O 1
ATOM 2515 N N . GLY A 1 336 ? -3.226 -0.706 -4.014 1.00 97.94 336 GLY A N 1
ATOM 2516 C CA . GLY A 1 336 ? -3.111 -1.023 -5.434 1.00 97.94 336 GLY A CA 1
ATOM 2517 C C . GLY A 1 336 ? -2.864 0.216 -6.287 1.00 97.94 336 GLY A C 1
ATOM 2518 O O . GLY A 1 336 ? -3.250 1.330 -5.923 1.00 97.94 336 GLY A O 1
ATOM 2519 N N . THR A 1 337 ? -2.237 0.019 -7.446 1.00 97.62 337 THR A N 1
ATOM 2520 C CA . THR A 1 337 ? -1.882 1.098 -8.380 1.00 97.62 337 THR A CA 1
ATOM 2521 C C . THR A 1 337 ? -2.321 0.784 -9.793 1.00 97.62 337 THR A C 1
ATOM 2523 O O . THR A 1 337 ? -2.107 -0.315 -10.291 1.00 97.62 337 THR A O 1
ATOM 2526 N N . ARG A 1 338 ? -2.835 1.784 -10.491 1.00 97.12 338 ARG A N 1
ATOM 2527 C CA . ARG A 1 338 ? -3.226 1.696 -11.889 1.00 97.12 338 ARG A CA 1
ATOM 2528 C C . ARG A 1 338 ? -2.436 2.692 -12.715 1.00 97.12 338 ARG A C 1
ATOM 2530 O O . ARG A 1 338 ? -2.515 3.894 -12.464 1.00 97.12 338 ARG A O 1
ATOM 2537 N N . VAL A 1 339 ? -1.682 2.199 -13.692 1.00 97.50 339 VAL A N 1
ATOM 2538 C CA . VAL A 1 339 ? -0.974 3.049 -14.655 1.00 97.50 339 VAL A CA 1
ATOM 2539 C C . VAL A 1 339 ? -1.956 3.432 -15.749 1.00 97.50 339 VAL A C 1
ATOM 2541 O O . VAL A 1 339 ? -2.403 2.600 -16.533 1.00 97.50 339 VAL A O 1
ATOM 2544 N N . GLU A 1 340 ? -2.324 4.704 -15.778 1.00 96.56 340 GLU A N 1
ATOM 2545 C CA . GLU A 1 340 ? -3.362 5.228 -16.662 1.00 96.56 340 GLU A CA 1
ATOM 2546 C C . GLU A 1 340 ? -2.774 5.643 -18.004 1.00 96.56 340 GLU A C 1
ATOM 2548 O O . GLU A 1 340 ? -3.352 5.366 -19.052 1.00 96.56 340 GLU A O 1
ATOM 2553 N N . GLN A 1 341 ? -1.642 6.347 -17.954 1.00 96.06 341 GLN A N 1
ATOM 2554 C CA . GLN A 1 341 ? -0.930 6.871 -19.114 1.00 96.06 341 GLN A CA 1
ATOM 2555 C C . GLN A 1 341 ? 0.564 6.919 -18.822 1.00 96.06 341 GLN A C 1
ATOM 2557 O O . GLN A 1 341 ? 0.965 7.254 -17.704 1.00 96.06 341 GLN A O 1
ATOM 2562 N N . ILE A 1 342 ? 1.369 6.670 -19.846 1.00 95.50 342 ILE A N 1
ATOM 2563 C CA . ILE A 1 342 ? 2.786 7.024 -19.874 1.00 95.50 342 ILE A CA 1
ATOM 2564 C C . ILE A 1 342 ? 2.876 8.261 -20.762 1.00 95.50 342 ILE A C 1
ATOM 2566 O O . ILE A 1 342 ? 2.508 8.231 -21.932 1.00 95.50 342 ILE A O 1
ATOM 2570 N N . VAL A 1 343 ? 3.237 9.387 -20.156 1.00 93.38 343 VAL A N 1
ATOM 2571 C CA . VAL A 1 343 ? 3.179 10.709 -20.790 1.00 93.38 343 VAL A CA 1
ATOM 2572 C C . VAL A 1 343 ? 4.473 11.014 -21.523 1.00 93.38 343 VAL A C 1
ATOM 2574 O O . VAL A 1 343 ? 4.440 11.581 -22.612 1.00 93.38 343 VAL A O 1
ATOM 2577 N N . ASP A 1 344 ? 5.595 10.693 -20.888 1.00 90.31 344 ASP A N 1
ATOM 2578 C CA . ASP A 1 344 ? 6.923 10.975 -21.409 1.00 90.31 344 ASP A CA 1
ATOM 2579 C C . ASP A 1 344 ? 7.925 9.953 -20.880 1.00 90.31 344 ASP A C 1
ATOM 2581 O O . ASP A 1 344 ? 7.782 9.430 -19.770 1.00 90.31 344 ASP A O 1
ATOM 2585 N N . LEU A 1 345 ? 8.955 9.697 -21.674 1.00 89.50 345 LEU A N 1
ATOM 2586 C CA . LEU A 1 345 ? 10.032 8.779 -21.359 1.00 89.50 345 LEU A CA 1
ATOM 2587 C C . LEU A 1 345 ? 11.370 9.452 -21.664 1.00 89.50 345 LEU A C 1
ATOM 2589 O O . LEU A 1 345 ? 11.879 9.419 -22.787 1.00 89.50 345 LEU A O 1
ATOM 2593 N N . GLU A 1 346 ? 11.987 10.027 -20.638 1.00 87.31 346 GLU A N 1
ATOM 2594 C CA . GLU A 1 346 ? 13.250 10.738 -20.778 1.00 87.31 346 GLU A CA 1
ATOM 2595 C C . GLU A 1 346 ? 14.429 9.791 -20.524 1.00 87.31 346 GLU A C 1
ATOM 2597 O O . GLU A 1 346 ? 14.990 9.693 -19.428 1.00 87.31 346 GLU A O 1
ATOM 2602 N N . GLN A 1 347 ? 14.841 9.100 -21.587 1.00 83.25 347 GLN A N 1
ATOM 2603 C CA . GLN A 1 347 ? 15.938 8.126 -21.574 1.00 83.25 347 GLN A CA 1
ATOM 2604 C C . GLN A 1 347 ? 17.283 8.732 -21.134 1.00 83.25 347 GLN A C 1
ATOM 2606 O O . GLN A 1 347 ? 18.143 8.012 -20.633 1.00 83.25 347 GLN A O 1
ATOM 2611 N N . ARG A 1 348 ? 17.503 10.046 -21.301 1.00 78.88 348 ARG A N 1
ATOM 2612 C CA . ARG A 1 348 ? 18.769 10.697 -20.913 1.00 78.88 348 ARG A CA 1
ATOM 2613 C C . ARG A 1 348 ? 18.873 10.990 -19.428 1.00 78.88 348 ARG A C 1
ATOM 2615 O O . ARG A 1 348 ? 19.984 10.999 -18.901 1.00 78.88 348 ARG A O 1
ATOM 2622 N N . SER A 1 349 ? 17.751 11.321 -18.808 1.00 82.69 349 SER A N 1
ATOM 2623 C CA . SER A 1 349 ? 17.693 11.661 -17.385 1.00 82.69 349 SER A CA 1
ATOM 2624 C C . SER A 1 349 ? 17.178 10.493 -16.545 1.00 82.69 349 SER A C 1
ATOM 2626 O O . SER A 1 349 ? 17.041 10.640 -15.335 1.00 82.69 349 SER A O 1
ATOM 2628 N N . GLU A 1 350 ? 16.926 9.351 -17.192 1.00 88.69 350 GLU A N 1
ATOM 2629 C CA . GLU A 1 350 ? 16.543 8.085 -16.573 1.00 88.69 350 GLU A CA 1
ATOM 2630 C C . GLU A 1 350 ? 15.276 8.225 -15.716 1.00 88.69 350 GLU A C 1
ATOM 2632 O O . GLU A 1 350 ? 15.211 7.803 -14.561 1.00 88.69 350 GLU A O 1
ATOM 2637 N N . PHE A 1 351 ? 14.251 8.865 -16.286 1.00 92.06 351 PHE A N 1
ATOM 2638 C CA . PHE A 1 351 ? 12.925 8.929 -15.681 1.00 92.06 351 PHE A CA 1
ATOM 2639 C C . PHE A 1 351 ? 11.814 8.767 -16.719 1.00 92.06 351 PHE A C 1
ATOM 2641 O O . PHE A 1 351 ? 12.007 9.027 -17.907 1.00 92.06 351 PHE A O 1
ATOM 2648 N N . PHE A 1 352 ? 10.634 8.369 -16.253 1.00 94.75 352 PHE A N 1
ATOM 2649 C CA . PHE A 1 352 ? 9.400 8.402 -17.034 1.00 94.75 352 PHE A CA 1
ATOM 2650 C C . PHE A 1 352 ? 8.322 9.175 -16.284 1.00 94.75 352 PHE A C 1
ATOM 2652 O O . PHE A 1 352 ? 8.231 9.102 -15.058 1.00 94.75 352 PHE A O 1
ATOM 2659 N N . THR A 1 353 ? 7.502 9.912 -17.019 1.00 96.62 353 THR A N 1
ATOM 2660 C CA . THR A 1 353 ? 6.344 10.623 -16.485 1.00 96.62 353 THR A CA 1
ATOM 2661 C C . THR A 1 353 ? 5.110 9.764 -16.701 1.00 96.62 353 THR A C 1
ATOM 2663 O O . THR A 1 353 ? 4.801 9.388 -17.832 1.00 96.62 353 THR A O 1
ATOM 2666 N N . ALA A 1 354 ? 4.360 9.486 -15.639 1.00 97.00 354 ALA A N 1
ATOM 2667 C CA . ALA A 1 354 ? 3.134 8.701 -15.730 1.00 97.00 354 ALA A CA 1
ATOM 2668 C C . ALA A 1 354 ? 1.961 9.371 -15.018 1.00 97.00 354 ALA A C 1
ATOM 2670 O O . ALA A 1 354 ? 2.126 10.097 -14.035 1.00 97.00 354 AL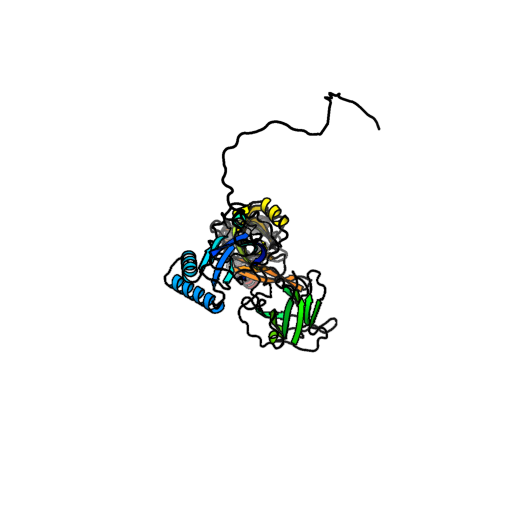A A O 1
ATOM 2671 N N . VAL A 1 355 ? 0.758 9.099 -15.522 1.00 98.06 355 VAL A N 1
ATOM 2672 C CA . VAL A 1 355 ? -0.498 9.333 -14.808 1.00 98.06 355 VAL A CA 1
ATOM 2673 C C . VAL A 1 355 ? -0.856 8.037 -14.091 1.00 98.06 355 VAL A C 1
ATOM 2675 O O . VAL A 1 355 ? -0.984 6.993 -14.730 1.00 98.06 355 VAL A O 1
ATOM 2678 N N . VAL A 1 356 ? -1.012 8.099 -12.774 1.00 98.06 356 VAL A N 1
ATOM 2679 C CA . VAL A 1 356 ? -1.224 6.928 -11.920 1.00 98.06 356 VAL A CA 1
ATOM 2680 C C . VAL A 1 356 ? -2.425 7.173 -11.016 1.00 98.06 356 VAL A C 1
ATOM 2682 O O . VAL A 1 356 ? -2.573 8.261 -10.456 1.00 98.06 356 VAL A O 1
ATOM 2685 N N . SER A 1 357 ? -3.273 6.158 -10.869 1.00 98.31 357 SER A N 1
ATOM 2686 C CA . SER A 1 357 ? -4.293 6.095 -9.822 1.00 98.31 357 SER A CA 1
ATOM 2687 C C . SER A 1 357 ? -3.814 5.156 -8.712 1.00 98.31 357 SER A C 1
ATOM 2689 O O . SER A 1 357 ? -3.432 4.022 -8.983 1.00 98.31 357 SER A O 1
ATOM 2691 N N . LEU A 1 358 ? -3.840 5.604 -7.465 1.00 98.25 358 LEU A N 1
ATOM 2692 C CA . LEU A 1 358 ? -3.505 4.835 -6.270 1.00 98.25 358 LEU A CA 1
ATOM 2693 C C . LEU A 1 358 ? -4.764 4.681 -5.417 1.00 98.25 358 LEU A C 1
ATOM 2695 O O . LEU A 1 358 ? -5.469 5.666 -5.189 1.00 98.25 358 LEU A O 1
ATOM 2699 N N . GLN A 1 359 ? -5.021 3.473 -4.923 1.00 98.38 359 GLN A N 1
ATOM 2700 C CA . GLN A 1 359 ? -6.088 3.207 -3.963 1.00 98.38 359 GLN A CA 1
ATOM 2701 C C . GLN A 1 359 ? -5.535 2.485 -2.739 1.00 98.38 359 GLN A C 1
ATOM 2703 O O . GLN A 1 359 ? -4.708 1.581 -2.864 1.00 98.38 359 GLN A O 1
ATOM 2708 N N . MET A 1 360 ? -6.002 2.902 -1.566 1.00 98.25 360 MET A N 1
ATOM 2709 C CA . MET A 1 360 ? -5.729 2.263 -0.284 1.00 98.25 360 MET A CA 1
ATOM 2710 C C . MET A 1 360 ? -7.038 2.009 0.452 1.00 98.25 360 MET A C 1
ATOM 2712 O O . MET A 1 360 ? -7.904 2.884 0.492 1.00 98.25 360 MET A O 1
ATOM 2716 N N . GLU A 1 361 ? -7.160 0.839 1.065 1.00 97.69 361 GLU A N 1
ATOM 2717 C CA . GLU A 1 361 ? -8.300 0.457 1.893 1.00 97.69 361 GLU A CA 1
ATOM 2718 C C . GLU A 1 361 ? -7.816 -0.076 3.235 1.00 97.69 361 GLU A C 1
ATOM 2720 O O . GLU A 1 361 ? -6.952 -0.949 3.283 1.00 97.69 361 GLU A O 1
ATOM 2725 N N . TRP A 1 362 ? -8.384 0.428 4.323 1.00 95.88 362 TRP A N 1
ATOM 2726 C CA . TRP A 1 362 ? -8.105 -0.047 5.678 1.00 95.88 362 TRP A CA 1
ATOM 2727 C C . TRP A 1 362 ? -9.352 0.118 6.546 1.00 95.88 362 TRP A C 1
ATOM 2729 O O . TRP A 1 362 ? -10.294 0.812 6.165 1.00 95.88 362 TRP A O 1
ATOM 2739 N N . THR A 1 363 ? -9.373 -0.518 7.714 1.00 92.31 363 THR A N 1
ATOM 2740 C CA . THR A 1 363 ? -10.437 -0.328 8.709 1.00 92.31 363 THR A CA 1
ATOM 2741 C C . THR A 1 363 ? -9.804 0.051 10.032 1.00 92.31 363 THR A C 1
ATOM 2743 O O . THR A 1 363 ? -9.049 -0.736 10.589 1.00 92.31 363 THR A O 1
ATOM 2746 N N . ASP A 1 364 ? -10.080 1.264 10.510 1.00 90.56 364 ASP A N 1
ATOM 2747 C CA . ASP A 1 364 ? -9.567 1.768 11.784 1.00 90.56 364 ASP A CA 1
ATOM 2748 C C . ASP A 1 364 ? -10.740 2.118 12.716 1.00 90.56 364 ASP A C 1
ATOM 2750 O O . ASP A 1 364 ? -11.449 3.097 12.462 1.00 90.56 364 ASP A O 1
ATOM 2754 N N . PRO A 1 365 ? -10.939 1.373 13.821 1.00 85.75 365 PRO A N 1
ATOM 2755 C CA . PRO A 1 365 ? -11.985 1.656 14.801 1.00 85.75 365 PRO A CA 1
ATOM 2756 C C . PRO A 1 365 ? -11.944 3.071 15.391 1.00 85.75 365 PRO A C 1
ATOM 2758 O O . PRO A 1 365 ? -12.967 3.577 15.851 1.00 85.75 365 PRO A O 1
ATOM 2761 N N . ALA A 1 366 ? -10.786 3.739 15.385 1.00 85.62 366 ALA A N 1
ATOM 2762 C CA . ALA A 1 366 ? -10.666 5.120 15.849 1.00 85.62 366 ALA A CA 1
ATOM 2763 C C . ALA A 1 366 ? -11.339 6.135 14.906 1.00 85.62 366 ALA A C 1
ATOM 2765 O O . ALA A 1 366 ? -11.585 7.269 15.313 1.00 85.62 366 ALA A O 1
ATOM 2766 N N . LEU A 1 367 ? -11.652 5.735 13.669 1.00 89.75 367 LEU A N 1
ATOM 2767 C CA . LEU A 1 367 ? -12.402 6.533 12.697 1.00 89.75 367 LEU A CA 1
ATOM 2768 C C . LEU A 1 367 ? -13.910 6.292 12.755 1.00 89.75 367 LEU A C 1
ATOM 2770 O O . LEU A 1 367 ? -14.653 6.963 12.037 1.00 89.75 367 LEU A O 1
ATOM 2774 N N . ALA A 1 368 ? -14.359 5.346 13.582 1.00 89.62 368 ALA A N 1
ATOM 2775 C CA . ALA A 1 368 ? -15.765 5.018 13.684 1.00 89.62 368 ALA A CA 1
ATOM 2776 C C . ALA A 1 368 ? -16.576 6.209 14.207 1.00 89.62 368 ALA A C 1
ATOM 2778 O O . ALA A 1 368 ? -16.174 6.913 15.139 1.00 89.62 368 ALA A O 1
ATOM 2779 N N . PHE A 1 369 ? -17.741 6.432 13.608 1.00 88.44 369 PHE A N 1
ATOM 2780 C CA . PHE A 1 369 ? -18.598 7.565 13.933 1.00 88.44 369 PHE A CA 1
ATOM 2781 C C . PHE A 1 369 ? -20.070 7.175 13.914 1.00 88.44 369 PHE A C 1
ATOM 2783 O O . PHE A 1 369 ? -20.492 6.282 13.180 1.00 88.44 369 PHE A O 1
ATOM 2790 N N . ASN A 1 370 ? -20.870 7.909 14.687 1.00 87.50 370 ASN A N 1
ATOM 2791 C CA . ASN A 1 370 ? -22.310 7.720 14.715 1.00 87.50 370 ASN A CA 1
ATOM 2792 C C . ASN A 1 370 ? -22.932 8.319 13.432 1.00 87.50 370 ASN A C 1
ATOM 2794 O O . ASN A 1 370 ? -22.860 9.544 13.245 1.00 87.50 370 ASN A O 1
ATOM 2798 N N . PRO A 1 371 ? -23.565 7.509 12.560 1.00 86.06 371 PRO A N 1
ATOM 2799 C CA . PRO A 1 371 ? -24.128 7.979 11.292 1.00 86.06 371 PRO A CA 1
ATOM 2800 C C . PRO A 1 371 ? -25.297 8.960 11.465 1.00 86.06 371 PRO A C 1
ATOM 2802 O O . PRO A 1 371 ? -25.565 9.759 10.564 1.00 86.06 371 PRO A O 1
ATOM 2805 N N . GLU A 1 372 ? -25.960 8.986 12.621 1.00 84.06 372 GLU A N 1
ATOM 2806 C CA . GLU A 1 372 ? -27.038 9.938 12.909 1.00 84.06 372 GLU A CA 1
ATOM 2807 C C . GLU A 1 372 ? -26.536 11.365 13.069 1.00 84.06 372 GLU A C 1
ATOM 2809 O O . GLU A 1 372 ? -27.221 12.319 12.701 1.00 84.06 372 GLU A O 1
ATOM 2814 N N . SER A 1 373 ? -25.308 11.519 13.573 1.00 84.19 373 SER A N 1
ATOM 2815 C CA . SER A 1 373 ? -24.703 12.834 13.791 1.00 84.19 373 SER A CA 1
ATOM 2816 C C . SER A 1 373 ? -24.552 13.627 12.487 1.00 84.19 373 SER A C 1
ATOM 2818 O O . SER A 1 373 ? -24.676 14.853 12.484 1.00 84.19 373 SER A O 1
ATOM 2820 N N . CYS A 1 374 ? -24.332 12.926 11.369 1.00 84.25 374 CYS A N 1
ATOM 2821 C CA . CYS A 1 374 ? -24.250 13.496 10.026 1.00 84.25 374 CYS A CA 1
ATOM 2822 C C . CYS A 1 374 ? -25.499 13.237 9.170 1.00 84.25 374 CYS A C 1
ATOM 2824 O O . CYS A 1 374 ? -25.614 13.827 8.094 1.00 84.25 374 CYS A O 1
ATOM 2826 N N . ASN A 1 375 ? -26.405 12.358 9.616 1.00 86.31 375 ASN A N 1
ATOM 2827 C CA . ASN A 1 375 ? -27.485 11.778 8.816 1.00 86.31 375 ASN A CA 1
ATOM 2828 C C . ASN A 1 375 ? -26.972 11.263 7.453 1.00 86.31 375 ASN A C 1
ATOM 2830 O O . ASN A 1 375 ? -27.462 11.655 6.389 1.00 86.31 375 ASN A O 1
ATOM 2834 N N . CYS A 1 376 ? -25.907 10.457 7.486 1.00 84.94 376 CYS A N 1
ATOM 2835 C CA . CYS A 1 376 ? -25.170 10.028 6.302 1.00 84.94 376 CYS A CA 1
ATOM 2836 C C . CYS A 1 376 ? -24.738 8.557 6.390 1.00 84.94 376 CYS A C 1
ATOM 2838 O O . CYS A 1 376 ? -24.374 8.068 7.453 1.00 84.94 376 CYS A O 1
ATOM 2840 N N . ALA A 1 377 ? -24.748 7.855 5.252 1.00 86.75 377 ALA A N 1
ATOM 2841 C CA . ALA A 1 377 ? -24.284 6.464 5.172 1.00 86.75 377 ALA A CA 1
ATOM 2842 C C . ALA A 1 377 ? -22.749 6.342 5.151 1.00 86.75 377 ALA A C 1
ATOM 2844 O O . ALA A 1 377 ? -22.206 5.292 5.477 1.00 86.75 377 ALA A O 1
ATOM 2845 N N . ALA A 1 378 ? -22.061 7.403 4.727 1.00 90.69 378 ALA A N 1
ATOM 2846 C CA . ALA A 1 378 ? -20.613 7.543 4.748 1.00 90.69 378 ALA A CA 1
ATOM 2847 C C . ALA A 1 378 ? -20.258 9.033 4.696 1.00 90.69 378 ALA A C 1
ATOM 2849 O O . ALA A 1 378 ? -21.004 9.843 4.131 1.00 90.69 378 ALA A O 1
ATOM 2850 N N . THR A 1 379 ? -19.103 9.393 5.244 1.00 91.50 379 THR A N 1
ATOM 2851 C CA . THR A 1 379 ? -18.520 10.724 5.057 1.00 91.50 379 THR A CA 1
ATOM 2852 C C . THR A 1 379 ? -17.588 10.698 3.851 1.00 91.50 379 THR A C 1
ATOM 2854 O O . THR A 1 379 ? -16.882 9.722 3.605 1.00 91.50 379 THR A O 1
ATOM 2857 N N . THR A 1 380 ? -17.620 11.749 3.032 1.00 93.25 380 THR A N 1
ATOM 2858 C CA . THR A 1 380 ? -16.788 11.847 1.827 1.00 93.25 380 THR A CA 1
ATOM 2859 C C . THR A 1 380 ? -16.071 13.183 1.800 1.00 93.25 380 THR A C 1
ATOM 2861 O O . THR A 1 380 ? -16.689 14.243 1.913 1.00 93.25 380 THR A O 1
ATOM 2864 N N . TYR A 1 381 ? -14.762 13.120 1.602 1.00 93.19 381 TYR A N 1
ATOM 2865 C CA . TYR A 1 381 ? -13.870 14.262 1.510 1.00 93.19 381 TYR A CA 1
ATOM 2866 C C . TYR A 1 381 ? -13.179 14.241 0.149 1.00 93.19 381 TYR A C 1
ATOM 2868 O O . TYR A 1 381 ? -12.804 13.183 -0.347 1.00 93.19 381 TYR A O 1
ATOM 2876 N N . SER A 1 382 ? -13.008 15.414 -0.458 1.00 94.31 382 SER A N 1
ATOM 2877 C CA . SER A 1 382 ? -12.364 15.580 -1.765 1.00 94.31 382 SER A CA 1
ATOM 2878 C C . SER A 1 382 ? -11.345 16.725 -1.774 1.00 94.31 382 SER A C 1
ATOM 2880 O O . SER A 1 382 ? -11.590 17.788 -1.183 1.00 94.31 382 SER A O 1
ATOM 2882 N N . GLY A 1 383 ? -10.230 16.548 -2.480 1.00 92.38 383 GLY A N 1
ATOM 2883 C CA . GLY A 1 383 ? -9.142 17.524 -2.588 1.00 92.38 383 GLY A CA 1
ATOM 2884 C C . GLY A 1 383 ? -8.645 17.983 -1.215 1.00 92.38 383 GLY A C 1
ATOM 2885 O O . GLY A 1 383 ? -8.569 17.200 -0.276 1.00 92.38 383 GLY A O 1
ATOM 2886 N N . SER A 1 384 ? -8.433 19.290 -1.040 1.00 88.06 384 SER A N 1
ATOM 2887 C CA . SER A 1 384 ? -7.911 19.865 0.216 1.00 88.06 384 SER A CA 1
ATOM 2888 C C . SER A 1 384 ? -8.780 19.648 1.463 1.00 88.06 384 SER A C 1
ATOM 2890 O O . SER A 1 384 ? -8.390 20.042 2.563 1.00 88.06 384 SER A O 1
ATOM 2892 N N . SER A 1 385 ? -9.997 19.106 1.332 1.00 90.50 385 SER A N 1
ATOM 2893 C CA . SER A 1 385 ? -10.786 18.699 2.503 1.00 90.50 385 SER A CA 1
ATOM 2894 C C . SER A 1 385 ? -10.293 17.399 3.130 1.00 90.50 385 SER A C 1
ATOM 2896 O O . SER A 1 385 ? -10.486 17.239 4.329 1.00 90.50 385 SER A O 1
ATOM 2898 N N . VAL A 1 386 ? -9.606 16.545 2.365 1.00 88.06 386 VAL A N 1
ATOM 2899 C CA . VAL A 1 386 ? -8.987 15.306 2.851 1.00 88.06 386 VAL A CA 1
ATOM 2900 C C . VAL A 1 386 ? -7.897 15.647 3.865 1.00 88.06 386 VAL A C 1
ATOM 2902 O O . VAL A 1 386 ? -7.997 15.255 5.021 1.00 88.06 386 VAL A O 1
ATOM 2905 N N . GLU A 1 387 ? -6.937 16.497 3.491 1.00 85.69 387 GLU A N 1
ATOM 2906 C CA . GLU A 1 387 ? -5.873 16.970 4.395 1.00 85.69 387 GLU A CA 1
ATOM 2907 C C . GLU A 1 387 ? -6.424 17.664 5.647 1.00 85.69 387 GLU A C 1
ATOM 2909 O O . GLU A 1 387 ? -5.956 17.419 6.756 1.00 85.69 387 GLU A O 1
ATOM 2914 N N . ARG A 1 388 ? -7.450 18.513 5.495 1.00 87.50 388 ARG A N 1
ATOM 2915 C CA . ARG A 1 388 ? -8.083 19.199 6.634 1.00 87.50 388 ARG A CA 1
ATOM 2916 C C . ARG A 1 388 ? -8.786 18.234 7.576 1.00 87.50 388 ARG A C 1
ATOM 2918 O O . ARG A 1 388 ? -8.730 18.443 8.783 1.00 87.50 388 ARG A O 1
ATOM 2925 N N . PHE A 1 389 ? -9.466 17.227 7.036 1.00 85.50 389 PHE A N 1
ATOM 2926 C CA . PHE A 1 389 ? -10.112 16.203 7.841 1.00 85.50 389 PHE A CA 1
ATOM 2927 C C . PHE A 1 389 ? -9.065 15.362 8.572 1.00 85.50 389 PHE A C 1
ATOM 2929 O O . PHE A 1 389 ? -9.126 15.291 9.796 1.00 85.50 389 PHE A O 1
ATOM 2936 N N . MET A 1 390 ? -8.052 14.849 7.869 1.00 83.81 390 MET A N 1
ATOM 2937 C CA . MET A 1 390 ? -6.967 14.069 8.477 1.00 83.81 390 MET A CA 1
ATOM 2938 C C . MET A 1 390 ? -6.240 14.854 9.574 1.00 83.81 390 MET A C 1
ATOM 2940 O O . MET A 1 390 ? -6.017 14.317 10.650 1.00 83.81 390 MET A O 1
ATOM 2944 N N . ALA A 1 391 ? -5.965 16.145 9.358 1.00 84.12 391 ALA A N 1
ATOM 2945 C CA . ALA A 1 391 ? -5.351 17.015 10.365 1.00 84.12 391 ALA A CA 1
ATOM 2946 C C . ALA A 1 391 ? -6.281 17.370 11.541 1.00 84.12 391 ALA A C 1
ATOM 2948 O O . ALA A 1 391 ? -5.801 17.802 12.588 1.00 84.12 391 ALA A O 1
ATOM 2949 N N . SER A 1 392 ? -7.602 17.261 11.363 1.00 84.31 392 SER A N 1
ATOM 2950 C CA . SER A 1 392 ? -8.585 17.491 12.431 1.00 84.31 392 SER A CA 1
ATOM 2951 C C . SER A 1 392 ? -8.810 16.267 13.310 1.00 84.31 392 SER A C 1
ATOM 2953 O O . SER A 1 392 ? -9.249 16.418 14.447 1.00 84.31 392 SER A O 1
ATOM 2955 N N . GLN A 1 393 ? -8.529 15.075 12.782 1.00 78.25 393 GLN A N 1
ATOM 2956 C CA . GLN A 1 393 ? -8.586 13.849 13.556 1.00 78.25 393 GLN A CA 1
ATOM 2957 C C . GLN A 1 393 ? -7.286 13.704 14.346 1.00 78.25 393 GLN A C 1
ATOM 2959 O O . GLN A 1 393 ? -6.195 13.858 13.806 1.00 78.25 393 GLN A O 1
ATOM 2964 N N . GLU A 1 394 ? -7.386 13.353 15.625 1.00 75.31 394 GLU A N 1
ATOM 2965 C CA . GLU A 1 394 ? -6.223 13.005 16.457 1.00 75.31 394 GLU A CA 1
ATOM 2966 C C . GLU A 1 394 ? -5.770 11.545 16.228 1.00 75.31 394 GLU A C 1
ATOM 2968 O O . GLU A 1 394 ? -5.134 10.928 17.083 1.00 75.31 394 GLU A O 1
ATOM 2973 N N . VAL A 1 395 ? -6.115 10.980 15.067 1.00 78.31 395 VAL A N 1
ATOM 2974 C CA . VAL A 1 395 ? -5.869 9.589 14.672 1.00 78.31 395 VAL A CA 1
ATOM 2975 C C . VAL A 1 395 ? -4.723 9.554 13.660 1.00 78.31 395 VAL A C 1
ATOM 2977 O O . VAL A 1 395 ? -4.564 10.470 12.854 1.00 78.31 395 VAL A O 1
ATOM 2980 N N . ARG A 1 396 ? -3.882 8.515 13.729 1.00 85.44 396 ARG A N 1
ATOM 2981 C CA . ARG A 1 396 ? -2.817 8.286 12.740 1.00 85.44 396 ARG A CA 1
ATOM 2982 C C . ARG A 1 396 ? -3.424 7.751 11.443 1.00 85.44 396 ARG A C 1
ATOM 2984 O O . ARG A 1 396 ? -4.430 7.055 11.475 1.00 85.44 396 ARG A O 1
ATOM 2991 N N . TRP A 1 397 ? -2.771 8.017 10.318 1.00 87.62 397 TRP A N 1
ATOM 2992 C CA . TRP A 1 397 ? -3.220 7.565 9.001 1.00 87.62 397 TRP A CA 1
ATOM 2993 C C . TRP A 1 397 ? -2.109 6.786 8.299 1.00 87.62 397 TRP A C 1
ATOM 2995 O O . TRP A 1 397 ? -0.936 7.030 8.596 1.00 87.62 397 TRP A O 1
ATOM 3005 N N . PRO A 1 398 ? -2.440 5.883 7.358 1.00 93.69 398 PRO A N 1
ATOM 3006 C CA . PRO A 1 398 ? -1.448 5.172 6.558 1.00 93.69 398 PRO A CA 1
ATOM 3007 C C . PRO A 1 398 ? -0.812 6.109 5.521 1.00 93.69 398 PRO A C 1
ATOM 3009 O O . PRO A 1 398 ? -1.081 6.044 4.323 1.00 93.69 398 PRO A O 1
ATOM 3012 N N . GLU A 1 399 ? 0.012 7.040 5.997 1.00 93.56 399 GLU A N 1
ATOM 3013 C CA . GLU A 1 399 ? 0.756 7.959 5.146 1.00 93.56 399 GLU A CA 1
ATOM 3014 C C . GLU A 1 399 ? 1.816 7.215 4.327 1.00 93.56 399 GLU A C 1
ATOM 3016 O O . GLU A 1 399 ? 2.435 6.255 4.795 1.00 93.56 399 GLU A O 1
ATOM 3021 N N . PHE A 1 400 ? 2.063 7.700 3.110 1.00 95.94 400 PHE A N 1
ATOM 3022 C CA . PHE A 1 400 ? 2.979 7.064 2.173 1.00 95.94 400 PHE A CA 1
ATOM 3023 C C . PHE A 1 400 ? 3.824 8.070 1.397 1.00 95.94 400 PHE A C 1
ATOM 3025 O O . PHE A 1 400 ? 3.478 9.244 1.244 1.00 95.94 400 PHE A O 1
ATOM 3032 N N . THR A 1 401 ? 4.915 7.569 0.830 1.00 96.12 401 THR A N 1
ATOM 3033 C CA . THR A 1 401 ? 5.743 8.288 -0.134 1.00 96.12 401 THR A CA 1
ATOM 3034 C C . THR A 1 401 ? 6.023 7.426 -1.359 1.00 96.12 401 THR A C 1
ATOM 3036 O O . THR A 1 401 ? 6.032 6.199 -1.288 1.00 96.12 401 THR A O 1
ATOM 3039 N N . LEU A 1 402 ? 6.250 8.070 -2.501 1.00 97.75 402 LEU A N 1
ATOM 3040 C CA . LEU A 1 402 ? 6.711 7.403 -3.713 1.00 97.75 402 LEU A CA 1
ATOM 3041 C C . LEU A 1 402 ? 8.239 7.418 -3.700 1.00 97.75 402 LEU A C 1
ATOM 3043 O O . LEU A 1 402 ? 8.854 8.467 -3.890 1.00 97.75 402 LEU A O 1
ATOM 3047 N N . GLN A 1 403 ? 8.859 6.270 -3.438 1.00 96.31 403 GLN A N 1
ATOM 3048 C CA . GLN A 1 403 ? 10.293 6.197 -3.164 1.00 96.31 403 GLN A CA 1
ATOM 3049 C C . GLN A 1 403 ? 11.135 6.647 -4.359 1.00 96.31 403 GLN A C 1
ATOM 3051 O O . GLN A 1 403 ? 12.129 7.349 -4.181 1.00 96.31 403 GLN A O 1
ATOM 3056 N N . ASN A 1 404 ? 10.739 6.254 -5.569 1.00 96.44 404 ASN A N 1
ATOM 3057 C CA . ASN A 1 404 ? 11.451 6.581 -6.799 1.00 96.44 404 ASN A CA 1
ATOM 3058 C C . ASN A 1 404 ? 10.889 7.822 -7.502 1.00 96.44 404 ASN A C 1
ATOM 3060 O O . ASN A 1 404 ? 11.135 8.008 -8.688 1.00 96.44 404 ASN A O 1
ATOM 3064 N N . GLN A 1 405 ? 10.143 8.675 -6.799 1.00 97.06 405 GLN A N 1
ATOM 3065 C CA . GLN A 1 405 ? 9.639 9.928 -7.353 1.00 97.06 405 GLN A CA 1
ATOM 3066 C C . GLN A 1 405 ? 10.771 10.933 -7.599 1.00 97.06 405 GLN A C 1
ATOM 3068 O O . GLN A 1 405 ? 11.604 11.184 -6.727 1.00 97.06 405 GLN A O 1
ATOM 3073 N N . GLN A 1 406 ? 10.735 11.593 -8.756 1.00 93.31 406 GLN A N 1
ATOM 3074 C CA . GLN A 1 406 ? 11.511 12.798 -9.033 1.00 93.31 406 GLN A CA 1
ATOM 3075 C C . GLN A 1 406 ? 10.590 14.022 -9.101 1.00 93.31 406 GLN A C 1
ATOM 3077 O O . GLN A 1 406 ? 9.508 13.989 -9.681 1.00 93.31 406 GLN A O 1
ATOM 3082 N N . GLY A 1 407 ? 11.018 15.129 -8.492 1.00 92.62 407 GLY A N 1
ATOM 3083 C CA . GLY A 1 407 ? 10.252 16.375 -8.511 1.00 92.62 407 GLY A CA 1
ATOM 3084 C C . GLY A 1 407 ? 8.935 16.306 -7.729 1.00 92.62 407 GLY A C 1
ATOM 3085 O O . GLY A 1 407 ? 8.841 15.660 -6.684 1.00 92.62 407 GLY A O 1
ATOM 3086 N N . ASN A 1 408 ? 7.930 17.040 -8.209 1.00 94.06 408 ASN A N 1
ATOM 3087 C CA . ASN A 1 408 ? 6.633 17.175 -7.547 1.00 94.06 408 ASN A CA 1
ATOM 3088 C C . ASN A 1 408 ? 5.596 16.223 -8.147 1.00 94.06 408 ASN A C 1
ATOM 3090 O O . ASN A 1 408 ? 5.502 16.091 -9.365 1.00 94.06 408 ASN A O 1
ATOM 3094 N N . ARG A 1 409 ? 4.733 15.691 -7.279 1.00 95.56 409 ARG A N 1
ATOM 3095 C CA . ARG A 1 409 ? 3.529 14.949 -7.651 1.00 95.56 409 ARG A CA 1
ATOM 3096 C C . ARG A 1 409 ? 2.346 15.901 -7.836 1.00 95.56 409 ARG A C 1
ATOM 3098 O O . ARG A 1 409 ? 1.996 16.647 -6.922 1.00 95.56 409 ARG A O 1
ATOM 3105 N N . TRP A 1 410 ? 1.724 15.879 -9.010 1.00 96.31 410 TRP A N 1
ATOM 3106 C CA . TRP A 1 410 ? 0.585 16.732 -9.358 1.00 96.31 410 TRP A CA 1
ATOM 3107 C C . TRP A 1 410 ? -0.727 15.969 -9.213 1.00 96.31 410 TRP A C 1
ATOM 3109 O O . TRP A 1 410 ? -1.100 15.195 -10.089 1.00 96.31 410 TRP A O 1
ATOM 3119 N N . ILE A 1 411 ? -1.432 16.208 -8.113 1.00 96.31 411 ILE A N 1
ATOM 3120 C CA . ILE A 1 411 ? -2.674 15.509 -7.769 1.00 96.31 411 ILE A CA 1
ATOM 3121 C C . ILE A 1 411 ? -3.856 16.123 -8.532 1.00 96.31 411 ILE A C 1
ATOM 3123 O O . ILE A 1 411 ? -4.159 17.304 -8.351 1.00 96.31 411 ILE A O 1
ATOM 3127 N N . GLN A 1 412 ? -4.543 15.342 -9.374 1.00 94.44 412 GLN A N 1
ATOM 3128 C CA . GLN A 1 412 ? -5.772 15.784 -10.052 1.00 94.44 412 GLN A CA 1
ATOM 3129 C C . GLN A 1 412 ? -7.024 15.497 -9.229 1.00 94.44 412 GLN A C 1
ATOM 3131 O O . GLN A 1 412 ? -7.923 16.335 -9.141 1.00 94.44 412 GLN A O 1
ATOM 3136 N N . ASN A 1 413 ? -7.097 14.304 -8.642 1.00 95.12 413 ASN A N 1
ATOM 3137 C CA . ASN A 1 413 ? -8.230 13.861 -7.845 1.00 95.12 413 ASN A CA 1
ATOM 3138 C C . ASN A 1 413 ? -7.707 13.225 -6.566 1.00 95.12 413 ASN A C 1
ATOM 3140 O O . ASN A 1 413 ? -6.794 12.414 -6.611 1.00 95.12 413 ASN A O 1
ATOM 3144 N N . GLN A 1 414 ? -8.312 13.582 -5.444 1.00 95.88 414 GLN A N 1
ATOM 3145 C CA . GLN A 1 414 ? -8.019 12.987 -4.150 1.00 95.88 414 GLN A CA 1
ATOM 3146 C C . GLN A 1 414 ? -9.343 12.852 -3.423 1.00 95.88 414 GLN A C 1
ATOM 3148 O O . GLN A 1 414 ? -10.028 13.861 -3.247 1.00 95.88 414 GLN A O 1
ATOM 3153 N N . ASN A 1 415 ? -9.714 11.637 -3.046 1.00 96.56 415 ASN A N 1
ATOM 3154 C CA . ASN A 1 415 ? -10.951 11.349 -2.340 1.00 96.56 415 ASN A CA 1
ATOM 3155 C C . ASN A 1 415 ? -10.661 10.445 -1.145 1.00 96.56 415 ASN A C 1
ATOM 3157 O O . ASN A 1 415 ? -9.843 9.534 -1.232 1.00 96.56 415 ASN A O 1
ATOM 3161 N N . LEU A 1 416 ? -11.370 10.690 -0.052 1.00 95.88 416 LEU A N 1
ATOM 3162 C CA . LEU A 1 416 ? -11.399 9.829 1.119 1.00 95.88 416 LEU A CA 1
ATOM 3163 C C . LEU A 1 416 ? -12.860 9.574 1.471 1.00 95.88 416 LEU A C 1
ATOM 3165 O O . LEU A 1 416 ? -13.617 10.525 1.684 1.00 95.88 416 LEU A O 1
ATOM 3169 N N . VAL A 1 417 ? -13.253 8.307 1.520 1.00 95.50 417 VAL A N 1
ATOM 3170 C CA . VAL A 1 417 ? -14.573 7.879 1.990 1.00 95.50 417 VAL A CA 1
ATOM 3171 C C . VAL A 1 417 ? -14.378 7.117 3.288 1.00 95.50 417 VAL A C 1
ATOM 3173 O O . VAL A 1 417 ? -13.558 6.206 3.319 1.00 95.50 417 VAL A O 1
ATOM 3176 N N . VAL A 1 418 ? -15.109 7.492 4.338 1.00 93.50 418 VAL A N 1
ATOM 3177 C CA . VAL A 1 418 ? -15.088 6.804 5.636 1.00 93.50 418 VAL A CA 1
ATOM 3178 C C . VAL A 1 418 ? -16.503 6.353 5.979 1.00 93.50 418 VAL A C 1
ATOM 3180 O O . VAL A 1 418 ? -17.444 7.155 5.963 1.00 93.50 418 VAL A O 1
ATOM 3183 N N . TRP A 1 419 ? -16.654 5.066 6.270 1.00 93.38 419 TRP A N 1
ATOM 3184 C CA . TRP A 1 419 ? -17.904 4.445 6.697 1.00 93.38 419 TRP A CA 1
ATOM 3185 C C . TRP A 1 419 ? -18.029 4.461 8.227 1.00 93.38 419 TRP A C 1
ATOM 3187 O O . TRP A 1 419 ? -17.024 4.643 8.915 1.00 93.38 419 TRP A O 1
ATOM 3197 N N . PRO A 1 420 ? -19.251 4.303 8.775 1.00 90.38 420 PRO A N 1
ATOM 3198 C CA . PRO A 1 420 ? -19.485 4.392 10.214 1.00 90.38 420 PRO A CA 1
ATOM 3199 C C . PRO A 1 420 ? -18.610 3.446 11.032 1.00 90.38 420 PRO A C 1
ATOM 3201 O O . PRO A 1 420 ? -18.124 3.848 12.073 1.00 90.38 420 PRO A O 1
ATOM 3204 N N . ASP A 1 421 ? -18.352 2.237 10.536 1.00 88.00 421 ASP A N 1
ATOM 3205 C CA . ASP A 1 421 ? -17.484 1.215 11.142 1.00 88.00 421 ASP A CA 1
ATOM 3206 C C . ASP A 1 421 ? -15.987 1.574 11.184 1.00 88.00 421 ASP A C 1
ATOM 3208 O O . ASP A 1 421 ? -15.195 0.842 11.774 1.00 88.00 421 ASP A O 1
ATOM 3212 N N . GLY A 1 422 ? -15.587 2.698 10.586 1.00 90.19 422 GLY A N 1
ATOM 3213 C CA . GLY A 1 422 ? -14.190 3.108 10.484 1.00 90.19 422 GLY A CA 1
ATOM 3214 C C . GLY A 1 422 ? -13.459 2.501 9.287 1.00 90.19 422 GLY A C 1
ATOM 3215 O O . GLY A 1 422 ? -12.263 2.754 9.114 1.00 90.19 422 GLY A O 1
ATOM 3216 N N . SER A 1 423 ? -14.146 1.743 8.421 1.00 93.44 423 SER A N 1
ATOM 3217 C CA . SER A 1 423 ? -13.604 1.410 7.104 1.00 93.44 423 SER A CA 1
ATOM 3218 C C . SER A 1 423 ? -13.367 2.693 6.317 1.00 93.44 423 SER A C 1
ATOM 3220 O O . SER A 1 423 ? -14.196 3.605 6.314 1.00 93.44 423 SER A O 1
ATOM 3222 N N . ALA A 1 424 ? -12.236 2.764 5.629 1.00 94.75 424 ALA A N 1
ATOM 3223 C CA . ALA A 1 424 ? -11.831 3.921 4.859 1.00 94.75 424 ALA A CA 1
ATOM 3224 C C . ALA A 1 424 ? -11.248 3.502 3.507 1.00 94.75 424 ALA A C 1
ATOM 3226 O O . ALA A 1 424 ? -10.503 2.528 3.400 1.00 94.75 424 ALA A O 1
ATOM 3227 N N . VAL A 1 425 ? -11.591 4.267 2.472 1.00 96.88 425 VAL A N 1
ATOM 3228 C CA . VAL A 1 425 ? -11.039 4.136 1.121 1.00 96.88 425 VAL A CA 1
ATOM 3229 C C . VAL A 1 425 ? -10.428 5.470 0.728 1.00 96.88 425 VAL A C 1
ATOM 3231 O O . VAL A 1 425 ? -11.132 6.478 0.607 1.00 96.88 425 VAL A O 1
ATOM 3234 N N . TYR A 1 426 ? -9.119 5.467 0.509 1.00 97.19 426 TYR A N 1
ATOM 3235 C CA . TYR A 1 426 ? -8.374 6.580 -0.060 1.00 97.19 426 TYR A CA 1
ATOM 3236 C C . TYR A 1 426 ? -8.113 6.319 -1.537 1.00 97.19 426 TYR A C 1
ATOM 3238 O O . TYR A 1 426 ? -7.623 5.256 -1.908 1.00 97.19 426 TYR A O 1
ATOM 3246 N N . TYR A 1 427 ? -8.412 7.304 -2.375 1.00 97.75 427 TYR A N 1
ATOM 3247 C CA . TYR A 1 427 ? -8.137 7.273 -3.805 1.00 97.75 427 TYR A CA 1
ATOM 3248 C C . TYR A 1 427 ? -7.421 8.554 -4.219 1.00 97.75 427 TYR A C 1
ATOM 3250 O O . TYR A 1 427 ? -7.892 9.658 -3.932 1.00 97.75 427 TYR A O 1
ATOM 3258 N N . GLU A 1 428 ? -6.325 8.416 -4.957 1.00 97.06 428 GLU A N 1
ATOM 3259 C CA . GLU A 1 428 ? -5.576 9.535 -5.517 1.00 97.06 428 GLU A CA 1
ATOM 3260 C C . GLU A 1 428 ? -5.226 9.272 -6.982 1.00 97.06 428 GLU A C 1
ATOM 3262 O O . GLU A 1 428 ? -4.623 8.255 -7.303 1.00 97.06 428 GLU A O 1
ATOM 3267 N N . ARG A 1 429 ? -5.548 10.215 -7.869 1.00 97.81 429 ARG A N 1
ATOM 3268 C CA . ARG A 1 429 ? -5.024 10.269 -9.238 1.00 97.81 429 ARG A CA 1
ATOM 3269 C C . ARG A 1 429 ? -4.005 11.393 -9.324 1.00 97.81 429 ARG A C 1
ATOM 3271 O O . ARG A 1 429 ? -4.337 12.534 -8.982 1.00 97.81 429 ARG A O 1
ATOM 3278 N N . PHE A 1 430 ? -2.802 11.082 -9.789 1.00 97.88 430 PHE A N 1
ATOM 3279 C CA . PHE A 1 430 ? -1.715 12.047 -9.901 1.00 97.88 430 PHE A CA 1
ATOM 3280 C C . PHE A 1 430 ? -0.857 11.844 -11.154 1.00 97.88 430 PHE A C 1
ATOM 3282 O O . PHE A 1 430 ? -0.833 10.773 -11.757 1.00 97.88 430 PHE A O 1
ATOM 3289 N N . THR A 1 431 ? -0.104 12.882 -11.519 1.00 98.31 431 THR A N 1
ATOM 3290 C CA . THR A 1 431 ? 0.988 12.814 -12.501 1.00 98.31 431 THR A CA 1
ATOM 3291 C C . THR A 1 431 ? 2.315 13.105 -11.827 1.00 98.31 431 THR A C 1
ATOM 3293 O O . THR A 1 431 ? 2.426 14.084 -11.087 1.00 98.31 431 THR A O 1
ATOM 3296 N N . THR A 1 432 ? 3.323 12.277 -12.078 1.00 97.69 432 THR A N 1
ATOM 3297 C CA . THR A 1 432 ? 4.669 12.485 -11.535 1.00 97.69 432 THR A CA 1
ATOM 3298 C C . THR A 1 432 ? 5.728 11.793 -12.380 1.00 97.69 432 THR A C 1
ATOM 3300 O O . THR A 1 432 ? 5.411 10.902 -13.171 1.00 97.69 432 THR A O 1
ATOM 3303 N N . ASP A 1 433 ? 6.978 12.190 -12.154 1.00 97.31 433 ASP A N 1
ATOM 3304 C CA . ASP A 1 433 ? 8.152 11.553 -12.733 1.00 97.31 433 ASP A CA 1
ATOM 3305 C C . ASP A 1 433 ? 8.667 10.460 -11.792 1.00 97.31 433 ASP A C 1
ATOM 3307 O O . ASP A 1 433 ? 8.753 10.660 -10.575 1.00 97.31 433 ASP A O 1
ATOM 3311 N N . PHE A 1 434 ? 9.023 9.314 -12.358 1.00 97.50 434 PHE A N 1
ATOM 3312 C CA . PHE A 1 434 ? 9.590 8.168 -11.660 1.00 97.50 434 PHE A CA 1
ATOM 3313 C C . PHE A 1 434 ? 10.978 7.865 -12.209 1.00 97.50 434 PHE A C 1
ATOM 3315 O O . PHE A 1 434 ? 11.156 7.718 -13.416 1.00 97.50 434 PHE A O 1
ATOM 3322 N N . GLN A 1 435 ? 11.959 7.747 -11.319 1.00 96.25 435 GLN A N 1
ATOM 3323 C CA . GLN A 1 435 ? 13.302 7.303 -11.657 1.00 96.25 435 GLN A CA 1
ATOM 3324 C C . GLN A 1 435 ? 13.288 5.841 -12.111 1.00 96.25 435 GLN A C 1
ATOM 3326 O O . GLN A 1 435 ? 12.666 4.992 -11.463 1.00 96.25 435 GLN A O 1
ATOM 3331 N N . VAL A 1 436 ? 14.039 5.570 -13.173 1.00 93.88 436 VAL A N 1
ATOM 3332 C CA . VAL A 1 436 ? 14.302 4.245 -13.746 1.00 93.88 436 VAL A CA 1
ATOM 3333 C C . VAL A 1 436 ? 15.810 4.031 -13.782 1.00 93.88 436 VAL A C 1
ATOM 3335 O O . VAL A 1 436 ? 16.563 4.993 -13.880 1.00 93.88 436 VAL A O 1
ATOM 3338 N N . ASP A 1 437 ? 16.260 2.785 -13.695 1.00 90.81 437 ASP A N 1
ATOM 3339 C CA . ASP A 1 437 ? 17.661 2.420 -13.920 1.00 90.81 437 ASP A CA 1
ATOM 3340 C C . ASP A 1 437 ? 17.763 1.721 -15.283 1.00 90.81 437 ASP A C 1
ATOM 3342 O O . ASP A 1 437 ? 17.499 0.525 -15.399 1.00 90.81 437 ASP A O 1
ATOM 3346 N N . PHE A 1 438 ? 18.031 2.489 -16.344 1.00 90.19 438 PHE A N 1
ATOM 3347 C CA . PHE A 1 438 ? 18.045 1.958 -17.709 1.00 90.19 438 PHE A CA 1
ATOM 3348 C C . PHE A 1 438 ? 19.361 1.232 -18.031 1.00 90.19 438 PHE A C 1
ATOM 3350 O O . PHE A 1 438 ? 20.454 1.786 -17.880 1.00 90.19 438 PHE A O 1
ATOM 3357 N N . ASP A 1 439 ? 19.273 0.034 -18.618 1.00 91.94 439 ASP A N 1
ATOM 3358 C CA . ASP A 1 439 ? 20.427 -0.645 -19.225 1.00 91.94 439 ASP A CA 1
ATOM 3359 C C . ASP A 1 439 ? 20.368 -0.559 -20.757 1.00 91.94 439 ASP A C 1
ATOM 3361 O O . ASP A 1 439 ? 19.666 -1.313 -21.432 1.00 91.94 439 ASP A O 1
ATOM 3365 N N . PHE A 1 440 ? 21.146 0.358 -21.336 1.00 91.31 440 PHE A N 1
ATOM 3366 C CA . PHE A 1 440 ? 21.220 0.561 -22.784 1.00 91.31 440 PHE A CA 1
ATOM 3367 C C . PHE A 1 440 ? 22.316 -0.265 -23.472 1.00 91.31 440 PHE A C 1
ATOM 3369 O O . PHE A 1 440 ? 22.586 -0.054 -24.657 1.00 91.31 440 PHE A O 1
ATOM 3376 N N . ARG A 1 441 ? 22.994 -1.204 -22.795 1.00 92.56 441 ARG A N 1
ATOM 3377 C CA . ARG A 1 441 ? 24.097 -1.972 -23.414 1.00 92.56 441 ARG A CA 1
ATOM 3378 C C . ARG A 1 441 ? 23.663 -2.660 -24.705 1.00 92.56 441 ARG A C 1
ATOM 3380 O O . ARG A 1 441 ? 24.382 -2.599 -25.699 1.00 92.56 441 ARG A O 1
ATOM 3387 N N . GLN A 1 442 ? 22.472 -3.252 -24.713 1.00 94.56 442 GLN A N 1
ATOM 3388 C CA . GLN A 1 442 ? 21.915 -3.959 -25.870 1.00 94.56 442 GLN A CA 1
ATOM 3389 C C . GLN A 1 442 ? 21.124 -3.060 -26.830 1.00 94.56 442 GLN A C 1
ATOM 3391 O O . GLN A 1 442 ? 20.524 -3.565 -27.776 1.00 94.56 442 GLN A O 1
ATOM 3396 N N . TYR A 1 443 ? 21.141 -1.739 -26.640 1.00 91.69 443 TYR A N 1
ATOM 3397 C CA . TYR A 1 443 ? 20.363 -0.801 -27.446 1.00 91.69 443 TYR A CA 1
ATOM 3398 C C . TYR A 1 443 ? 20.591 -0.973 -28.963 1.00 91.69 443 TYR A C 1
ATOM 3400 O O . TYR A 1 443 ? 21.748 -1.022 -29.408 1.00 91.69 443 TYR A O 1
ATOM 3408 N N . PRO A 1 444 ? 19.524 -1.016 -29.793 1.00 92.12 444 PRO A N 1
ATOM 3409 C CA . PRO A 1 444 ? 18.098 -0.813 -29.470 1.00 92.12 444 PRO A CA 1
ATOM 3410 C C . PRO A 1 444 ? 17.307 -2.104 -29.163 1.00 92.12 444 PRO A C 1
ATOM 3412 O O . PRO A 1 444 ? 16.084 -2.119 -29.269 1.00 92.12 444 PRO A O 1
ATOM 3415 N N . PHE A 1 445 ? 17.980 -3.216 -28.868 1.00 94.69 445 PHE A N 1
ATOM 3416 C CA . PHE A 1 445 ? 17.363 -4.510 -28.530 1.00 94.69 445 PHE A CA 1
ATOM 3417 C C . PHE A 1 445 ? 17.191 -4.710 -27.018 1.00 94.69 445 PHE A C 1
ATOM 3419 O O . PHE A 1 445 ? 17.049 -5.834 -26.546 1.00 94.69 445 PHE A O 1
ATOM 3426 N N . ASP A 1 446 ? 17.244 -3.619 -26.268 1.00 93.31 446 ASP A N 1
ATOM 3427 C CA . ASP A 1 446 ? 17.127 -3.571 -24.824 1.00 93.31 446 ASP A CA 1
ATOM 3428 C C . ASP A 1 446 ? 15.700 -3.875 -24.335 1.00 93.31 446 ASP A C 1
ATOM 3430 O O . ASP A 1 446 ? 14.700 -3.639 -25.023 1.00 93.31 446 ASP A O 1
ATOM 3434 N N . THR A 1 447 ? 15.626 -4.409 -23.116 1.00 94.75 447 THR A N 1
ATOM 3435 C CA . THR A 1 447 ? 14.395 -4.565 -22.334 1.00 94.75 447 THR A CA 1
ATOM 3436 C C . THR A 1 447 ? 14.600 -3.818 -21.031 1.00 94.75 447 THR A C 1
ATOM 3438 O O . THR A 1 447 ? 15.610 -4.033 -20.367 1.00 94.75 447 THR A O 1
ATOM 3441 N N . GLN A 1 448 ? 13.677 -2.917 -20.710 1.00 94.38 448 GLN A N 1
ATOM 3442 C CA . GLN A 1 448 ? 13.775 -2.059 -19.533 1.00 94.38 448 GLN A CA 1
ATOM 3443 C C . GLN A 1 448 ? 12.745 -2.476 -18.489 1.00 94.38 448 GLN A C 1
ATOM 3445 O O . GLN A 1 448 ? 11.657 -2.928 -18.842 1.00 94.38 448 GLN A O 1
ATOM 3450 N N . THR A 1 449 ? 13.084 -2.306 -17.214 1.00 95.38 449 THR A N 1
ATOM 3451 C CA . THR A 1 449 ? 12.180 -2.572 -16.092 1.00 95.38 449 THR A CA 1
ATOM 3452 C C . THR A 1 449 ? 11.691 -1.250 -15.523 1.00 95.38 449 THR A C 1
ATOM 3454 O O . THR A 1 449 ? 12.488 -0.386 -15.164 1.00 95.38 449 THR A O 1
ATOM 3457 N N . PHE A 1 450 ? 10.377 -1.099 -15.429 1.00 95.56 450 PHE A N 1
ATOM 3458 C CA . PHE A 1 450 ? 9.732 0.074 -14.859 1.00 95.56 450 PHE A CA 1
ATOM 3459 C C . PHE A 1 450 ? 9.122 -0.294 -13.520 1.00 95.56 450 PHE A C 1
ATOM 3461 O O . PHE A 1 450 ? 8.447 -1.315 -13.410 1.00 95.56 450 PHE A O 1
ATOM 3468 N N . GLU A 1 451 ? 9.334 0.550 -12.514 1.00 96.38 451 GLU A N 1
ATOM 3469 C CA . GLU A 1 451 ? 8.840 0.313 -11.162 1.00 96.38 451 GLU A CA 1
ATOM 3470 C C . GLU A 1 451 ? 8.138 1.551 -10.603 1.00 96.38 451 GLU A C 1
ATOM 3472 O O . GLU A 1 451 ? 8.548 2.688 -10.838 1.00 96.38 451 GLU A O 1
ATOM 3477 N N . ILE A 1 452 ? 7.104 1.326 -9.800 1.00 97.75 452 ILE A N 1
ATOM 3478 C CA . ILE A 1 452 ? 6.484 2.316 -8.922 1.00 97.75 452 ILE A CA 1
ATOM 3479 C C . ILE A 1 452 ? 6.574 1.749 -7.509 1.00 97.75 452 ILE A C 1
ATOM 3481 O O . ILE A 1 452 ? 5.966 0.721 -7.205 1.00 97.75 452 ILE A O 1
ATOM 3485 N N . ARG A 1 453 ? 7.353 2.411 -6.648 1.00 97.88 453 ARG A N 1
ATOM 3486 C CA . ARG A 1 453 ? 7.597 1.975 -5.267 1.00 97.88 453 ARG A CA 1
ATOM 3487 C C . ARG A 1 453 ? 6.892 2.905 -4.293 1.00 97.88 453 ARG A C 1
ATOM 3489 O O . ARG A 1 453 ? 7.214 4.092 -4.231 1.00 97.88 453 ARG A O 1
ATOM 3496 N N . VAL A 1 454 ? 5.938 2.364 -3.546 1.00 98.19 454 VAL A N 1
ATOM 3497 C CA . VAL A 1 454 ? 5.161 3.080 -2.533 1.00 98.19 454 VAL A CA 1
ATOM 3498 C C . VAL A 1 454 ? 5.596 2.605 -1.153 1.00 98.19 454 VAL A C 1
ATOM 3500 O O . VAL A 1 454 ? 5.363 1.454 -0.796 1.00 98.19 454 VAL A O 1
ATOM 3503 N N . ASP A 1 455 ? 6.203 3.494 -0.374 1.00 97.31 455 ASP A N 1
ATOM 3504 C CA . ASP A 1 455 ? 6.697 3.207 0.974 1.00 97.31 455 ASP A CA 1
ATOM 3505 C C . ASP A 1 455 ? 5.731 3.768 2.012 1.00 97.31 455 ASP A C 1
ATOM 3507 O O . ASP A 1 455 ? 5.286 4.913 1.894 1.00 97.31 455 ASP A O 1
ATOM 3511 N N . ALA A 1 456 ? 5.425 2.985 3.042 1.00 96.75 456 ALA A N 1
ATOM 3512 C CA . ALA A 1 456 ? 4.762 3.483 4.239 1.00 96.75 456 ALA A CA 1
ATOM 3513 C C . ALA A 1 456 ? 5.683 4.456 4.990 1.00 96.75 456 ALA A C 1
ATOM 3515 O O . ALA A 1 456 ? 6.885 4.222 5.116 1.00 96.75 456 ALA A O 1
ATOM 3516 N N . LEU A 1 457 ? 5.118 5.539 5.525 1.00 94.25 457 LEU A N 1
ATOM 3517 C CA . LEU A 1 457 ? 5.848 6.474 6.394 1.00 94.25 457 LEU A CA 1
ATOM 3518 C C . LEU A 1 457 ? 5.813 6.071 7.871 1.00 94.25 457 LEU A C 1
ATOM 3520 O O . LEU A 1 457 ? 6.553 6.626 8.684 1.00 94.25 457 LEU A O 1
ATOM 3524 N N . PHE A 1 458 ? 4.979 5.094 8.216 1.00 92.81 458 PHE A N 1
ATOM 3525 C CA . PHE A 1 458 ? 4.883 4.528 9.553 1.00 92.81 458 PHE A CA 1
ATOM 3526 C C . PHE A 1 458 ? 5.400 3.082 9.573 1.00 92.81 458 PHE A C 1
ATOM 3528 O O . PHE A 1 458 ? 5.228 2.368 8.584 1.00 92.81 458 PHE A O 1
ATOM 3535 N N . PRO A 1 459 ? 6.016 2.643 10.688 1.00 92.06 459 PRO A N 1
ATOM 3536 C CA . PRO A 1 459 ? 6.521 1.281 10.816 1.00 92.06 459 PRO A CA 1
ATOM 3537 C C . PRO A 1 459 ? 5.440 0.202 10.691 1.00 92.06 459 PRO A C 1
ATOM 3539 O O . PRO A 1 459 ? 4.258 0.444 10.954 1.00 92.06 459 PRO A O 1
ATOM 3542 N N . GLU A 1 460 ? 5.876 -1.019 10.391 1.00 91.88 460 GLU A N 1
ATOM 3543 C CA . GLU A 1 460 ? 5.037 -2.221 10.283 1.00 91.88 460 GLU A CA 1
ATOM 3544 C C . GLU A 1 460 ? 4.370 -2.639 11.595 1.00 91.88 460 GLU A C 1
ATOM 3546 O O . GLU A 1 460 ? 3.477 -3.484 11.589 1.00 91.88 460 GLU A O 1
ATOM 3551 N N . GLU A 1 461 ? 4.796 -2.072 12.723 1.00 88.69 461 GLU A N 1
ATOM 3552 C CA . GLU A 1 461 ? 4.107 -2.174 14.010 1.00 88.69 461 GLU A CA 1
ATOM 3553 C C . GLU A 1 461 ? 2.820 -1.319 14.074 1.00 88.69 461 GLU A C 1
ATOM 3555 O O . GLU A 1 461 ? 2.058 -1.435 15.033 1.00 88.69 461 GLU A O 1
ATOM 3560 N N . PHE A 1 462 ? 2.571 -0.448 13.087 1.00 90.88 462 PHE A N 1
ATOM 3561 C CA . PHE A 1 462 ? 1.339 0.342 12.961 1.00 90.88 462 PHE A CA 1
ATOM 3562 C C . PHE A 1 462 ? 0.532 -0.024 11.719 1.00 90.88 462 PHE A C 1
ATOM 3564 O O . PHE A 1 462 ? -0.670 -0.233 11.843 1.00 90.88 462 PHE A O 1
ATOM 3571 N N . TYR A 1 463 ? 1.178 -0.084 10.551 1.00 94.56 463 TYR A N 1
ATOM 3572 C CA . TYR A 1 463 ? 0.511 -0.352 9.277 1.00 94.56 463 TYR A CA 1
ATOM 3573 C C . TYR A 1 463 ? 1.301 -1.366 8.463 1.00 94.56 463 TYR A C 1
ATOM 3575 O O . TYR A 1 463 ? 2.502 -1.193 8.256 1.00 94.56 463 TYR A O 1
ATOM 3583 N N . ARG A 1 464 ? 0.620 -2.394 7.963 1.00 95.62 464 ARG A N 1
ATOM 3584 C CA . ARG A 1 464 ? 1.203 -3.389 7.058 1.00 95.62 464 ARG A CA 1
ATOM 3585 C C . ARG A 1 464 ? 0.479 -3.360 5.732 1.00 95.62 464 ARG A C 1
ATOM 3587 O O . ARG A 1 464 ? -0.747 -3.357 5.698 1.00 95.62 464 ARG A O 1
ATOM 3594 N N . TYR A 1 465 ? 1.233 -3.338 4.641 1.00 97.75 465 TYR A N 1
ATOM 3595 C CA . TYR A 1 465 ? 0.621 -3.393 3.320 1.00 97.75 465 TYR A CA 1
ATOM 3596 C C . TYR A 1 465 ? 0.154 -4.806 2.978 1.00 97.75 465 TYR A C 1
ATOM 3598 O O . TYR A 1 465 ? 0.840 -5.786 3.259 1.00 97.75 465 TYR A O 1
ATOM 3606 N N . ALA A 1 466 ? -0.999 -4.875 2.322 1.00 97.38 466 ALA A N 1
ATOM 3607 C CA . ALA A 1 466 ? -1.543 -6.048 1.648 1.00 97.38 466 ALA A CA 1
ATOM 3608 C C . ALA A 1 466 ? -1.928 -5.659 0.211 1.00 97.38 466 ALA A C 1
ATOM 3610 O O . ALA A 1 466 ? -2.122 -4.481 -0.090 1.00 97.38 466 ALA A O 1
ATOM 3611 N N . ALA A 1 467 ? -1.993 -6.615 -0.714 1.00 96.44 467 ALA A N 1
ATOM 3612 C CA . ALA A 1 467 ? -2.290 -6.294 -2.107 1.00 96.44 467 ALA A CA 1
ATOM 3613 C C . ALA A 1 467 ? -3.798 -6.073 -2.276 1.00 96.44 467 ALA A C 1
ATOM 3615 O O . ALA A 1 467 ? -4.602 -6.885 -1.822 1.00 96.44 467 ALA A O 1
ATOM 3616 N N . LEU A 1 468 ? -4.193 -4.989 -2.944 1.00 96.69 468 LEU A N 1
ATOM 3617 C CA . LEU A 1 468 ? -5.589 -4.763 -3.306 1.00 96.69 468 LEU A CA 1
ATOM 3618 C C . LEU A 1 468 ? -5.922 -5.517 -4.600 1.00 96.69 468 LEU A C 1
ATOM 3620 O O . LEU A 1 468 ? -5.624 -5.059 -5.709 1.00 96.69 468 LEU A O 1
ATOM 3624 N N . GLU A 1 469 ? -6.542 -6.686 -4.453 1.00 91.81 469 GLU A N 1
ATOM 3625 C CA . GLU A 1 469 ? -6.938 -7.525 -5.583 1.00 91.81 469 GLU A CA 1
ATOM 3626 C C . GLU A 1 469 ? -7.933 -6.811 -6.513 1.00 91.81 469 GLU A C 1
ATOM 3628 O O . GLU A 1 469 ? -8.884 -6.165 -6.077 1.00 91.81 469 GLU A O 1
ATOM 3633 N N . GLY A 1 470 ? -7.717 -6.932 -7.825 1.00 91.19 470 GLY A N 1
ATOM 3634 C CA . GLY A 1 470 ? -8.627 -6.410 -8.850 1.00 91.19 470 GLY A CA 1
ATOM 3635 C C . GLY A 1 470 ? -8.548 -4.903 -9.123 1.00 91.19 470 GLY A C 1
ATOM 3636 O O . GLY A 1 470 ? -9.226 -4.432 -10.036 1.00 91.19 470 GLY A O 1
ATOM 3637 N N . PHE A 1 471 ? -7.730 -4.139 -8.391 1.00 95.31 471 PHE A N 1
ATOM 3638 C CA . PHE A 1 471 ? -7.540 -2.709 -8.666 1.00 95.31 471 PHE A CA 1
ATOM 3639 C C . PHE A 1 471 ? -6.334 -2.423 -9.567 1.00 95.31 471 PHE A C 1
ATOM 3641 O O . PHE A 1 471 ? -6.431 -1.587 -10.475 1.00 95.31 471 PHE A O 1
ATOM 3648 N N . THR A 1 472 ? -5.214 -3.101 -9.297 1.00 96.00 472 THR A N 1
ATOM 3649 C CA . THR A 1 472 ? -3.946 -2.889 -9.999 1.00 96.00 472 THR A CA 1
ATOM 3650 C C . THR A 1 472 ? -4.045 -3.311 -11.459 1.00 96.00 472 THR A C 1
ATOM 3652 O O . THR A 1 472 ? -4.392 -4.452 -11.752 1.00 96.00 472 THR A O 1
ATOM 3655 N N . GLU A 1 473 ? -3.706 -2.401 -12.373 1.00 95.56 473 GLU A N 1
ATOM 3656 C CA . GLU A 1 473 ? -3.704 -2.669 -13.813 1.00 95.56 473 GLU A CA 1
ATOM 3657 C C . GLU A 1 473 ? -2.840 -1.660 -14.589 1.00 95.56 473 GLU A C 1
ATOM 3659 O O . GLU A 1 473 ? -2.494 -0.584 -14.095 1.00 95.56 473 GLU A O 1
ATOM 3664 N N . ILE A 1 474 ? -2.541 -1.990 -15.844 1.00 95.75 474 ILE A N 1
ATOM 3665 C CA . ILE A 1 474 ? -2.041 -1.046 -16.847 1.00 95.75 474 ILE A CA 1
ATOM 3666 C C . ILE A 1 474 ? -3.182 -0.792 -17.830 1.00 95.75 474 ILE A C 1
ATOM 3668 O O . ILE A 1 474 ? -3.730 -1.735 -18.403 1.00 95.75 474 ILE A O 1
ATOM 3672 N N . SER A 1 475 ? -3.542 0.474 -18.035 1.00 94.25 475 SER A N 1
ATOM 3673 C CA . SER A 1 475 ? -4.565 0.865 -19.005 1.00 94.25 475 SER A CA 1
ATOM 3674 C C . SER A 1 475 ? -4.177 0.407 -20.416 1.00 94.25 475 SER A C 1
ATOM 3676 O O . SER A 1 475 ? -3.080 0.732 -20.865 1.00 94.25 475 SER A O 1
ATOM 3678 N N . PRO A 1 476 ? -5.061 -0.261 -21.181 1.00 91.38 476 PRO A N 1
ATOM 3679 C CA . PRO A 1 476 ? -4.804 -0.576 -22.590 1.00 91.38 476 PRO A CA 1
ATOM 3680 C C . PRO A 1 476 ? -4.623 0.666 -23.478 1.00 91.38 476 PRO A C 1
ATOM 3682 O O . PRO A 1 476 ? -4.070 0.572 -24.569 1.00 91.38 476 PRO A O 1
ATOM 3685 N N . GLU A 1 477 ? -5.095 1.829 -23.021 1.00 92.50 477 GLU A N 1
ATOM 3686 C CA . GLU A 1 477 ? -4.977 3.125 -23.701 1.00 92.50 477 GLU A CA 1
ATOM 3687 C C . GLU A 1 477 ? -3.852 3.982 -23.084 1.00 92.50 477 GLU A C 1
ATOM 3689 O O . GLU A 1 477 ? -3.957 5.206 -23.011 1.00 92.50 477 GLU A O 1
ATOM 3694 N N . HIS A 1 478 ? -2.773 3.343 -22.617 1.00 92.00 478 HIS A N 1
ATOM 3695 C CA . HIS A 1 478 ? -1.660 4.001 -21.920 1.00 92.00 478 HIS A CA 1
ATOM 3696 C C . HIS A 1 478 ? -0.876 5.012 -22.781 1.00 92.00 478 HIS A C 1
ATOM 3698 O O . HIS A 1 478 ? -0.215 5.886 -22.222 1.00 92.00 478 HIS A O 1
ATOM 3704 N N . GLY A 1 479 ? -0.950 4.917 -24.114 1.00 89.88 479 GLY A N 1
ATOM 3705 C CA . GLY A 1 479 ? -0.386 5.906 -25.045 1.00 89.88 479 GLY A CA 1
ATOM 3706 C C . GLY A 1 479 ? 1.124 5.812 -25.312 1.00 89.88 479 GLY A C 1
ATOM 3707 O O . GLY A 1 479 ? 1.674 6.733 -25.903 1.00 89.88 479 GLY A O 1
ATOM 3708 N N . GLU A 1 480 ? 1.776 4.719 -24.907 1.00 91.44 480 GLU A N 1
ATOM 3709 C CA . GLU A 1 480 ? 3.209 4.468 -25.142 1.00 91.44 480 GLU A CA 1
ATOM 3710 C C . GLU A 1 480 ? 3.400 3.622 -26.409 1.00 91.44 480 GLU A C 1
ATOM 3712 O O . GLU A 1 480 ? 2.798 2.556 -26.527 1.00 91.44 480 GLU A O 1
ATOM 3717 N N . ASP A 1 481 ? 4.242 4.086 -27.335 1.00 88.56 481 ASP A N 1
ATOM 3718 C CA . ASP A 1 481 ? 4.453 3.469 -28.657 1.00 88.56 481 ASP A CA 1
ATOM 3719 C C . ASP A 1 481 ? 5.919 3.042 -28.907 1.00 88.56 481 ASP A C 1
ATOM 3721 O O . ASP A 1 481 ? 6.207 2.312 -29.862 1.00 88.56 481 ASP A O 1
ATOM 3725 N N . GLU A 1 482 ? 6.876 3.490 -28.088 1.00 88.12 482 GLU A N 1
ATOM 3726 C CA . GLU A 1 482 ? 8.294 3.123 -28.191 1.00 88.12 482 GLU A CA 1
ATOM 3727 C C . GLU A 1 482 ? 8.569 1.768 -27.526 1.00 88.12 482 GLU A C 1
ATOM 3729 O O . GLU A 1 482 ? 9.396 0.988 -28.017 1.00 88.12 482 GLU A O 1
ATOM 3734 N N . PHE A 1 483 ? 7.831 1.439 -26.464 1.00 91.00 483 PHE A N 1
ATOM 3735 C CA . PHE A 1 483 ? 7.958 0.191 -25.712 1.00 91.00 483 PHE A CA 1
ATOM 3736 C C . PHE A 1 483 ? 6.690 -0.658 -25.754 1.00 91.00 483 PHE A C 1
ATOM 3738 O O . PHE A 1 483 ? 5.572 -0.157 -25.763 1.00 91.00 483 PHE A O 1
ATOM 3745 N N . ARG A 1 484 ? 6.870 -1.982 -25.736 1.00 90.62 484 ARG A N 1
ATOM 3746 C CA . ARG A 1 484 ? 5.770 -2.932 -25.538 1.00 90.62 484 ARG A CA 1
ATOM 3747 C C . ARG A 1 484 ? 5.659 -3.247 -24.063 1.00 90.62 484 ARG A C 1
ATOM 3749 O O . ARG A 1 484 ? 6.551 -3.899 -23.542 1.00 90.62 484 ARG A O 1
ATOM 3756 N N . LEU A 1 485 ? 4.580 -2.839 -23.413 1.00 90.56 485 LEU A N 1
ATOM 3757 C CA . LEU A 1 485 ? 4.357 -3.163 -22.007 1.00 90.56 485 LEU A CA 1
ATOM 3758 C C . LEU A 1 485 ? 3.995 -4.651 -21.887 1.00 90.56 485 LEU A C 1
ATOM 3760 O O . LEU A 1 485 ? 3.107 -5.131 -22.600 1.00 90.56 485 LEU A O 1
ATOM 3764 N N . THR A 1 486 ? 4.716 -5.393 -21.044 1.00 90.25 486 THR A N 1
ATO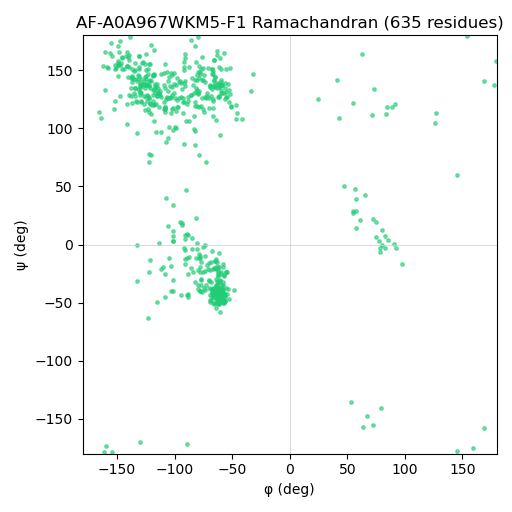M 3765 C CA . THR A 1 486 ? 4.418 -6.802 -20.745 1.00 90.25 486 THR A CA 1
ATOM 3766 C C . THR A 1 486 ? 3.455 -6.924 -19.560 1.00 90.25 486 THR A C 1
ATOM 3768 O O . THR A 1 486 ? 2.855 -5.941 -19.120 1.00 90.25 486 THR A O 1
ATOM 3771 N N . GLU A 1 487 ? 3.249 -8.151 -19.076 1.00 91.25 487 GLU A N 1
ATOM 3772 C CA . GLU A 1 487 ? 2.516 -8.387 -17.834 1.00 91.25 487 GLU A CA 1
ATOM 3773 C C . GLU A 1 487 ? 3.215 -7.688 -16.661 1.00 91.25 487 GLU A C 1
ATOM 3775 O O . GLU A 1 487 ? 4.444 -7.630 -16.591 1.00 91.25 487 GLU A O 1
ATOM 3780 N N . PHE A 1 488 ? 2.408 -7.133 -15.759 1.00 94.00 488 PHE A N 1
ATOM 3781 C CA . PHE A 1 488 ? 2.893 -6.484 -14.551 1.00 94.00 488 PHE A CA 1
ATOM 3782 C C . PHE A 1 488 ? 2.947 -7.473 -13.389 1.00 94.00 488 PHE A C 1
ATOM 3784 O O . PHE A 1 488 ? 2.191 -8.444 -13.334 1.00 94.00 488 PHE A O 1
ATOM 3791 N N . GLU A 1 489 ? 3.785 -7.160 -12.414 1.00 95.75 489 GLU A N 1
ATOM 3792 C CA . GLU A 1 489 ? 3.899 -7.862 -11.149 1.00 95.75 489 GLU A CA 1
ATOM 3793 C C . GLU A 1 489 ? 3.711 -6.875 -9.992 1.00 95.75 489 GLU A C 1
ATOM 3795 O O . GLU A 1 489 ? 4.026 -5.685 -10.081 1.00 95.75 489 GLU A O 1
ATOM 3800 N N . THR A 1 490 ? 3.179 -7.376 -8.880 1.00 96.44 490 THR A N 1
ATOM 3801 C CA . THR A 1 490 ? 3.111 -6.628 -7.622 1.00 96.44 490 THR A CA 1
ATOM 3802 C C . THR A 1 490 ? 3.759 -7.424 -6.516 1.00 96.44 490 THR A C 1
ATOM 3804 O O . THR A 1 490 ? 3.501 -8.620 -6.380 1.00 96.44 490 THR A O 1
ATOM 3807 N N . SER A 1 491 ? 4.542 -6.755 -5.681 1.00 96.88 491 SER A N 1
ATOM 3808 C CA . SER A 1 491 ? 5.155 -7.366 -4.507 1.00 96.88 491 SER A CA 1
ATOM 3809 C C . SER A 1 491 ? 5.031 -6.464 -3.289 1.00 96.88 491 SER A C 1
ATOM 3811 O O . SER A 1 491 ? 5.005 -5.235 -3.394 1.00 96.88 491 SER A O 1
ATOM 3813 N N . ILE A 1 492 ? 4.950 -7.096 -2.122 1.00 97.31 492 ILE A N 1
ATOM 3814 C CA . ILE A 1 492 ? 5.000 -6.423 -0.829 1.00 97.31 492 ILE A CA 1
ATOM 3815 C C . ILE A 1 492 ? 6.264 -6.890 -0.134 1.00 97.31 492 ILE A C 1
ATOM 3817 O O . ILE A 1 492 ? 6.545 -8.084 -0.055 1.00 97.31 492 ILE A O 1
ATOM 3821 N N . SER A 1 493 ? 7.052 -5.928 0.320 1.00 95.50 493 SER A N 1
ATOM 3822 C CA . SER A 1 493 ? 8.343 -6.156 0.956 1.00 95.50 493 SER A CA 1
ATOM 3823 C C . SER A 1 493 ? 8.515 -5.216 2.140 1.00 95.50 493 SER A C 1
ATOM 3825 O O . SER A 1 493 ? 7.813 -4.213 2.248 1.00 95.50 493 SER A O 1
ATOM 3827 N N . SER A 1 494 ? 9.463 -5.527 3.015 1.00 91.81 494 SER A N 1
ATOM 3828 C CA . SER A 1 494 ? 9.827 -4.667 4.139 1.00 91.81 494 SER A CA 1
ATOM 3829 C C . SER A 1 494 ? 11.139 -3.950 3.830 1.00 91.81 494 SER A C 1
ATOM 3831 O O . SER A 1 494 ? 12.089 -4.556 3.332 1.00 91.81 494 SER A O 1
ATOM 3833 N N . THR A 1 495 ? 11.214 -2.658 4.138 1.00 88.56 495 THR A N 1
ATOM 3834 C CA . THR A 1 495 ? 12.444 -1.863 4.072 1.00 88.56 495 THR A CA 1
ATOM 3835 C C . THR A 1 495 ? 12.812 -1.380 5.467 1.00 88.56 495 THR A C 1
ATOM 3837 O O . THR A 1 495 ? 11.953 -0.905 6.205 1.00 88.56 495 THR A O 1
ATOM 3840 N N . SER A 1 496 ? 14.087 -1.486 5.836 1.00 85.56 496 SER A N 1
ATOM 3841 C CA . SER A 1 496 ? 14.570 -1.003 7.133 1.00 85.56 496 SER A CA 1
ATOM 3842 C C . SER A 1 496 ? 15.147 0.403 7.016 1.00 85.56 496 SER A C 1
ATOM 3844 O O . SER A 1 496 ? 15.842 0.712 6.043 1.00 85.56 496 SER A O 1
ATOM 3846 N N . ASP A 1 497 ? 14.896 1.249 8.010 1.00 80.44 497 ASP A N 1
ATOM 3847 C CA . ASP A 1 497 ? 15.579 2.534 8.140 1.00 80.44 497 ASP A CA 1
ATOM 3848 C C . ASP A 1 497 ? 16.917 2.405 8.891 1.00 80.44 497 ASP A C 1
ATOM 3850 O O . ASP A 1 497 ? 17.296 1.347 9.398 1.00 80.44 497 ASP A O 1
ATOM 3854 N N . SER A 1 498 ? 17.657 3.513 8.991 1.00 74.06 498 SER A N 1
ATOM 3855 C CA . SER A 1 498 ? 18.918 3.560 9.746 1.00 74.06 498 SER A CA 1
ATOM 3856 C C . SER A 1 498 ? 18.754 3.350 11.258 1.00 74.06 498 SER A C 1
ATOM 3858 O O . SER A 1 498 ? 19.753 3.186 11.955 1.00 74.06 498 SER A O 1
ATOM 3860 N N . GLY A 1 499 ? 17.525 3.430 11.774 1.00 71.75 499 GLY A N 1
ATOM 3861 C CA . GLY A 1 499 ? 17.174 3.204 13.173 1.00 71.75 499 GLY A CA 1
ATOM 3862 C C . GLY A 1 499 ? 16.781 1.758 13.486 1.00 71.75 499 GLY A C 1
ATOM 3863 O O . GLY A 1 499 ? 16.537 1.461 14.653 1.00 71.75 499 GLY A O 1
ATOM 3864 N N . GLY A 1 500 ? 16.737 0.871 12.484 1.00 73.62 500 GLY A N 1
ATOM 3865 C CA . GLY A 1 500 ? 16.343 -0.533 12.632 1.00 73.62 500 GLY A CA 1
ATOM 3866 C C . GLY A 1 500 ? 14.827 -0.770 12.617 1.00 73.62 500 GLY A C 1
ATOM 3867 O O . GLY A 1 500 ? 14.392 -1.894 12.867 1.00 73.62 500 GLY A O 1
ATOM 3868 N N . LEU A 1 501 ? 14.016 0.255 12.330 1.00 83.50 501 LEU A N 1
ATOM 3869 C CA . LEU A 1 501 ? 12.569 0.107 12.149 1.00 83.50 501 LEU A CA 1
ATOM 3870 C C . LEU A 1 501 ? 12.268 -0.407 10.741 1.00 83.50 501 LEU A C 1
ATOM 3872 O O . LEU A 1 501 ? 12.913 0.009 9.778 1.00 83.50 501 LEU A O 1
ATOM 3876 N N . THR A 1 502 ? 11.278 -1.294 10.625 1.00 89.62 502 THR A N 1
ATOM 3877 C CA . THR A 1 502 ? 10.827 -1.845 9.341 1.00 89.62 502 THR A CA 1
ATOM 3878 C C . THR A 1 502 ? 9.555 -1.151 8.872 1.00 89.62 502 THR A C 1
ATOM 3880 O O . THR A 1 502 ? 8.653 -0.889 9.663 1.00 89.62 502 THR A O 1
ATOM 3883 N N . PHE A 1 503 ? 9.488 -0.851 7.578 1.00 93.94 503 PHE A N 1
ATOM 3884 C CA . PHE A 1 503 ? 8.378 -0.172 6.911 1.00 93.94 503 PHE A CA 1
ATOM 3885 C C . PHE A 1 503 ? 7.918 -1.015 5.725 1.00 93.94 503 PHE A C 1
ATOM 3887 O O . PHE A 1 503 ? 8.752 -1.568 5.004 1.00 93.94 503 PHE A O 1
ATOM 3894 N N . SER A 1 504 ? 6.610 -1.087 5.485 1.00 96.62 504 SER A N 1
ATOM 3895 C CA . SER A 1 504 ? 6.089 -1.786 4.311 1.00 96.62 504 SER A CA 1
ATOM 3896 C C . SER A 1 504 ? 6.337 -0.993 3.025 1.00 96.62 504 SER A C 1
ATOM 3898 O O . SER A 1 504 ? 6.152 0.224 2.974 1.00 96.62 504 SER A O 1
ATOM 3900 N N . ARG A 1 505 ? 6.709 -1.706 1.963 1.00 97.81 505 ARG A N 1
ATOM 3901 C CA . ARG A 1 505 ? 6.831 -1.221 0.588 1.00 97.81 505 ARG A CA 1
ATOM 3902 C C . ARG A 1 505 ? 5.944 -2.053 -0.321 1.00 97.81 505 ARG A C 1
ATOM 3904 O O . ARG A 1 505 ? 6.073 -3.275 -0.369 1.00 97.81 505 ARG A O 1
ATOM 3911 N N . PHE A 1 506 ? 5.109 -1.375 -1.093 1.00 98.31 506 PHE A N 1
ATOM 3912 C CA . PHE A 1 506 ? 4.412 -1.940 -2.238 1.00 98.31 506 PHE A CA 1
ATOM 3913 C C . PHE A 1 506 ? 5.176 -1.570 -3.509 1.00 98.31 506 PHE A C 1
ATOM 3915 O O . PHE A 1 506 ? 5.417 -0.390 -3.771 1.00 98.31 506 PHE A O 1
ATOM 3922 N N . THR A 1 507 ? 5.562 -2.570 -4.294 1.00 98.06 507 THR A N 1
ATOM 3923 C CA . THR A 1 507 ? 6.247 -2.383 -5.574 1.00 98.06 507 THR A CA 1
ATOM 3924 C C . THR A 1 507 ? 5.357 -2.905 -6.685 1.00 98.06 507 THR A C 1
ATOM 3926 O O . THR A 1 507 ? 5.020 -4.087 -6.707 1.00 98.06 507 THR A O 1
ATOM 3929 N N . PHE A 1 508 ? 5.017 -2.025 -7.616 1.00 97.56 508 PHE A N 1
ATOM 3930 C CA . PHE A 1 508 ? 4.437 -2.373 -8.905 1.00 97.56 508 PHE A CA 1
ATOM 3931 C C . PHE A 1 508 ? 5.546 -2.338 -9.955 1.00 97.56 508 PHE A C 1
ATOM 3933 O O . PHE A 1 508 ? 6.231 -1.321 -10.063 1.00 97.56 508 PHE A O 1
ATOM 3940 N N . SER A 1 509 ? 5.732 -3.413 -10.715 1.00 96.50 509 SER A N 1
ATOM 3941 C CA . SER A 1 509 ? 6.787 -3.515 -11.725 1.00 96.50 509 SER A CA 1
ATOM 3942 C C . SER A 1 509 ? 6.284 -4.137 -13.024 1.00 96.50 509 SER A C 1
ATOM 3944 O O . SER A 1 509 ? 5.354 -4.937 -13.027 1.00 96.50 509 SER A O 1
ATOM 3946 N N . TYR A 1 510 ? 6.890 -3.766 -14.148 1.00 95.38 510 TYR A N 1
ATOM 3947 C CA . TYR A 1 510 ? 6.681 -4.432 -15.434 1.00 95.38 510 TYR A CA 1
ATOM 3948 C C . TYR A 1 510 ? 7.933 -4.316 -16.301 1.00 95.38 510 TYR A C 1
ATOM 3950 O O . TYR A 1 510 ? 8.709 -3.362 -16.187 1.00 95.38 510 TYR A O 1
ATOM 3958 N N . GLU A 1 511 ? 8.129 -5.290 -17.183 1.00 95.25 511 GLU A N 1
ATOM 3959 C CA . GLU A 1 511 ? 9.169 -5.226 -18.204 1.00 95.25 511 GLU A CA 1
ATOM 3960 C C . GLU A 1 511 ? 8.612 -4.604 -19.490 1.00 95.25 511 GLU A C 1
ATOM 3962 O O . GLU A 1 511 ? 7.427 -4.700 -19.816 1.00 95.25 511 GLU A O 1
ATOM 3967 N N . ALA A 1 512 ? 9.471 -3.939 -20.252 1.00 95.19 512 ALA A N 1
ATOM 3968 C CA . ALA A 1 512 ? 9.086 -3.378 -21.533 1.00 95.19 512 ALA A CA 1
ATOM 3969 C C . ALA A 1 512 ? 10.221 -3.546 -22.554 1.00 95.19 512 ALA A C 1
ATOM 3971 O O . ALA A 1 512 ? 11.223 -2.825 -22.505 1.00 95.19 512 ALA A O 1
ATOM 3972 N N . PRO A 1 513 ? 10.116 -4.504 -23.494 1.00 95.44 513 PRO A N 1
ATOM 3973 C CA . PRO A 1 513 ? 11.012 -4.570 -24.637 1.00 95.44 513 PRO A CA 1
ATOM 3974 C C . PRO A 1 513 ? 10.663 -3.499 -25.672 1.00 95.44 513 PRO A C 1
ATOM 3976 O O . PRO A 1 513 ? 9.495 -3.267 -26.005 1.00 95.44 513 PRO A O 1
ATOM 3979 N N . ARG A 1 514 ? 11.694 -2.910 -26.272 1.00 93.31 514 ARG A N 1
ATOM 3980 C CA . ARG A 1 514 ? 11.551 -1.848 -27.272 1.00 93.31 514 ARG A CA 1
ATOM 3981 C C . ARG A 1 514 ? 10.892 -2.323 -28.577 1.00 93.31 514 ARG A C 1
ATOM 3983 O O . ARG A 1 514 ? 11.094 -3.454 -29.040 1.00 93.31 514 ARG A O 1
ATOM 3990 N N . HIS A 1 515 ? 10.125 -1.448 -29.226 1.00 93.62 515 HIS A N 1
ATOM 3991 C CA . HIS A 1 515 ? 9.649 -1.644 -30.593 1.00 93.62 515 HIS A CA 1
ATOM 3992 C C . HIS A 1 515 ? 10.779 -1.428 -31.610 1.00 93.62 515 HIS A C 1
ATOM 3994 O O . HIS A 1 515 ? 11.263 -0.323 -31.834 1.00 93.62 515 HIS A O 1
ATOM 4000 N N . LEU A 1 516 ? 11.169 -2.496 -32.307 1.00 93.50 516 LEU A N 1
ATOM 4001 C CA . LEU A 1 516 ? 12.317 -2.469 -33.224 1.00 93.50 516 LEU A CA 1
ATOM 4002 C C . LEU A 1 516 ? 12.023 -1.882 -34.613 1.00 93.50 516 LEU A C 1
ATOM 4004 O O . LEU A 1 516 ? 12.954 -1.646 -35.381 1.00 93.50 516 LEU A O 1
ATOM 4008 N N . SER A 1 517 ? 10.755 -1.665 -34.972 1.00 92.69 517 SER A N 1
ATOM 4009 C CA . SER A 1 517 ? 10.352 -1.264 -36.330 1.00 92.69 517 SER A CA 1
ATOM 4010 C C . SER A 1 517 ? 11.038 0.029 -36.773 1.00 92.69 517 SER A C 1
ATOM 4012 O O . SER A 1 517 ? 11.677 0.053 -37.827 1.00 92.69 517 SER A O 1
ATOM 4014 N N . TYR A 1 518 ? 10.982 1.075 -35.947 1.00 91.19 518 TYR A N 1
ATOM 4015 C CA . TYR A 1 518 ? 11.645 2.348 -36.216 1.00 91.19 518 TYR A CA 1
ATOM 4016 C C . TYR A 1 518 ? 13.152 2.165 -36.445 1.00 91.19 518 TYR A C 1
ATOM 4018 O O . TYR A 1 518 ? 13.682 2.618 -37.457 1.00 91.19 518 TYR A O 1
ATOM 4026 N N . TYR A 1 519 ? 13.835 1.434 -35.563 1.00 91.94 519 TYR A N 1
ATOM 4027 C CA . TYR A 1 519 ? 15.282 1.220 -35.645 1.00 91.94 519 TYR A CA 1
ATOM 4028 C C . TYR A 1 519 ? 15.680 0.417 -36.887 1.00 91.94 519 TYR A C 1
ATOM 4030 O O . TYR A 1 519 ? 16.659 0.739 -37.560 1.00 91.94 519 TYR A O 1
ATOM 4038 N N . VAL A 1 520 ? 14.899 -0.597 -37.258 1.00 94.00 520 VAL A N 1
ATOM 4039 C CA . VAL A 1 520 ? 15.143 -1.374 -38.479 1.00 94.00 520 VAL A CA 1
ATOM 4040 C C . VAL A 1 520 ? 15.047 -0.487 -39.721 1.00 94.00 520 VAL A C 1
ATOM 4042 O O . VAL A 1 520 ? 15.978 -0.474 -40.529 1.00 94.00 520 VAL A O 1
ATOM 4045 N N . PHE A 1 521 ? 13.966 0.281 -39.873 1.00 93.75 521 PHE A N 1
ATOM 4046 C CA . PHE A 1 521 ? 13.730 1.067 -41.088 1.00 93.75 521 PHE A CA 1
ATOM 4047 C C . PHE A 1 521 ? 14.549 2.357 -41.162 1.00 93.75 521 PHE A C 1
ATOM 4049 O O . PHE A 1 521 ? 15.055 2.690 -42.234 1.00 93.75 521 PHE A O 1
ATOM 4056 N N . SER A 1 522 ? 14.704 3.064 -40.047 1.00 90.50 522 SER A N 1
ATOM 4057 C CA . SER A 1 522 ? 15.345 4.382 -40.002 1.00 90.50 522 SER A CA 1
ATOM 4058 C C . SER A 1 522 ? 16.850 4.315 -39.745 1.00 90.50 522 SER A C 1
ATOM 4060 O O . SER A 1 522 ? 17.545 5.293 -40.013 1.00 90.50 522 SER A O 1
ATOM 4062 N N . ILE A 1 523 ? 17.375 3.182 -39.255 1.00 92.12 523 ILE A N 1
ATOM 4063 C CA . ILE A 1 523 ? 18.797 3.047 -38.901 1.00 92.12 523 ILE A CA 1
ATOM 4064 C C . ILE A 1 523 ? 19.455 1.895 -39.652 1.00 92.12 523 ILE A C 1
ATOM 4066 O O . ILE A 1 523 ? 20.354 2.121 -40.465 1.00 92.12 523 ILE A O 1
ATOM 4070 N N . PHE A 1 524 ? 19.013 0.657 -39.420 1.00 93.75 524 PHE A N 1
ATOM 4071 C CA . PHE A 1 524 ? 19.714 -0.517 -39.947 1.00 93.75 524 PHE A CA 1
ATOM 4072 C C . PHE A 1 524 ? 19.631 -0.626 -41.476 1.00 93.75 524 PHE A C 1
ATOM 4074 O O . PHE A 1 524 ? 20.633 -0.960 -42.110 1.00 93.75 524 PHE A O 1
ATOM 4081 N N . ILE A 1 525 ? 18.491 -0.293 -42.096 1.00 95.19 525 ILE A N 1
ATOM 4082 C CA . ILE A 1 525 ? 18.368 -0.265 -43.564 1.00 95.19 525 ILE A CA 1
ATOM 4083 C C . ILE A 1 525 ? 19.286 0.803 -44.193 1.00 95.19 525 ILE A C 1
ATOM 4085 O O . ILE A 1 525 ? 20.050 0.444 -45.093 1.00 95.19 525 ILE A O 1
ATOM 4089 N N . PRO A 1 526 ? 19.298 2.077 -43.751 1.00 93.81 526 PRO A N 1
ATOM 4090 C CA . PRO A 1 526 ? 20.262 3.067 -44.239 1.00 93.81 526 PRO A CA 1
ATOM 4091 C C . PRO A 1 526 ? 21.727 2.647 -44.072 1.00 93.81 526 PRO A C 1
ATOM 4093 O O . PRO A 1 526 ? 22.501 2.776 -45.021 1.00 93.81 526 PRO A O 1
ATOM 4096 N N . ILE A 1 527 ? 22.103 2.080 -42.919 1.00 93.75 527 ILE A N 1
ATOM 4097 C CA . ILE A 1 527 ? 23.452 1.531 -42.692 1.00 93.75 527 ILE A CA 1
ATOM 4098 C C . ILE A 1 527 ? 23.772 0.453 -43.732 1.00 93.75 527 ILE A C 1
ATOM 4100 O O . ILE A 1 527 ? 24.826 0.503 -44.369 1.00 93.75 527 ILE A O 1
ATOM 4104 N N . LEU A 1 528 ? 22.853 -0.489 -43.956 1.00 94.88 528 LEU A N 1
ATOM 4105 C CA . LEU A 1 528 ? 23.021 -1.545 -44.950 1.00 94.88 528 LEU A CA 1
ATOM 4106 C C . LEU A 1 528 ? 23.186 -0.976 -46.368 1.00 94.88 528 LEU A C 1
ATOM 4108 O O . LEU A 1 528 ? 24.047 -1.438 -47.116 1.00 94.88 528 LEU A O 1
ATOM 4112 N N . LEU A 1 529 ? 22.417 0.052 -46.736 1.00 93.88 529 LEU A N 1
ATOM 4113 C CA . LEU A 1 529 ? 22.542 0.717 -48.036 1.00 93.88 529 LEU A CA 1
ATOM 4114 C C . LEU A 1 529 ? 23.904 1.403 -48.203 1.00 93.88 529 LEU A C 1
ATOM 4116 O O . LEU A 1 529 ? 24.509 1.274 -49.265 1.00 93.88 529 LEU A O 1
ATOM 4120 N N . ILE A 1 530 ? 24.423 2.066 -47.165 1.00 92.62 530 ILE A N 1
ATOM 4121 C CA . ILE A 1 530 ? 25.766 2.675 -47.169 1.00 92.62 530 ILE A CA 1
ATOM 4122 C C . ILE A 1 530 ? 26.850 1.605 -47.387 1.00 92.62 530 ILE A C 1
ATOM 4124 O O . ILE A 1 530 ? 27.778 1.820 -48.172 1.00 92.62 530 ILE A O 1
ATOM 4128 N N . ILE A 1 531 ? 26.720 0.436 -46.746 1.00 93.56 531 ILE A N 1
ATOM 4129 C CA . ILE A 1 531 ? 27.632 -0.706 -46.941 1.00 93.56 531 ILE A CA 1
ATOM 4130 C C . ILE A 1 531 ? 27.551 -1.219 -48.386 1.00 93.56 531 ILE A C 1
ATOM 4132 O O . ILE A 1 531 ? 28.583 -1.422 -49.027 1.00 93.56 531 ILE A O 1
ATOM 4136 N N . ILE A 1 532 ? 26.341 -1.398 -48.926 1.00 92.50 532 ILE A N 1
ATOM 4137 C CA . ILE A 1 532 ? 26.130 -1.895 -50.294 1.00 92.50 532 ILE A CA 1
ATOM 4138 C C . ILE A 1 532 ? 26.682 -0.911 -51.330 1.00 92.50 532 ILE A C 1
ATOM 4140 O O . ILE A 1 532 ? 27.368 -1.334 -52.259 1.00 92.50 532 ILE A O 1
ATOM 4144 N N . VAL A 1 533 ? 26.430 0.393 -51.178 1.00 89.69 533 VAL A N 1
ATOM 4145 C CA . VAL A 1 533 ? 26.959 1.422 -52.087 1.00 89.69 533 VAL A CA 1
ATOM 4146 C C . VAL A 1 533 ? 28.481 1.406 -52.071 1.00 89.69 533 VAL A C 1
ATOM 4148 O O . VAL A 1 533 ? 29.090 1.371 -53.138 1.00 89.69 533 VAL A O 1
ATOM 4151 N N . SER A 1 534 ? 29.097 1.346 -50.886 1.00 89.69 534 SER A N 1
ATOM 4152 C CA . SER A 1 534 ? 30.549 1.205 -50.767 1.00 89.69 534 SER A CA 1
ATOM 4153 C C . SER A 1 534 ? 31.050 -0.063 -51.463 1.00 89.69 534 SER A C 1
ATOM 4155 O O . SER A 1 534 ? 32.031 -0.004 -52.202 1.00 89.69 534 SER A O 1
ATOM 4157 N N . TRP A 1 535 ? 30.367 -1.196 -51.284 1.00 91.50 535 TRP A N 1
ATOM 4158 C CA . TRP A 1 535 ? 30.747 -2.467 -51.901 1.00 91.50 535 TRP A CA 1
ATOM 4159 C C . TRP A 1 535 ? 30.666 -2.426 -53.432 1.00 91.50 535 TRP A C 1
ATOM 4161 O O . TRP A 1 535 ? 31.583 -2.885 -54.108 1.00 91.50 535 TRP A O 1
ATOM 4171 N N . ILE A 1 536 ? 29.621 -1.807 -53.994 1.00 89.25 536 ILE A N 1
ATOM 4172 C CA . ILE A 1 536 ? 29.433 -1.709 -55.449 1.00 89.25 536 ILE A CA 1
ATOM 4173 C C . ILE A 1 536 ? 30.591 -0.953 -56.120 1.00 89.25 536 ILE A C 1
ATOM 4175 O O . ILE A 1 536 ? 30.946 -1.256 -57.262 1.00 89.25 536 ILE A O 1
ATOM 4179 N N . THR A 1 537 ? 31.223 0.002 -55.427 1.00 86.00 537 THR A N 1
ATOM 4180 C CA . THR A 1 537 ? 32.358 0.746 -55.998 1.00 86.00 537 THR A CA 1
ATOM 4181 C C . THR A 1 537 ? 33.560 -0.137 -56.329 1.00 86.00 537 THR A C 1
ATOM 4183 O O . THR A 1 537 ? 34.290 0.191 -57.264 1.00 86.00 537 THR A O 1
ATOM 4186 N N . PHE A 1 538 ? 33.743 -1.276 -55.649 1.00 86.31 538 PHE A N 1
ATOM 4187 C CA . PHE A 1 538 ? 34.839 -2.205 -55.946 1.00 86.31 538 PHE A CA 1
ATOM 4188 C C . PHE A 1 538 ? 34.722 -2.845 -57.334 1.00 86.31 538 PHE A C 1
ATOM 4190 O O . PHE A 1 538 ? 35.728 -3.214 -57.925 1.00 86.31 538 PHE A O 1
ATOM 4197 N N . PHE A 1 539 ? 33.536 -2.858 -57.948 1.00 85.50 539 PHE A N 1
ATOM 4198 C CA . PHE A 1 539 ? 33.384 -3.345 -59.323 1.00 85.50 539 PHE A CA 1
ATOM 4199 C C . PHE A 1 539 ? 33.834 -2.330 -60.395 1.00 85.50 539 PHE A C 1
ATOM 4201 O O . PHE A 1 539 ? 33.936 -2.679 -61.575 1.00 85.50 539 PHE A O 1
ATOM 4208 N N . LEU A 1 540 ? 34.111 -1.070 -60.032 1.00 85.19 540 LEU A N 1
ATOM 4209 C CA . LEU A 1 540 ? 34.543 -0.029 -60.975 1.00 85.19 540 LEU A CA 1
ATOM 4210 C C . LEU A 1 540 ? 36.038 -0.139 -61.250 1.00 85.19 540 LEU A C 1
ATOM 4212 O O . LEU A 1 540 ? 36.814 0.015 -60.336 1.00 85.19 540 LEU A O 1
ATOM 4216 N N . LYS A 1 541 ? 36.523 -0.297 -62.479 1.00 77.94 541 LYS A N 1
ATOM 4217 C CA . LYS A 1 541 ? 37.985 -0.415 -62.706 1.00 77.94 541 LYS A CA 1
ATOM 4218 C C . LYS A 1 541 ? 38.787 0.892 -62.553 1.00 77.94 541 LYS A C 1
ATOM 4220 O O . LYS A 1 541 ? 39.999 0.877 -62.725 1.00 77.94 541 LYS A O 1
ATOM 4225 N N . ASP A 1 542 ? 38.130 2.011 -62.246 1.00 87.94 542 ASP A N 1
ATOM 4226 C CA . ASP A 1 542 ? 38.777 3.312 -62.052 1.00 87.94 542 ASP A CA 1
ATOM 4227 C C . ASP A 1 542 ? 38.989 3.620 -60.563 1.00 87.94 542 ASP A C 1
ATOM 4229 O O . ASP A 1 542 ? 38.085 4.083 -59.863 1.00 87.94 542 ASP A O 1
ATOM 4233 N N . TYR A 1 543 ? 40.218 3.414 -60.082 1.00 88.06 543 TYR A N 1
ATOM 4234 C CA . TYR A 1 543 ? 40.590 3.700 -58.695 1.00 88.06 543 TYR A CA 1
ATOM 4235 C C . TYR A 1 543 ? 40.461 5.188 -58.321 1.00 88.06 543 TYR A C 1
ATOM 4237 O O . TYR A 1 543 ? 40.288 5.499 -57.147 1.00 88.06 543 TYR A O 1
ATOM 4245 N N . GLY A 1 544 ? 40.534 6.119 -59.281 1.00 88.31 544 GLY A N 1
ATOM 4246 C CA . GLY A 1 544 ? 40.342 7.549 -59.022 1.00 88.31 544 GLY A CA 1
ATOM 4247 C C . GLY A 1 544 ? 38.890 7.853 -58.661 1.00 88.31 544 GLY A C 1
ATOM 4248 O O . GLY A 1 544 ? 38.621 8.434 -57.611 1.00 88.31 544 GLY A O 1
ATOM 4249 N N . GLN A 1 545 ? 37.960 7.351 -59.474 1.00 89.75 545 GLN A N 1
ATOM 4250 C CA . GLN A 1 545 ? 36.525 7.471 -59.216 1.00 89.75 545 GLN A CA 1
ATOM 4251 C C . GLN A 1 545 ? 36.113 6.757 -57.918 1.00 89.75 545 GLN A C 1
ATOM 4253 O O . GLN A 1 545 ? 35.281 7.267 -57.169 1.00 89.75 545 GLN A O 1
ATOM 4258 N N . ARG A 1 546 ? 36.730 5.611 -57.592 1.00 91.19 546 ARG A N 1
ATOM 4259 C CA . ARG A 1 546 ? 36.495 4.933 -56.305 1.00 91.19 546 ARG A CA 1
ATOM 4260 C C . ARG A 1 546 ? 36.883 5.790 -55.106 1.00 91.19 546 ARG A C 1
ATOM 4262 O O . ARG A 1 546 ? 36.153 5.792 -54.122 1.00 91.19 546 ARG A O 1
ATOM 4269 N N . ILE A 1 547 ? 38.003 6.517 -55.169 1.00 93.06 547 ILE A N 1
ATOM 4270 C CA . ILE A 1 547 ? 38.419 7.416 -54.080 1.00 93.06 547 ILE A CA 1
ATOM 4271 C C . ILE A 1 547 ? 37.375 8.517 -53.878 1.00 93.06 547 ILE A C 1
ATOM 4273 O O . ILE A 1 547 ? 37.026 8.807 -52.734 1.00 93.06 547 ILE A O 1
ATOM 4277 N N . GLU A 1 548 ? 36.853 9.102 -54.958 1.00 92.94 548 GLU A N 1
ATOM 4278 C CA . GLU A 1 548 ? 35.813 10.136 -54.884 1.00 92.94 548 GLU A CA 1
ATOM 4279 C C . GLU A 1 548 ? 34.535 9.601 -54.226 1.00 92.94 548 GLU A C 1
ATOM 4281 O O . GLU A 1 548 ? 34.054 10.192 -53.256 1.00 92.94 548 GLU A O 1
ATOM 4286 N N . VAL A 1 549 ? 34.026 8.448 -54.680 1.00 92.25 549 VAL A N 1
ATOM 4287 C CA . VAL A 1 549 ? 32.804 7.849 -54.117 1.00 92.25 549 VAL A CA 1
ATOM 4288 C C . VAL A 1 549 ? 33.019 7.376 -52.678 1.00 92.25 549 VAL A C 1
ATOM 4290 O O . VAL A 1 549 ? 32.168 7.628 -51.831 1.00 92.25 549 VAL A O 1
ATOM 4293 N N . ALA A 1 550 ?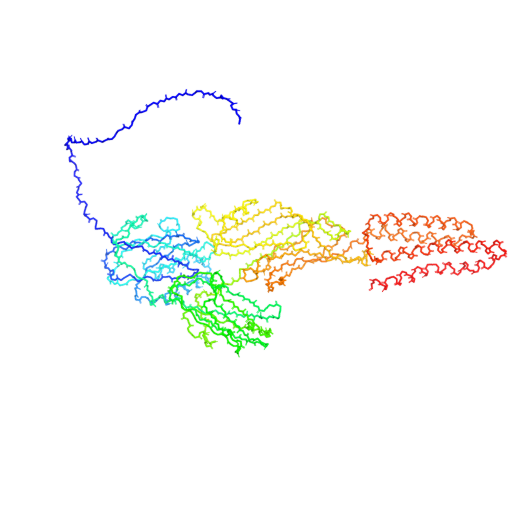 34.158 6.756 -52.355 1.00 91.75 550 ALA A N 1
ATOM 4294 C CA . ALA A 1 550 ? 34.470 6.327 -50.990 1.00 91.75 550 ALA A CA 1
ATOM 4295 C C . ALA A 1 550 ? 34.590 7.519 -50.026 1.00 91.75 550 ALA A C 1
ATOM 4297 O O . ALA A 1 550 ? 34.112 7.453 -48.894 1.00 91.75 550 ALA A O 1
ATOM 4298 N N . SER A 1 551 ? 35.176 8.631 -50.481 1.00 93.56 551 SER A N 1
ATOM 4299 C CA . SER A 1 551 ? 35.265 9.865 -49.690 1.00 93.56 551 SER A CA 1
ATOM 4300 C C . SER A 1 551 ? 33.884 10.486 -49.466 1.00 93.56 551 SER A C 1
ATOM 4302 O O . SER A 1 551 ? 33.574 10.912 -48.354 1.00 93.56 551 SER A O 1
ATOM 4304 N N . ALA A 1 552 ? 33.031 10.488 -50.495 1.00 94.00 552 ALA A N 1
ATOM 4305 C CA . ALA A 1 552 ? 31.646 10.937 -50.381 1.00 94.00 552 ALA A CA 1
ATOM 4306 C C . ALA A 1 552 ? 30.823 10.039 -49.440 1.00 94.00 552 ALA A C 1
ATOM 4308 O O . ALA A 1 552 ? 30.048 10.552 -48.637 1.00 94.00 552 ALA A O 1
ATOM 4309 N N . ASN A 1 553 ? 31.029 8.718 -49.481 1.00 93.12 553 ASN A N 1
ATOM 4310 C CA . ASN A 1 553 ? 30.347 7.766 -48.604 1.00 93.12 553 ASN A CA 1
ATOM 4311 C C . ASN A 1 553 ? 30.762 7.931 -47.135 1.00 93.12 553 ASN A C 1
ATOM 4313 O O . ASN A 1 553 ? 29.917 7.891 -46.245 1.00 93.12 553 ASN A O 1
ATOM 4317 N N . LEU A 1 554 ? 32.050 8.183 -46.872 1.00 93.81 554 LEU A N 1
ATOM 4318 C CA . LEU A 1 554 ? 32.532 8.503 -45.527 1.00 93.81 554 LEU A CA 1
ATOM 4319 C C . LEU A 1 554 ? 31.897 9.799 -44.999 1.00 93.81 554 LEU A C 1
ATOM 4321 O O . LEU A 1 554 ? 31.482 9.847 -43.844 1.00 93.81 554 LEU A O 1
ATOM 4325 N N . LEU A 1 555 ? 31.775 10.830 -45.841 1.00 94.31 555 LEU A N 1
ATOM 4326 C CA . LEU A 1 555 ? 31.105 12.078 -45.468 1.00 94.31 555 LEU A CA 1
ATOM 4327 C C . LEU A 1 555 ? 29.608 11.868 -45.191 1.00 94.31 555 LEU A C 1
ATOM 4329 O O . LEU A 1 555 ? 29.095 12.390 -44.203 1.00 94.31 555 LEU A O 1
ATOM 4333 N N . LEU A 1 556 ? 28.925 11.079 -46.027 1.00 93.75 556 LEU A N 1
ATOM 4334 C CA . LEU A 1 556 ? 27.530 10.689 -45.811 1.00 93.75 556 LEU A CA 1
ATOM 4335 C C . LEU A 1 556 ? 27.365 9.964 -44.473 1.00 93.75 556 LEU A C 1
ATOM 4337 O O . LEU A 1 556 ? 26.446 10.272 -43.720 1.00 93.75 556 LEU A O 1
ATOM 4341 N N . PHE A 1 557 ? 28.275 9.044 -44.151 1.00 94.31 557 PHE A N 1
ATOM 4342 C CA . PHE A 1 557 ? 28.235 8.314 -42.892 1.00 94.31 557 PHE A CA 1
ATOM 4343 C C . PHE A 1 557 ? 28.493 9.216 -41.675 1.00 94.31 557 PHE A C 1
ATOM 4345 O O . PHE A 1 557 ? 27.802 9.076 -40.671 1.00 94.31 557 PHE A O 1
ATOM 4352 N N . ILE A 1 558 ? 29.412 10.186 -41.766 1.00 93.12 558 ILE A N 1
ATOM 4353 C CA . ILE A 1 558 ? 29.609 11.203 -40.715 1.00 93.12 558 ILE A CA 1
ATOM 4354 C C . ILE A 1 558 ? 28.314 11.994 -40.487 1.00 93.12 558 ILE A C 1
ATOM 4356 O O . ILE A 1 558 ? 27.891 12.158 -39.344 1.00 93.12 558 ILE A O 1
ATOM 4360 N N . ALA A 1 559 ? 27.668 12.456 -41.562 1.00 92.69 559 ALA A N 1
ATOM 4361 C CA . ALA A 1 559 ? 26.415 13.202 -41.469 1.00 92.69 559 ALA A CA 1
ATOM 4362 C C . ALA A 1 559 ? 25.285 12.355 -40.859 1.00 92.69 559 ALA A C 1
ATOM 4364 O O . ALA A 1 559 ? 24.570 12.824 -39.977 1.00 92.69 559 ALA A O 1
ATOM 4365 N N . PHE A 1 560 ? 25.165 11.094 -41.280 1.00 91.56 560 PHE A N 1
ATOM 4366 C CA . PHE A 1 560 ? 24.200 10.144 -40.729 1.00 91.56 560 PHE A CA 1
ATOM 4367 C C . PHE A 1 560 ? 24.454 9.866 -39.240 1.00 91.56 560 PHE A C 1
ATOM 4369 O O . PHE A 1 560 ? 23.536 9.963 -38.434 1.00 91.56 560 PHE A O 1
ATOM 4376 N N . SER A 1 561 ? 25.706 9.610 -38.848 1.00 89.69 561 SER A N 1
ATOM 4377 C CA . SER A 1 561 ? 26.082 9.414 -37.444 1.00 89.69 561 SER A CA 1
ATOM 4378 C C . SER A 1 561 ? 25.749 10.626 -36.580 1.00 89.69 561 SER A C 1
ATOM 4380 O O . SER A 1 561 ? 25.335 10.456 -35.436 1.00 89.69 561 SER A O 1
ATOM 4382 N N . TRP A 1 562 ? 25.926 11.839 -37.106 1.00 89.12 562 TRP A N 1
ATOM 4383 C CA . TRP A 1 562 ? 25.587 13.053 -36.373 1.00 89.12 562 TRP A CA 1
ATOM 4384 C C . TRP A 1 562 ? 24.071 13.201 -36.201 1.00 89.12 562 TRP A C 1
ATOM 4386 O O . TRP A 1 562 ? 23.615 13.429 -35.083 1.00 89.12 562 TRP A O 1
ATOM 4396 N N . SER A 1 563 ? 23.295 12.940 -37.260 1.00 87.31 563 SER A N 1
ATOM 4397 C CA . SER A 1 563 ? 21.824 12.916 -37.210 1.00 87.31 563 SER A CA 1
ATOM 4398 C C . SER A 1 563 ? 21.271 11.904 -36.204 1.00 87.31 563 SER A C 1
ATOM 4400 O O . SER A 1 563 ? 20.203 12.125 -35.642 1.00 87.31 563 SER A O 1
ATOM 4402 N N . LEU A 1 564 ? 21.968 10.788 -35.990 1.00 84.62 564 LEU A N 1
ATOM 4403 C CA . LEU A 1 564 ? 21.596 9.803 -34.981 1.00 84.62 564 LEU A CA 1
ATOM 4404 C C . LEU A 1 564 ? 21.964 10.268 -33.563 1.00 84.62 564 LEU A C 1
ATOM 4406 O O . LEU A 1 564 ? 21.157 10.134 -32.650 1.00 84.62 564 LEU A O 1
ATOM 4410 N N . SER A 1 565 ? 23.142 10.878 -33.387 1.00 80.19 565 SER A N 1
ATOM 4411 C CA . SER A 1 565 ? 23.653 11.308 -32.074 1.00 80.19 565 SER A CA 1
ATOM 4412 C C . SER A 1 565 ? 22.805 12.364 -31.357 1.00 80.19 565 SER A C 1
ATOM 4414 O O . SER A 1 565 ? 22.929 12.520 -30.144 1.00 80.19 565 SER A O 1
ATOM 4416 N N . GLU A 1 566 ? 21.957 13.095 -32.084 1.00 75.75 566 GLU A N 1
ATOM 4417 C CA . GLU A 1 566 ? 21.032 14.073 -31.498 1.00 75.75 566 GLU A CA 1
ATOM 4418 C C . GLU A 1 566 ? 19.852 13.416 -30.771 1.00 75.75 566 GLU A C 1
ATOM 4420 O O . GLU A 1 566 ? 19.281 14.032 -29.876 1.00 75.75 566 GLU A O 1
ATOM 4425 N N . ASN A 1 567 ? 19.526 12.166 -31.111 1.00 70.62 567 ASN A N 1
ATOM 4426 C CA . ASN A 1 567 ? 18.360 11.453 -30.590 1.00 70.62 567 ASN A CA 1
ATOM 4427 C C . ASN A 1 567 ? 18.705 10.451 -29.475 1.00 70.62 567 ASN A C 1
ATOM 4429 O O . ASN A 1 567 ? 17.817 9.737 -29.019 1.00 70.62 567 ASN A O 1
ATOM 4433 N N . TYR A 1 568 ? 19.973 10.363 -29.052 1.00 72.06 568 TYR A N 1
ATOM 4434 C CA . TYR A 1 568 ? 20.423 9.367 -28.076 1.00 72.06 568 TYR A CA 1
ATOM 4435 C C . TYR A 1 568 ? 20.987 9.988 -26.799 1.00 72.06 568 TYR A C 1
ATOM 4437 O O . TYR A 1 568 ? 21.655 11.030 -26.845 1.00 72.06 568 TYR A O 1
ATOM 4445 N N . PRO A 1 569 ? 20.773 9.334 -25.646 1.00 68.12 569 PRO A N 1
ATOM 4446 C CA . PRO A 1 569 ? 21.363 9.766 -24.395 1.00 68.12 569 PRO A CA 1
ATOM 4447 C C . PRO A 1 569 ? 22.893 9.643 -24.439 1.00 68.12 569 PRO A C 1
ATOM 4449 O O . PRO A 1 569 ? 23.466 8.735 -25.040 1.00 68.12 569 PRO A O 1
ATOM 4452 N N . ARG A 1 570 ? 23.585 10.589 -23.795 1.00 71.94 570 ARG A N 1
ATOM 4453 C CA . ARG A 1 570 ? 25.049 10.557 -23.677 1.00 71.94 570 ARG A CA 1
ATOM 4454 C C . ARG A 1 570 ? 25.439 9.637 -22.528 1.00 71.94 570 ARG A C 1
ATOM 4456 O O . ARG A 1 570 ? 25.438 10.072 -21.380 1.00 71.94 570 ARG A O 1
ATOM 4463 N N . LEU A 1 571 ? 25.782 8.398 -22.851 1.00 81.19 571 LEU A N 1
ATOM 4464 C CA . LEU A 1 571 ? 26.115 7.367 -21.870 1.00 81.19 571 LEU A CA 1
ATOM 4465 C C . LEU A 1 571 ? 27.620 7.318 -21.575 1.00 81.19 571 LEU A C 1
ATOM 4467 O O . LEU A 1 571 ? 28.458 7.682 -22.402 1.00 81.19 571 LEU A O 1
ATOM 4471 N N . GLY A 1 572 ? 27.968 6.860 -20.370 1.00 82.94 572 GLY A N 1
ATOM 4472 C CA . GLY A 1 572 ? 29.358 6.634 -19.950 1.00 82.94 572 GLY A CA 1
ATOM 4473 C C . GLY A 1 572 ? 29.957 5.309 -20.441 1.00 82.94 572 GLY A C 1
ATOM 4474 O O . GLY A 1 572 ? 31.134 5.045 -20.195 1.00 82.94 572 GLY A O 1
ATOM 4475 N N . TYR A 1 573 ? 29.162 4.475 -21.111 1.00 88.38 573 TYR A N 1
ATOM 4476 C CA . TYR A 1 573 ? 29.535 3.157 -21.620 1.00 88.38 573 TYR A CA 1
ATOM 4477 C C . TYR A 1 573 ? 29.126 2.995 -23.092 1.00 88.38 573 TYR A C 1
ATOM 4479 O O . TYR A 1 573 ? 28.324 3.766 -23.609 1.00 88.38 573 TYR A O 1
ATOM 4487 N N . LEU A 1 574 ? 29.716 2.004 -23.771 1.00 89.56 574 LEU A N 1
ATOM 4488 C CA . LEU A 1 574 ? 29.456 1.711 -25.184 1.00 89.56 574 LEU A CA 1
ATOM 4489 C C . LEU A 1 574 ? 28.176 0.878 -25.329 1.00 89.56 574 LEU A C 1
ATOM 4491 O O . LEU A 1 574 ? 28.053 -0.145 -24.654 1.00 89.56 574 LEU A O 1
ATOM 4495 N N . THR A 1 575 ? 27.273 1.269 -26.228 1.00 92.38 575 THR A N 1
ATOM 4496 C CA . THR A 1 575 ? 26.106 0.456 -26.615 1.00 92.38 575 THR A CA 1
ATOM 4497 C C . THR A 1 575 ? 26.412 -0.451 -27.813 1.00 92.38 575 THR A C 1
ATOM 4499 O O . THR A 1 575 ? 27.383 -0.232 -28.548 1.00 92.38 575 THR A O 1
ATOM 4502 N N . PHE A 1 576 ? 25.565 -1.456 -28.058 1.00 94.12 576 PHE A N 1
ATOM 4503 C CA . PHE A 1 576 ? 25.640 -2.295 -29.258 1.00 94.12 576 PHE A CA 1
ATOM 4504 C C . PHE A 1 576 ? 25.649 -1.444 -30.541 1.00 94.12 576 PHE A C 1
ATOM 4506 O O . PHE A 1 576 ? 26.495 -1.644 -31.419 1.00 94.12 576 PHE A O 1
ATOM 4513 N N . LEU A 1 577 ? 24.751 -0.456 -30.639 1.00 92.31 577 LEU A N 1
ATOM 4514 C CA . LEU A 1 577 ? 24.692 0.441 -31.792 1.00 92.31 577 LEU A CA 1
ATOM 4515 C C . LEU A 1 577 ? 25.963 1.294 -31.927 1.00 92.31 577 LEU A C 1
ATOM 4517 O O . LEU A 1 577 ? 26.479 1.428 -33.039 1.00 92.31 577 LEU A O 1
ATOM 4521 N N . ASP A 1 578 ? 26.523 1.806 -30.828 1.00 91.56 578 ASP A N 1
ATOM 4522 C CA . ASP A 1 578 ? 27.784 2.559 -30.870 1.00 91.56 578 ASP A CA 1
ATOM 4523 C C . ASP A 1 578 ? 28.945 1.700 -31.386 1.00 91.56 578 ASP A C 1
ATOM 4525 O O . ASP A 1 578 ? 29.765 2.170 -32.179 1.00 91.56 578 ASP A O 1
ATOM 4529 N N . ALA A 1 579 ? 29.005 0.423 -30.996 1.00 93.50 579 ALA A N 1
ATOM 4530 C CA . ALA A 1 579 ? 30.009 -0.516 -31.491 1.00 93.50 579 ALA A CA 1
ATOM 4531 C C . ALA A 1 579 ? 29.868 -0.762 -33.005 1.00 93.50 579 ALA A C 1
ATOM 4533 O O . ALA A 1 579 ? 30.866 -0.732 -33.736 1.00 93.50 579 ALA A O 1
ATOM 4534 N N . VAL A 1 580 ? 28.635 -0.941 -33.496 1.00 93.62 580 VAL A N 1
ATOM 4535 C CA . VAL A 1 580 ? 28.329 -1.057 -34.934 1.00 93.62 580 VAL A CA 1
ATOM 4536 C C . VAL A 1 580 ? 28.768 0.204 -35.683 1.00 93.62 580 VAL A C 1
ATOM 4538 O O . VAL A 1 580 ? 29.439 0.109 -36.716 1.00 93.62 580 VAL A O 1
ATOM 4541 N N . MET A 1 581 ? 28.455 1.387 -35.151 1.00 92.19 581 MET A N 1
ATOM 4542 C CA . MET A 1 581 ? 28.830 2.673 -35.742 1.00 92.19 581 MET A CA 1
ATOM 4543 C C . MET A 1 581 ? 30.351 2.883 -35.752 1.00 92.19 581 MET A C 1
ATOM 4545 O O . MET A 1 581 ? 30.909 3.322 -36.761 1.00 92.19 581 MET A O 1
ATOM 4549 N N . ALA A 1 582 ? 31.055 2.507 -34.682 1.00 93.00 582 ALA A N 1
ATOM 4550 C CA . ALA A 1 582 ? 32.513 2.581 -34.603 1.00 93.00 582 ALA A CA 1
ATOM 4551 C C . ALA A 1 582 ? 33.196 1.671 -35.639 1.00 93.00 582 ALA A C 1
ATOM 4553 O O . ALA A 1 582 ? 34.123 2.099 -36.332 1.00 93.00 582 ALA A O 1
ATOM 4554 N N . ILE A 1 583 ? 32.708 0.438 -35.809 1.00 94.19 583 ILE A N 1
ATOM 4555 C CA . ILE A 1 583 ? 33.182 -0.475 -36.860 1.00 94.19 583 ILE A CA 1
ATOM 4556 C C . ILE A 1 583 ? 32.938 0.123 -38.242 1.00 94.19 583 ILE A C 1
ATOM 4558 O O . ILE A 1 583 ? 33.841 0.127 -39.079 1.00 94.19 583 ILE A O 1
ATOM 4562 N N . MET A 1 584 ? 31.749 0.679 -38.475 1.00 93.62 584 MET A N 1
ATOM 4563 C CA . MET A 1 584 ? 31.422 1.357 -39.726 1.00 93.62 584 MET A CA 1
ATOM 4564 C C . MET A 1 584 ? 32.382 2.517 -40.023 1.00 93.62 584 MET A C 1
ATOM 4566 O O . MET A 1 584 ? 32.819 2.649 -41.168 1.00 93.62 584 MET A O 1
ATOM 4570 N N . PHE A 1 585 ? 32.766 3.317 -39.023 1.00 93.81 585 PHE A N 1
ATOM 4571 C CA . PHE A 1 585 ? 33.769 4.377 -39.182 1.00 93.81 585 PHE A CA 1
ATOM 4572 C C . PHE A 1 585 ? 35.128 3.821 -39.602 1.00 93.81 585 PHE A C 1
ATOM 4574 O O . PHE A 1 585 ? 35.709 4.283 -40.588 1.00 93.81 585 PHE A O 1
ATOM 4581 N N . VAL A 1 586 ? 35.628 2.817 -38.877 1.00 94.50 586 VAL A N 1
ATOM 4582 C CA . VAL A 1 586 ? 36.943 2.216 -39.137 1.00 94.50 586 VAL A CA 1
ATOM 4583 C C . VAL A 1 586 ? 36.983 1.578 -40.521 1.00 94.50 586 VAL A C 1
ATOM 4585 O O . VAL A 1 586 ? 37.944 1.792 -41.265 1.00 94.50 586 VAL A O 1
ATOM 4588 N N . VAL A 1 587 ? 35.941 0.838 -40.907 1.00 93.31 587 VAL A N 1
ATOM 4589 C CA . VAL A 1 587 ? 35.890 0.176 -42.213 1.00 93.31 587 VAL A CA 1
ATOM 4590 C C . VAL A 1 587 ? 35.759 1.200 -43.342 1.00 93.31 587 VAL A C 1
ATOM 4592 O O . VAL A 1 587 ? 36.565 1.148 -44.268 1.00 93.31 587 VAL A O 1
ATOM 4595 N N . ASN A 1 588 ? 34.853 2.184 -43.262 1.00 91.94 588 ASN A N 1
ATOM 4596 C CA . ASN A 1 588 ? 34.726 3.219 -44.303 1.00 91.94 588 ASN A CA 1
ATOM 4597 C C . ASN A 1 588 ? 36.021 4.030 -44.481 1.00 91.94 588 ASN A C 1
ATOM 4599 O O . ASN A 1 588 ? 36.462 4.253 -45.610 1.00 91.94 588 ASN A O 1
ATOM 4603 N N . ALA A 1 589 ? 36.682 4.422 -43.387 1.00 93.44 589 ALA A N 1
ATOM 4604 C CA . ALA A 1 589 ? 37.982 5.089 -43.461 1.00 93.44 589 ALA A CA 1
ATOM 4605 C C . ALA A 1 589 ? 39.048 4.188 -44.112 1.00 93.44 589 ALA A C 1
ATOM 4607 O O . ALA A 1 589 ? 39.823 4.641 -44.959 1.00 93.44 589 ALA A O 1
ATOM 4608 N N . SER A 1 590 ? 39.051 2.896 -43.771 1.00 92.44 590 SER A N 1
ATOM 4609 C CA . SER A 1 590 ? 39.963 1.909 -44.357 1.00 92.44 590 SER A CA 1
ATOM 4610 C C . SER A 1 590 ? 39.733 1.721 -45.858 1.00 92.44 590 SER A C 1
ATOM 4612 O O . SER A 1 590 ? 40.707 1.586 -46.596 1.00 92.44 590 SER A O 1
ATOM 4614 N N . VAL A 1 591 ? 38.485 1.788 -46.339 1.00 91.56 591 VAL A N 1
ATOM 4615 C CA . VAL A 1 591 ? 38.158 1.739 -47.777 1.00 91.56 591 VAL A CA 1
ATOM 4616 C C . VAL A 1 591 ? 38.779 2.914 -48.533 1.00 91.56 591 VAL A C 1
ATOM 4618 O O . VAL A 1 591 ? 39.344 2.719 -49.611 1.00 91.56 591 VAL A O 1
ATOM 4621 N N . VAL A 1 592 ? 38.730 4.130 -47.982 1.00 92.81 592 VAL A N 1
ATOM 4622 C CA . VAL A 1 592 ? 39.363 5.307 -48.606 1.00 92.81 592 VAL A CA 1
ATOM 4623 C C . VAL A 1 592 ? 40.877 5.114 -48.697 1.00 92.81 592 VAL A C 1
ATOM 4625 O O . VAL A 1 592 ? 41.456 5.243 -49.778 1.00 92.81 592 VAL A O 1
ATOM 4628 N N . VAL A 1 593 ? 41.519 4.746 -47.582 1.00 93.69 593 VAL A N 1
ATOM 4629 C CA . VAL A 1 593 ? 42.970 4.489 -47.535 1.00 93.69 593 VAL A CA 1
ATOM 4630 C C . VAL A 1 593 ? 43.358 3.405 -48.536 1.00 93.69 593 VAL A C 1
ATOM 4632 O O . VAL A 1 593 ? 44.327 3.562 -49.281 1.00 93.69 593 VAL A O 1
ATOM 4635 N N . TYR A 1 594 ? 42.583 2.327 -48.596 1.00 90.69 594 TYR A N 1
ATOM 4636 C CA . TYR A 1 594 ? 42.814 1.218 -49.507 1.00 90.69 594 TYR A CA 1
ATOM 4637 C C . TYR A 1 594 ? 42.766 1.649 -50.980 1.00 90.69 594 TYR A C 1
ATOM 4639 O O . TYR A 1 594 ? 43.713 1.387 -51.724 1.00 90.69 594 TYR A O 1
ATOM 4647 N N . ASN A 1 595 ? 41.731 2.383 -51.396 1.00 91.12 595 ASN A N 1
ATOM 4648 C CA . ASN A 1 595 ? 41.621 2.863 -52.777 1.00 91.12 595 ASN A CA 1
ATOM 4649 C C . ASN A 1 595 ? 42.764 3.827 -53.153 1.00 91.12 595 ASN A C 1
ATOM 4651 O O . ASN A 1 595 ? 43.288 3.765 -54.267 1.00 91.12 595 ASN A O 1
ATOM 4655 N N . VAL A 1 596 ? 43.237 4.657 -52.215 1.00 92.56 596 VAL A N 1
ATOM 4656 C CA . VAL A 1 596 ? 44.432 5.502 -52.412 1.00 92.56 596 VAL A CA 1
ATOM 4657 C C . VAL A 1 596 ? 45.693 4.656 -52.622 1.00 92.56 596 VAL A C 1
ATOM 4659 O O . VAL A 1 596 ? 46.519 4.974 -53.486 1.00 92.56 596 VAL A O 1
ATOM 4662 N N . LEU A 1 597 ? 45.860 3.567 -51.866 1.00 91.00 597 LEU A N 1
ATOM 4663 C CA . LEU A 1 597 ? 46.992 2.651 -52.028 1.00 91.00 597 LEU A CA 1
ATOM 4664 C C . LEU A 1 597 ? 46.969 1.956 -53.395 1.00 91.00 597 LEU A C 1
ATOM 4666 O O . LEU A 1 597 ? 48.012 1.902 -54.052 1.00 91.00 597 LEU A O 1
ATOM 4670 N N . LEU A 1 598 ? 45.801 1.495 -53.852 1.00 90.25 598 LEU A N 1
ATOM 4671 C CA . LEU A 1 598 ? 45.642 0.916 -55.189 1.00 90.25 598 LEU A CA 1
ATOM 4672 C C . LEU A 1 598 ? 45.964 1.931 -56.287 1.00 90.25 598 LEU A C 1
ATOM 4674 O O . LEU A 1 598 ? 46.783 1.643 -57.161 1.00 90.25 598 LEU A O 1
ATOM 4678 N N . LYS A 1 599 ? 45.435 3.159 -56.190 1.00 90.75 599 LYS A N 1
ATOM 4679 C CA . LYS A 1 599 ? 45.749 4.228 -57.150 1.00 90.75 599 LYS A CA 1
ATOM 4680 C C . LYS A 1 599 ? 47.246 4.523 -57.204 1.00 90.75 599 LYS A C 1
ATOM 4682 O O . LYS A 1 599 ? 47.814 4.754 -58.270 1.00 90.75 599 LYS A O 1
ATOM 4687 N N . ARG A 1 600 ? 47.928 4.485 -56.058 1.00 91.50 600 ARG A N 1
ATOM 4688 C CA . ARG A 1 600 ? 49.383 4.667 -55.989 1.00 91.50 600 ARG A CA 1
ATOM 4689 C C . ARG A 1 600 ? 50.151 3.528 -56.664 1.00 91.50 600 ARG A C 1
ATOM 4691 O O . ARG A 1 600 ? 51.184 3.799 -57.278 1.00 91.50 600 ARG A O 1
ATOM 4698 N N . LEU A 1 601 ? 49.698 2.280 -56.536 1.00 89.31 601 LEU A N 1
ATOM 4699 C CA . LEU A 1 601 ? 50.295 1.125 -57.220 1.00 89.31 601 LEU A CA 1
ATOM 4700 C C . LEU A 1 601 ? 50.098 1.213 -58.736 1.00 89.31 601 LEU A C 1
ATOM 4702 O O . LEU A 1 601 ? 51.054 0.996 -59.484 1.00 89.31 601 LEU A O 1
ATOM 4706 N N . GLU A 1 602 ? 48.908 1.623 -59.176 1.00 88.56 602 GLU A N 1
ATOM 4707 C CA . GLU A 1 602 ? 48.602 1.893 -60.582 1.00 88.56 602 GLU A CA 1
ATOM 4708 C C . GLU A 1 602 ? 49.551 2.963 -61.157 1.00 88.56 602 GLU A C 1
ATOM 4710 O O . GLU A 1 602 ? 50.242 2.712 -62.144 1.00 88.56 602 GLU A O 1
ATOM 4715 N N . MET A 1 603 ? 49.701 4.110 -60.479 1.00 90.00 603 MET A N 1
ATOM 4716 C CA . MET A 1 603 ? 50.612 5.190 -60.902 1.00 90.00 603 MET A CA 1
ATOM 4717 C C . MET A 1 603 ? 52.095 4.781 -60.943 1.00 90.00 603 MET A C 1
ATOM 4719 O O . MET A 1 603 ? 52.888 5.400 -61.649 1.00 90.00 603 MET A O 1
ATOM 4723 N N . ARG A 1 604 ? 52.495 3.746 -60.194 1.00 91.19 604 ARG A N 1
ATOM 4724 C CA . ARG A 1 604 ? 53.860 3.185 -60.201 1.00 91.19 604 ARG A CA 1
ATOM 4725 C C . ARG A 1 604 ? 54.087 2.155 -61.312 1.00 91.19 604 ARG A C 1
ATOM 4727 O O . ARG A 1 604 ? 55.146 1.529 -61.337 1.00 91.19 604 ARG A O 1
ATOM 4734 N N . GLY A 1 605 ? 53.112 1.952 -62.198 1.00 87.12 605 GLY A N 1
ATOM 4735 C CA . GLY A 1 605 ? 53.173 0.961 -63.273 1.00 87.12 605 GLY A CA 1
ATOM 4736 C C . GLY A 1 605 ? 52.969 -0.481 -62.797 1.00 87.12 605 GLY A C 1
ATOM 4737 O O . GLY A 1 605 ? 53.366 -1.407 -63.494 1.00 87.12 605 GLY A O 1
ATOM 4738 N N . GLN A 1 606 ? 52.383 -0.692 -61.611 1.00 88.19 606 GLN A N 1
ATOM 4739 C CA . GLN A 1 606 ? 52.118 -2.017 -61.028 1.00 88.19 606 GLN A CA 1
ATOM 4740 C C . GLN A 1 606 ? 50.621 -2.379 -61.067 1.00 88.19 606 GLN A C 1
ATOM 4742 O O . GLN A 1 606 ? 50.100 -2.945 -60.107 1.00 88.19 606 GLN A O 1
ATOM 4747 N N . GLY A 1 607 ? 49.932 -2.058 -62.168 1.00 80.12 607 GLY A N 1
ATOM 4748 C CA . GLY A 1 607 ? 48.488 -2.291 -62.334 1.00 80.12 607 GLY A CA 1
ATOM 4749 C C . GLY A 1 607 ? 48.074 -3.751 -62.128 1.00 80.12 607 GLY A C 1
ATOM 4750 O O . GLY A 1 607 ? 47.184 -4.021 -61.333 1.00 80.12 607 GLY A O 1
ATOM 4751 N N . ASP A 1 608 ? 48.811 -4.708 -62.703 1.00 82.00 608 ASP A N 1
ATOM 4752 C CA . ASP A 1 608 ? 48.499 -6.142 -62.561 1.00 82.00 608 ASP A CA 1
ATOM 4753 C C . ASP A 1 608 ? 48.528 -6.628 -61.100 1.00 82.00 608 ASP A C 1
ATOM 4755 O O . ASP A 1 608 ? 47.792 -7.537 -60.713 1.00 82.00 608 ASP A O 1
ATOM 4759 N N . ARG A 1 609 ? 49.386 -6.022 -60.263 1.00 82.44 609 ARG A N 1
ATOM 4760 C CA . ARG A 1 609 ? 49.428 -6.315 -58.823 1.00 82.44 609 ARG A CA 1
ATOM 4761 C C . ARG A 1 609 ? 48.249 -5.689 -58.088 1.00 82.44 609 ARG A C 1
ATOM 4763 O O . ARG A 1 609 ? 47.742 -6.320 -57.168 1.00 82.44 609 ARG A O 1
ATOM 4770 N N . ALA A 1 610 ? 47.831 -4.483 -58.473 1.00 83.25 610 ALA A N 1
ATOM 4771 C CA . ALA A 1 610 ? 46.647 -3.838 -57.913 1.00 83.25 610 ALA A CA 1
ATOM 4772 C C . ALA A 1 610 ? 45.390 -4.673 -58.212 1.00 83.25 610 ALA A C 1
ATOM 4774 O O . ALA A 1 610 ? 44.695 -5.057 -57.278 1.00 83.25 610 ALA A O 1
ATOM 4775 N N . ASP A 1 611 ? 45.201 -5.090 -59.466 1.00 81.69 611 ASP A N 1
ATOM 4776 C CA . ASP A 1 611 ? 44.068 -5.920 -59.901 1.00 81.69 611 ASP A CA 1
ATOM 4777 C C . ASP A 1 611 ? 44.043 -7.300 -59.221 1.00 81.69 611 ASP A C 1
ATOM 4779 O O . ASP A 1 611 ? 42.980 -7.871 -58.969 1.00 81.69 611 ASP A O 1
ATOM 4783 N N . GLY A 1 612 ? 45.218 -7.865 -58.923 1.00 82.19 612 GLY A N 1
ATOM 4784 C CA . GLY A 1 612 ? 45.332 -9.117 -58.176 1.00 82.19 612 GLY A CA 1
ATOM 4785 C C . GLY A 1 612 ? 44.871 -8.996 -56.720 1.00 82.19 612 GLY A C 1
ATOM 4786 O O . GLY A 1 612 ? 44.236 -9.916 -56.209 1.00 82.19 612 GLY A O 1
ATOM 4787 N N . ILE A 1 613 ? 45.173 -7.870 -56.062 1.00 83.00 613 ILE A N 1
ATOM 4788 C CA . ILE A 1 613 ? 44.741 -7.582 -54.684 1.00 83.00 613 ILE A CA 1
ATOM 4789 C C . ILE A 1 613 ? 43.244 -7.240 -54.658 1.00 83.00 613 ILE A C 1
ATOM 4791 O O . ILE A 1 613 ? 42.536 -7.685 -53.758 1.00 83.00 613 ILE A O 1
ATOM 4795 N N . ASP A 1 614 ? 42.764 -6.494 -55.653 1.00 84.50 614 ASP A N 1
ATOM 4796 C CA . ASP A 1 614 ? 41.376 -6.035 -55.758 1.00 84.50 614 ASP A CA 1
ATOM 4797 C C . ASP A 1 614 ? 40.376 -7.203 -55.828 1.00 84.50 614 ASP A C 1
ATOM 4799 O O . ASP A 1 614 ? 39.433 -7.271 -55.044 1.00 84.50 614 ASP A O 1
ATOM 4803 N N . LYS A 1 615 ? 40.674 -8.224 -56.646 1.00 82.19 615 LYS A N 1
ATOM 4804 C CA . LYS A 1 615 ? 39.845 -9.443 -56.777 1.00 82.19 615 LYS A CA 1
ATOM 4805 C C . LYS A 1 615 ? 39.615 -10.205 -55.470 1.00 82.19 615 LYS A C 1
ATOM 4807 O O . LYS A 1 615 ? 38.639 -10.942 -55.353 1.00 82.19 615 LYS A O 1
ATOM 4812 N N . VAL A 1 616 ? 40.538 -10.105 -54.511 1.00 81.88 616 VAL A N 1
ATOM 4813 C CA . VAL A 1 616 ? 40.381 -10.747 -53.195 1.00 81.88 616 VAL A CA 1
ATOM 4814 C C . VAL A 1 616 ? 39.411 -9.949 -52.324 1.00 81.88 616 VAL A C 1
ATOM 4816 O O . VAL A 1 616 ? 38.644 -10.527 -51.552 1.00 81.88 616 VAL A O 1
ATOM 4819 N N . LEU A 1 617 ? 39.419 -8.625 -52.457 1.00 79.44 617 LEU A N 1
ATOM 4820 C CA . LEU A 1 617 ? 38.633 -7.722 -51.625 1.00 79.44 617 LEU A CA 1
ATOM 4821 C C . LEU A 1 617 ? 37.167 -7.608 -52.037 1.00 79.44 617 LEU A C 1
ATOM 4823 O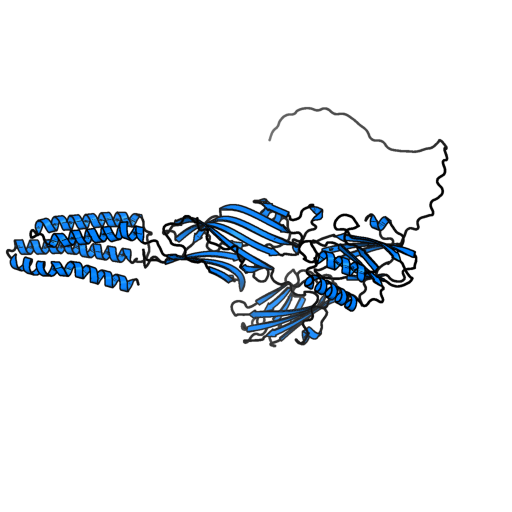 O . LEU A 1 617 ? 36.345 -7.370 -51.151 1.00 79.44 617 LEU A O 1
ATOM 4827 N N . ASP A 1 618 ? 36.828 -7.937 -53.288 1.00 80.56 618 ASP A N 1
ATOM 4828 C CA . ASP A 1 618 ? 35.440 -8.131 -53.742 1.00 80.56 618 ASP A CA 1
ATOM 4829 C C . ASP A 1 618 ? 34.642 -9.043 -52.791 1.00 80.56 618 ASP A C 1
ATOM 4831 O O . ASP A 1 618 ? 33.476 -8.778 -52.489 1.00 80.56 618 ASP A O 1
ATOM 4835 N N . TRP A 1 619 ? 35.290 -10.091 -52.269 1.00 83.31 619 TRP A N 1
ATOM 4836 C CA . TRP A 1 619 ? 34.692 -11.045 -51.330 1.00 83.31 619 TRP A CA 1
ATOM 4837 C C . TRP A 1 619 ? 35.101 -10.809 -49.876 1.00 83.31 619 TRP A C 1
ATOM 4839 O O . TRP A 1 619 ? 34.312 -11.077 -48.968 1.00 83.31 619 TRP A O 1
ATOM 4849 N N . ALA A 1 620 ? 36.308 -10.293 -49.623 1.00 88.19 620 ALA A N 1
ATOM 4850 C CA . ALA A 1 620 ? 36.762 -10.053 -48.256 1.00 88.19 620 ALA A CA 1
ATOM 4851 C C . ALA A 1 620 ? 36.015 -8.892 -47.576 1.00 88.19 620 ALA A C 1
ATOM 4853 O O . ALA A 1 620 ? 35.817 -8.941 -46.364 1.00 88.19 620 ALA A O 1
ATOM 4854 N N . TYR A 1 621 ? 35.561 -7.878 -48.321 1.00 90.00 621 TYR A N 1
ATOM 4855 C CA . TYR A 1 621 ? 34.816 -6.741 -47.768 1.00 90.00 621 TYR A CA 1
ATOM 4856 C C . TYR A 1 621 ? 33.500 -7.149 -47.074 1.00 90.00 621 TYR A C 1
ATOM 4858 O O . TYR A 1 621 ? 33.378 -6.907 -45.870 1.00 90.00 621 TYR A O 1
ATOM 4866 N N . PRO A 1 622 ? 32.537 -7.817 -47.748 1.00 91.06 622 PRO A N 1
ATOM 4867 C CA . PRO A 1 622 ? 31.302 -8.244 -47.089 1.00 91.06 622 PRO A CA 1
ATOM 4868 C C . PRO A 1 622 ? 31.564 -9.274 -45.982 1.00 91.06 622 PRO A C 1
ATOM 4870 O O . PRO A 1 622 ? 30.924 -9.222 -44.934 1.00 91.06 622 PRO A O 1
ATOM 4873 N N . LEU A 1 623 ? 32.550 -10.165 -46.158 1.00 92.50 623 LEU A N 1
ATOM 4874 C CA . LEU A 1 623 ? 32.932 -11.130 -45.124 1.00 92.50 623 LEU A CA 1
ATOM 4875 C C . LEU A 1 623 ? 33.460 -10.441 -43.857 1.00 92.50 623 LEU A C 1
ATOM 4877 O O . LEU A 1 623 ? 33.151 -10.876 -42.751 1.00 92.50 623 LEU A O 1
ATOM 4881 N N . THR A 1 624 ? 34.213 -9.349 -44.007 1.00 92.12 624 THR A N 1
ATOM 4882 C CA . THR A 1 624 ? 34.728 -8.567 -42.875 1.00 92.12 624 THR A CA 1
ATOM 4883 C C . THR A 1 624 ? 33.581 -7.981 -42.055 1.00 92.12 624 THR A C 1
ATOM 4885 O O . THR A 1 624 ? 33.603 -8.100 -40.835 1.00 92.12 624 THR A O 1
ATOM 4888 N N . TYR A 1 625 ? 32.544 -7.429 -42.695 1.00 92.75 625 TYR A N 1
ATOM 4889 C CA . TYR A 1 625 ? 31.354 -6.961 -41.974 1.00 92.75 625 TYR A CA 1
ATOM 4890 C C . TYR A 1 625 ? 30.630 -8.083 -41.239 1.00 92.75 625 TYR A C 1
ATOM 4892 O O . TYR A 1 625 ? 30.269 -7.903 -40.082 1.00 92.75 625 TYR A O 1
ATOM 4900 N N . ILE A 1 626 ? 30.465 -9.249 -41.871 1.00 93.62 626 ILE A N 1
ATOM 4901 C CA . ILE A 1 626 ? 29.822 -10.408 -41.236 1.00 93.62 626 ILE A CA 1
ATOM 4902 C C . ILE A 1 626 ? 30.596 -10.839 -39.982 1.00 93.62 626 ILE A C 1
ATOM 4904 O O . ILE A 1 626 ? 29.994 -11.050 -38.932 1.00 93.62 626 ILE A O 1
ATOM 4908 N N . VAL A 1 627 ? 31.927 -10.936 -40.065 1.00 95.31 627 VAL A N 1
ATOM 4909 C CA . VAL A 1 627 ? 32.775 -11.331 -38.928 1.00 95.31 627 VAL A CA 1
ATOM 4910 C C . VAL A 1 627 ? 32.753 -10.277 -37.823 1.00 95.31 627 VAL A C 1
ATOM 4912 O O . VAL A 1 627 ? 32.603 -10.626 -36.655 1.00 95.31 627 VAL A O 1
ATOM 4915 N N . LEU A 1 628 ? 32.884 -8.995 -38.172 1.00 95.06 628 LEU A N 1
ATOM 4916 C CA . LEU A 1 628 ? 32.908 -7.909 -37.193 1.00 95.06 628 LEU A CA 1
ATOM 4917 C C . LEU A 1 628 ? 31.553 -7.742 -36.498 1.00 95.06 628 LEU A C 1
ATOM 4919 O O . LEU A 1 628 ? 31.520 -7.642 -35.277 1.00 95.06 628 LEU A O 1
ATOM 4923 N N . PHE A 1 629 ? 30.439 -7.778 -37.232 1.00 93.81 629 PHE A N 1
ATOM 4924 C CA . PHE A 1 629 ? 29.107 -7.735 -36.623 1.00 93.81 629 PHE A CA 1
ATOM 4925 C C . PHE A 1 629 ? 28.818 -8.988 -35.795 1.00 93.81 629 PHE A C 1
ATOM 4927 O O . PHE A 1 629 ? 28.269 -8.862 -34.707 1.00 93.81 629 PHE A O 1
ATOM 4934 N N . GLY A 1 630 ? 29.257 -10.172 -36.235 1.00 94.19 630 GLY A N 1
ATOM 4935 C CA . GLY A 1 630 ? 29.181 -11.388 -35.421 1.00 94.19 630 GLY A CA 1
ATOM 4936 C C . GLY A 1 630 ? 29.949 -11.264 -34.101 1.00 94.19 630 GLY A C 1
ATOM 4937 O O . GLY A 1 630 ? 29.439 -11.659 -33.057 1.00 94.19 630 GLY A O 1
ATOM 4938 N N . ALA A 1 631 ? 31.140 -10.658 -34.123 1.00 94.94 631 ALA A N 1
ATOM 4939 C CA . ALA A 1 631 ? 31.921 -10.399 -32.915 1.00 94.94 631 ALA A CA 1
ATOM 4940 C C . ALA A 1 631 ? 31.241 -9.393 -31.973 1.00 94.94 631 ALA A C 1
ATOM 4942 O O . ALA A 1 631 ? 31.289 -9.584 -30.762 1.00 94.94 631 ALA A O 1
ATOM 4943 N N . VAL A 1 632 ? 30.588 -8.353 -32.507 1.00 94.94 632 VAL A N 1
ATOM 4944 C CA . VAL A 1 632 ? 29.802 -7.412 -31.689 1.00 94.94 632 VAL A CA 1
ATOM 4945 C C . VAL A 1 632 ? 28.590 -8.101 -31.080 1.00 94.94 632 VAL A C 1
ATOM 4947 O O . VAL A 1 632 ? 28.338 -7.913 -29.899 1.00 94.94 632 VAL A O 1
ATOM 4950 N N . ILE A 1 633 ? 27.870 -8.929 -31.837 1.00 94.44 633 ILE A N 1
ATOM 4951 C CA . ILE A 1 633 ? 26.726 -9.673 -31.296 1.00 94.44 633 ILE A CA 1
ATOM 4952 C C . ILE A 1 633 ? 27.169 -10.510 -30.090 1.00 94.44 633 ILE A C 1
ATOM 4954 O O . ILE A 1 633 ? 26.578 -10.363 -29.035 1.00 94.44 633 ILE A O 1
ATOM 4958 N N . ILE A 1 634 ? 28.264 -11.271 -30.206 1.00 94.44 634 ILE A N 1
ATOM 4959 C CA . ILE A 1 634 ? 28.819 -12.087 -29.104 1.00 94.44 634 ILE A CA 1
ATOM 4960 C C . ILE A 1 634 ? 29.273 -11.240 -27.900 1.00 94.44 634 ILE A C 1
ATOM 4962 O O . ILE A 1 634 ? 29.348 -11.733 -26.779 1.00 94.44 634 ILE A O 1
ATOM 4966 N N . LEU A 1 635 ? 29.656 -9.982 -28.122 1.00 93.81 635 LEU A N 1
ATOM 4967 C CA . LEU A 1 635 ? 30.119 -9.103 -27.050 1.00 93.81 635 LEU A CA 1
ATOM 4968 C C . LEU A 1 635 ? 28.962 -8.552 -26.201 1.00 93.81 635 LEU A C 1
ATOM 4970 O O . LEU A 1 635 ? 29.175 -8.251 -25.029 1.00 93.81 635 LEU A O 1
ATOM 4974 N N . PHE A 1 636 ? 27.779 -8.384 -26.794 1.00 92.69 636 PHE A N 1
ATOM 4975 C CA . PHE A 1 636 ? 26.640 -7.695 -26.176 1.00 92.69 636 PHE A CA 1
ATOM 4976 C C . PHE A 1 636 ? 25.457 -8.615 -25.838 1.00 92.69 636 PHE A C 1
ATOM 4978 O O . PHE A 1 636 ? 24.654 -8.250 -24.979 1.00 92.69 636 PHE A O 1
ATOM 4985 N N . PHE A 1 637 ? 25.359 -9.782 -26.479 1.00 92.31 637 PHE A N 1
ATOM 4986 C CA . PHE A 1 637 ? 24.345 -10.820 -26.263 1.00 92.31 637 PHE A CA 1
ATOM 4987 C C . PHE A 1 637 ? 25.030 -12.151 -25.966 1.00 92.31 637 PHE A C 1
ATOM 4989 O O . PHE A 1 637 ? 24.523 -12.874 -25.081 1.00 92.31 637 PHE A O 1
#

Sequence (637 aa):
MQSRREGQAALRRWPRLIPILLILGLSLLAGVAPATAQGDGAIQVLTGRIEPGEIILYLLPDLKQGQRLYIRMENKSGNLDPAFGIVDARTDPDALEAAFEVALDQAAAEGINVLDATEGARDQYLLAWDDDSGGGLTAALEFEVPADGDYRLIVTGALSIRGGQTFGDYRLLLGLDAPQVLEGNAEPTGETIAVPDLEATPPGVGVQELAGSLTPEKTATFVQLHSFKPGDTLYVYLEATSGDLIPTVELQNFARKPIRSGNLGGGDTVATLQHTFPTESHNFRLEIASCCEGGPVTSGDYRLLVGVNEPEVLTGQAEIEGGRDVLREPLEVRIGTRVEQIVDLEQRSEFFTAVVSLQMEWTDPALAFNPESCNCAATTYSGSSVERFMASQEVRWPEFTLQNQQGNRWIQNQNLVVWPDGSAVYYERFTTDFQVDFDFRQYPFDTQTFEIRVDALFPEEFYRYAALEGFTEISPEHGEDEFRLTEFETSISSTSDSGGLTFSRFTFSYEAPRHLSYYVFSIFIPILLIIIVSWITFFLKDYGQRIEVASANLLLFIAFSWSLSENYPRLGYLTFLDAVMAIMFVVNASVVVYNVLLKRLEMRGQGDRADGIDKVLDWAYPLTYIVLFGAVIILFF

Mean predicted aligned error: 12.07 Å

Radius of gyration: 41.36 Å; Cα contacts (8 Å, |Δi|>4): 1309; chains: 1; bounding box: 117×87×109 Å

Secondary structure (DSSP, 8-state):
-----------------------------------------EEEEEEEEEPTT--EEEEEEEE-TT-EEEEEEEE-STT--EEEEEEETTS-HHHHHHHHHHHHHHHHHTT--HHHHHHHHHHHH-SEEESSTTSSSEEEEEEE--SSEEEEEEEEEPBPTTSPBP-EEEEEEEEES-GGGGGT-PPP-S----EE-TTTS-S--EEEEEEEEE-SS--EEEEEE--B-TT-EEEEEEEE-STT---EEEEE-TT--EEEEESTT---SEEEEEEE-SS-B-S-EEEEESS-TTSPP--EEEEEEEEES-GGGGGT-----S----EEPPEEEEEEEEEEEEEEEETTTTEEEEEEEEEEEEE-GGG---HHHHT-SSEEEETHHHHHHHHHSSS----EEETTEEEEEEEEEEEEEE-TTSEEEEEEEEEEEEE-----TTTTS-EEEEEEEEEESS-TTTEEEEE-TTT-EE-TT----SB----EEEEEEEEE-TTS-EEEEEEEEEEEEB--HHHIIIIIHHHHHHHHHHHHHTT-S-HHHHHHHHHHHHHHHHHHHHHHHTTS---SS--HHHHHHHHHHHHHHHHHHHHHHHHHHHHTT-HHHHHHHHHHHHHHHHHHHHHHHHHHHHHH-

Foldseek 3Di:
DDDDDDDDDDDDDDDDDDDDDDDDDDDDDDDDDPDPPQPQWAKDKDKDKADWPDKFKKKQWFDAAQKKKKKKKDFDWFAFLKKKFKFAPVDQPVVLVVQLVVQLVVCVVVVHDSQVSNVVSRVVHTPDMFRDPLHDSMTIDMDGHHHTGMMMMMIAGDQDPVRTGTIHMMMMMITTSHNCVSVVPDDGPPDDRIDGPCVSVPQWKAKDKDKDKADPLQFKDKWKWAKDAAFKKKKKKKAFPDWQFQKKKFKAAQVRDGPWIFNQVSDDRMTIDMDGHRHTGHGIMIMMGGHHDPDDRTIGMMMMMMIIPDPCNHVVPDDRDDTDGTTDAAWEKAKAKEFEAFDDDDQQQQKTKTWMKIKIKTADSLQAGHCVVVVDQKDKDKDVRVVVVCVVRPDDDQDKDFPQFDDDKAWPIWMWIAGNRRIIMTMTITITMGGFDDDQQAPPQDKGKDKTKMKTPDFNSHYAYDHDPPPYDYDPPRPDDQWDWDDKDWDWDWDADPVSTIIIMIMIMTMIGTDCPCCVVVPVVVLVVLLVQLLVLLVDLDLVVNLVSLVVSLVVLVVSVVVVVVVDHDDPDAHLVNQLSVVSNVLSVVSNVLSVVLVVCVVVVNNVVSVVVSVVCSPVSVVVSVVSNVVSVVVRD

Nearest PDB structures (foldseek):
  6v4s-assembly1_C  TM=8.381E-01  e=1.272E-59  Desulfofustis sp. PB-SRB1
  9fth-assembly1_B  TM=8.825E-01  e=1.008E-57  Desulfofustis sp. PB-SRB1
  9ftg-assembly1_A  TM=8.430E-01  e=5.602E-49  Desulfofustis sp. PB-SRB1
  6fl9-assembly1_B  TM=9.506E-01  e=1.417E-33  endosymbiont of Tevnia jerichonana (vent Tica)
  6fvq-assembly1_A  TM=9.334E-01  e=6.087E-33  endosymbiont of Tevnia jerichonana (vent Tica)

pLDDT: mean 85.9, std 15.55, range [23.94, 98.44]

Solvent-accessible surface area (backbone atoms only — not comparable to full-atom values): 34441 Å² total; per-residue (Å²): 134,84,88,86,85,92,84,87,89,88,89,85,81,89,83,89,90,85,92,87,89,85,90,89,83,82,90,84,92,74,90,71,78,81,74,70,83,75,66,88,34,45,18,35,75,46,74,54,69,38,54,74,81,41,71,46,44,27,35,29,66,74,42,46,54,74,43,37,41,21,35,24,32,36,55,74,36,27,34,27,30,26,24,38,34,31,37,58,52,86,58,56,65,70,64,49,51,54,51,45,51,54,48,43,52,52,28,52,75,72,70,47,57,68,67,64,36,49,55,54,42,45,71,71,72,34,81,44,72,37,36,42,74,51,58,71,59,14,12,30,44,81,44,69,35,88,55,68,42,48,28,29,40,41,40,38,43,37,69,41,99,85,69,44,66,17,24,28,32,37,41,38,34,40,10,45,62,22,73,56,25,64,73,72,76,61,71,66,68,80,50,85,62,64,43,78,27,55,85,85,41,54,79,68,42,15,42,49,76,47,76,51,74,34,36,90,69,30,46,53,53,59,45,40,32,45,68,41,56,58,68,43,30,42,22,30,21,35,36,46,76,37,76,68,26,22,39,24,37,32,40,21,44,71,84,70,45,81,77,46,64,9,41,67,83,46,82,41,49,52,16,50,43,74,50,68,35,88,46,73,42,65,58,30,32,41,38,40,28,36,28,32,96,90,54,72,85,24,30,26,33,34,42,38,36,39,15,28,68,39,74,50,22,64,75,74,68,50,70,75,49,88,59,46,76,54,65,44,74,44,41,58,33,26,38,29,50,24,43,48,30,47,77,46,74,41,74,68,78,31,31,35,31,33,34,36,38,40,39,38,36,37,64,40,68,90,60,20,33,51,41,74,83,71,72,42,85,53,52,78,32,52,50,77,47,37,60,53,49,53,72,68,43,97,61,89,72,96,46,68,45,58,72,45,56,44,88,70,76,48,72,80,45,39,40,35,40,38,33,34,72,10,37,34,41,41,40,39,33,33,37,35,33,30,51,44,80,78,61,54,48,41,28,75,74,28,62,40,61,47,62,49,40,40,30,43,74,49,43,42,67,54,35,32,68,43,79,33,82,91,60,52,46,71,42,94,75,22,77,64,78,62,44,46,78,56,77,70,50,76,49,76,48,76,46,69,51,100,85,35,51,43,20,27,30,43,37,42,35,32,45,27,44,46,54,52,65,62,51,46,65,73,44,53,47,55,53,50,49,54,52,50,56,57,55,57,44,71,77,48,94,48,43,68,60,37,34,54,52,36,49,52,49,43,51,51,47,52,53,50,52,51,67,50,57,76,78,50,59,90,64,99,66,79,27,45,51,55,53,52,52,52,50,50,51,55,50,42,54,47,51,31,54,48,31,51,52,41,40,52,34,38,76,70,73,38,43,73,59,34,57,59,54,49,67,54,42,72,58,46,52,64,50,48,51,54,53,52,52,51,51,49,48,68,73,60,107